Protein AF-A0A3G3C7F4-F1 (afdb_monomer_lite)

Sequence (553 aa):
MAPTRDELLCTALDFVAQFAKLDPESVLSFLSPSCTLRSFPSSLGKPTLQTKEESKADFQGLKDFFHNFQLRVKDDAEPVVDEPARKVVLHIEGKGDSLVGRFETEYVYILQMNEEGTMASAFRIAAPDGVNIVLAPSYAHEIGEHPDLNPGPIAGDEFNCHIDGFEVFAQLGTSDVISESVRTRLTRQLTKLTPLLTSETALLLQSQWKDAPNWVEVSPHETAMFILSRLSSLVFVGDDLGRNPDWVHILTSYNNEAFAAAEELNLWPQILRPLVAHLKPSCRQLRRYIRDARALLVPVIEQRHHAQSQGDRREYNDAIEWLNETSHSLGQSYDPLLSQMLLAIGSFHTSSDLLGQVLLDLCMRQDWEVLVGELRKEIISSLQGVGWDKISLNNLKLMDSVLKESQRLKPASTVTMGRYASREIILSDGTRIPKGSTVFIANVAMRDPNIYPDPDVFIPDRFTTRREKGDSSAYLVSASPEHIGFGLGRHACPGRFFAANEVKIVLSHMLLKYDIKLFDNGAAVAPSTSGIFLETNPNARICVRRRKEEILI

pLDDT: mean 84.96, std 12.05, range [42.34, 98.62]

Organism: Penicillium brasilianum (NCBI:txid104259)

Structure (mmCIF, N/CA/C/O backbone):
data_AF-A0A3G3C7F4-F1
#
_entry.id   AF-A0A3G3C7F4-F1
#
loop_
_atom_site.group_PDB
_atom_site.id
_atom_site.type_symbol
_atom_site.label_atom_id
_atom_site.label_alt_id
_atom_site.label_comp_id
_atom_site.label_asym_id
_atom_site.label_entity_id
_atom_site.label_seq_id
_atom_site.pdbx_PDB_ins_code
_atom_site.Cartn_x
_atom_site.Cartn_y
_atom_site.Cartn_z
_atom_site.occupancy
_atom_site.B_iso_or_equiv
_atom_site.auth_seq_id
_atom_site.auth_comp_id
_atom_site.auth_asym_id
_atom_site.auth_atom_id
_atom_site.pdbx_PDB_model_num
ATOM 1 N N . MET A 1 1 ? -38.106 20.259 -1.454 1.00 53.44 1 MET A N 1
ATOM 2 C CA . MET A 1 1 ? -38.349 21.038 -2.693 1.00 53.44 1 MET A CA 1
ATOM 3 C C . MET A 1 1 ? -38.861 20.027 -3.711 1.00 53.44 1 MET A C 1
ATOM 5 O O . MET A 1 1 ? -38.397 18.901 -3.629 1.00 53.44 1 MET A O 1
ATOM 9 N N . ALA A 1 2 ? -39.858 20.335 -4.549 1.00 54.81 2 ALA A N 1
ATOM 10 C CA . ALA A 1 2 ? -40.374 19.324 -5.484 1.00 54.81 2 ALA A CA 1
ATOM 11 C C . ALA A 1 2 ? -39.267 18.918 -6.484 1.00 54.81 2 ALA A C 1
ATOM 13 O O . ALA A 1 2 ? -38.535 19.812 -6.915 1.00 54.81 2 ALA A O 1
ATOM 14 N N . PRO A 1 3 ? -39.116 17.619 -6.807 1.00 66.25 3 PRO A N 1
ATOM 15 C CA . PRO A 1 3 ? -38.026 17.124 -7.642 1.00 66.25 3 PRO A CA 1
ATOM 16 C C . PRO A 1 3 ? -38.124 17.689 -9.059 1.00 66.25 3 PRO A C 1
ATOM 18 O O . PRO A 1 3 ? -39.216 17.830 -9.618 1.00 66.25 3 PRO A O 1
ATOM 21 N N . THR A 1 4 ? -36.969 18.015 -9.621 1.00 74.75 4 THR A N 1
ATOM 22 C CA . THR A 1 4 ? -36.832 18.575 -10.965 1.00 74.75 4 THR A CA 1
ATOM 23 C C . THR A 1 4 ? -37.116 17.521 -12.035 1.00 74.75 4 THR A C 1
ATOM 25 O O . THR A 1 4 ? -37.056 16.312 -11.788 1.00 74.75 4 THR A O 1
ATOM 28 N N . ARG A 1 5 ? -37.405 17.972 -13.261 1.00 79.38 5 ARG A N 1
ATOM 29 C CA . ARG A 1 5 ? -37.624 17.085 -14.413 1.00 79.38 5 ARG A CA 1
ATOM 30 C C . ARG A 1 5 ? -36.516 16.056 -14.600 1.00 79.38 5 ARG A C 1
ATOM 32 O O . ARG A 1 5 ? -36.825 14.898 -14.865 1.00 79.38 5 ARG A O 1
ATOM 39 N N . ASP A 1 6 ? -35.262 16.459 -14.440 1.00 76.19 6 ASP A N 1
ATOM 40 C CA . ASP A 1 6 ? -34.117 15.588 -14.705 1.00 76.19 6 ASP A CA 1
ATOM 41 C C . ASP A 1 6 ? -33.899 14.563 -13.581 1.00 76.19 6 ASP A C 1
ATOM 43 O O . ASP A 1 6 ? -33.551 13.419 -13.861 1.00 76.19 6 ASP A O 1
ATOM 47 N N . GLU A 1 7 ? -34.208 14.910 -12.327 1.00 72.56 7 GLU A N 1
ATOM 48 C CA . GLU A 1 7 ? -34.183 13.971 -11.189 1.00 72.56 7 GLU A CA 1
ATOM 49 C C . GLU A 1 7 ? -35.277 12.902 -11.317 1.00 72.56 7 GLU A C 1
ATOM 51 O O . GLU A 1 7 ? -35.038 11.704 -11.118 1.00 72.56 7 GLU A O 1
ATOM 56 N N . LEU A 1 8 ? -36.480 13.327 -11.717 1.00 69.50 8 LEU A N 1
ATOM 57 C CA . LEU A 1 8 ? -37.588 12.426 -12.020 1.00 69.50 8 LEU A CA 1
ATOM 58 C C . LEU A 1 8 ? -37.236 11.503 -13.193 1.00 69.50 8 LEU A C 1
ATOM 60 O O . LEU A 1 8 ? -37.495 10.299 -13.131 1.00 69.50 8 LEU A O 1
ATOM 64 N N . LEU A 1 9 ? -36.629 12.056 -14.245 1.00 76.62 9 LEU A N 1
ATOM 65 C CA . LEU A 1 9 ? -36.274 11.318 -15.450 1.00 76.62 9 LEU A CA 1
ATOM 66 C C . LEU A 1 9 ? -35.126 10.329 -15.208 1.00 76.62 9 LEU A C 1
ATOM 68 O O . LEU A 1 9 ? -35.210 9.196 -15.670 1.00 76.62 9 LEU A O 1
ATOM 72 N N . CYS A 1 10 ? -34.111 10.698 -14.429 1.00 79.50 10 CYS A N 1
ATOM 73 C CA . CYS A 1 10 ? -33.011 9.803 -14.063 1.00 79.50 10 CYS A CA 1
ATOM 74 C C . CYS A 1 10 ? -33.526 8.585 -13.282 1.00 79.50 10 CYS A C 1
ATOM 76 O O . CYS A 1 10 ? -33.305 7.440 -13.675 1.00 79.50 10 CYS A O 1
ATOM 78 N N . THR A 1 11 ? -34.354 8.829 -12.263 1.00 78.25 11 THR A N 1
ATOM 79 C CA . THR A 1 11 ? -34.966 7.755 -11.465 1.00 78.25 11 THR A CA 1
ATOM 80 C C . THR A 1 11 ? -35.851 6.839 -12.325 1.00 78.25 11 THR A C 1
ATOM 82 O O . THR A 1 11 ? -35.895 5.622 -12.136 1.00 78.25 11 THR A O 1
ATOM 85 N N . ALA A 1 12 ? -36.558 7.414 -13.302 1.00 76.38 12 ALA A N 1
ATOM 86 C CA . ALA A 1 12 ? -37.401 6.677 -14.235 1.00 76.38 12 ALA A CA 1
ATOM 87 C C . ALA A 1 12 ? -36.586 5.780 -15.185 1.00 76.38 12 ALA A C 1
ATOM 89 O O . ALA A 1 12 ? -36.988 4.647 -15.456 1.00 76.38 12 ALA A O 1
ATOM 90 N N . LEU A 1 13 ? -35.434 6.259 -15.659 1.00 81.00 13 LEU A N 1
ATOM 91 C CA . LEU A 1 13 ? -34.525 5.502 -16.521 1.00 81.00 13 LEU A CA 1
ATOM 92 C C . LEU A 1 13 ? -33.825 4.369 -15.761 1.00 81.00 13 LEU A C 1
ATOM 94 O O . LEU A 1 13 ? -33.727 3.256 -16.284 1.00 81.00 13 LEU A O 1
ATOM 98 N N . ASP A 1 14 ? -33.446 4.600 -14.505 1.00 78.31 14 ASP A N 1
ATOM 99 C CA . ASP A 1 14 ? -32.879 3.563 -13.639 1.00 78.31 14 ASP A CA 1
ATOM 100 C C . ASP A 1 14 ? -33.885 2.447 -13.347 1.00 78.31 14 ASP A C 1
ATOM 102 O O . ASP A 1 14 ? -33.534 1.264 -13.391 1.00 78.31 14 ASP A O 1
ATOM 106 N N . PHE A 1 15 ? -35.158 2.795 -13.135 1.00 78.56 15 PHE A N 1
ATOM 107 C CA . PHE A 1 15 ? -36.219 1.802 -12.988 1.00 78.56 15 PHE A CA 1
ATOM 108 C C . PHE A 1 15 ? -36.360 0.926 -14.242 1.00 78.56 15 PHE A C 1
ATOM 110 O O . PHE A 1 15 ? -36.440 -0.300 -14.131 1.00 78.56 15 PHE A O 1
ATOM 117 N N . VAL A 1 16 ? -36.348 1.525 -15.438 1.00 77.31 16 VAL A N 1
ATOM 118 C CA . VAL A 1 16 ? -36.421 0.776 -16.707 1.00 77.31 16 VAL A CA 1
ATOM 119 C C . VAL A 1 16 ? -35.211 -0.140 -16.873 1.00 77.31 16 VAL A C 1
ATOM 121 O O . VAL A 1 16 ? -35.378 -1.294 -17.271 1.00 77.31 16 VAL A O 1
ATOM 124 N N . ALA A 1 17 ? -34.015 0.316 -16.498 1.00 78.50 17 ALA A N 1
ATOM 125 C CA . ALA A 1 17 ? -32.812 -0.506 -16.560 1.00 78.50 17 ALA A CA 1
ATOM 126 C C . ALA A 1 17 ? -32.876 -1.710 -15.607 1.00 78.50 17 ALA A C 1
ATOM 128 O O . ALA A 1 17 ? -32.453 -2.807 -15.976 1.00 78.50 17 ALA A O 1
ATOM 129 N N . GLN A 1 18 ? -33.431 -1.550 -14.401 1.00 78.31 18 GLN A N 1
ATOM 130 C CA . GLN A 1 18 ? -33.620 -2.696 -13.506 1.00 78.31 18 GLN A CA 1
ATOM 131 C C . GLN A 1 18 ? -34.727 -3.633 -13.995 1.00 78.31 18 GLN A C 1
ATOM 133 O O . GLN A 1 18 ? -34.569 -4.851 -13.917 1.00 78.31 18 GLN A O 1
ATOM 138 N N . PHE A 1 19 ? -35.813 -3.098 -14.560 1.00 73.44 19 PHE A N 1
ATOM 139 C CA . PHE A 1 19 ? -36.886 -3.907 -15.145 1.00 73.44 19 PHE A CA 1
ATOM 140 C C . PHE A 1 19 ? -36.386 -4.745 -16.325 1.00 73.44 19 PHE A C 1
ATOM 142 O O . PHE A 1 19 ? -36.752 -5.913 -16.448 1.00 73.44 19 PHE A O 1
ATOM 149 N N . ALA A 1 20 ? -35.484 -4.198 -17.143 1.00 74.50 20 ALA A N 1
ATOM 150 C CA . ALA A 1 20 ? -34.852 -4.913 -18.250 1.00 74.50 20 ALA A CA 1
ATOM 151 C C . ALA A 1 20 ? -34.047 -6.146 -17.800 1.00 74.50 20 ALA A C 1
ATOM 153 O O . ALA A 1 20 ? -33.862 -7.072 -18.583 1.00 74.50 20 ALA A O 1
ATOM 154 N N . LYS A 1 21 ? -33.603 -6.199 -16.537 1.00 77.44 21 LYS A N 1
ATOM 155 C CA . LYS A 1 21 ? -32.905 -7.371 -15.983 1.00 77.44 21 LYS A CA 1
ATOM 156 C C . LYS A 1 21 ? -33.851 -8.489 -15.549 1.00 77.44 21 LYS A C 1
ATOM 158 O O . LYS A 1 21 ? -33.374 -9.585 -15.262 1.00 77.44 21 LYS A O 1
ATOM 163 N N . LEU A 1 22 ? -35.159 -8.216 -15.464 1.00 68.81 22 LEU A N 1
ATOM 164 C CA . LEU A 1 22 ? -36.180 -9.137 -14.950 1.00 68.81 22 LEU A CA 1
ATOM 165 C C . LEU A 1 22 ? -35.766 -9.792 -13.617 1.00 68.81 22 LEU A C 1
ATOM 167 O O . LEU A 1 22 ? -36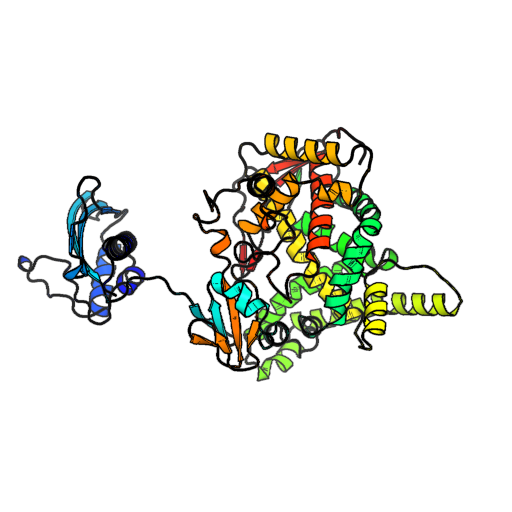.050 -10.964 -13.369 1.00 68.81 22 LEU A O 1
ATOM 171 N N . ASP A 1 23 ? -35.064 -9.039 -12.764 1.00 76.94 23 ASP A N 1
ATOM 172 C CA . ASP A 1 23 ? -34.711 -9.464 -11.414 1.00 76.94 23 ASP A CA 1
ATOM 173 C C . ASP A 1 23 ? -35.752 -8.925 -10.422 1.00 76.94 23 ASP A C 1
ATOM 175 O O . ASP A 1 23 ? -35.795 -7.711 -10.191 1.00 76.94 23 ASP A O 1
ATOM 179 N N . PRO A 1 24 ? -36.603 -9.789 -9.833 1.00 70.56 24 PRO A N 1
ATOM 180 C CA . PRO A 1 24 ? -37.708 -9.329 -9.006 1.00 70.56 24 PRO A CA 1
ATOM 181 C C . PRO A 1 24 ? -37.247 -8.484 -7.818 1.00 70.56 24 PRO A C 1
ATOM 183 O O . PRO A 1 24 ? -37.894 -7.498 -7.496 1.00 70.56 24 PRO A O 1
ATOM 186 N N . GLU A 1 25 ? -36.129 -8.810 -7.168 1.00 73.88 25 GLU A N 1
ATOM 187 C CA . GLU A 1 25 ? -35.696 -8.064 -5.977 1.00 73.88 25 GLU A CA 1
ATOM 188 C C . GLU A 1 25 ? -35.165 -6.675 -6.328 1.00 73.88 25 GLU A C 1
ATOM 190 O O . GLU A 1 25 ? -35.531 -5.693 -5.675 1.00 73.88 25 GLU A O 1
ATOM 195 N N . SER A 1 26 ? -34.406 -6.570 -7.419 1.00 70.81 26 SER A N 1
ATOM 196 C CA . SER A 1 26 ? -33.929 -5.290 -7.938 1.00 70.81 26 SER A CA 1
ATOM 197 C C . SER A 1 26 ? -35.088 -4.405 -8.396 1.00 70.81 26 SER A C 1
ATOM 199 O O . SER A 1 26 ? -35.133 -3.239 -8.022 1.00 70.81 26 SER A O 1
ATOM 201 N N . VAL A 1 27 ? -36.084 -4.936 -9.109 1.00 70.19 27 VAL A N 1
ATOM 202 C CA . VAL A 1 27 ? -37.257 -4.147 -9.539 1.00 70.19 27 VAL A CA 1
ATOM 203 C C . VAL A 1 27 ? -38.115 -3.717 -8.346 1.00 70.19 27 VAL A C 1
ATOM 205 O O . VAL A 1 27 ? -38.536 -2.563 -8.258 1.00 70.19 27 VAL A O 1
ATOM 208 N N . LEU A 1 28 ? -38.341 -4.613 -7.381 1.00 72.38 28 LEU A N 1
ATOM 209 C CA . LEU A 1 28 ? -39.154 -4.324 -6.197 1.00 72.38 28 LEU A CA 1
ATOM 210 C C . LEU A 1 28 ? -38.470 -3.369 -5.209 1.00 72.38 28 LEU A C 1
ATOM 212 O O . LEU A 1 28 ? -39.165 -2.766 -4.383 1.00 72.38 28 LEU A O 1
ATOM 216 N N . SER A 1 29 ? -37.144 -3.208 -5.276 1.00 72.62 29 SER A N 1
ATOM 217 C CA . SER A 1 29 ? -36.406 -2.241 -4.450 1.00 72.62 29 SER A CA 1
ATOM 218 C C . SER A 1 29 ? -36.758 -0.784 -4.782 1.00 72.62 29 SER A C 1
ATOM 220 O O . SER A 1 29 ? -36.764 0.057 -3.886 1.00 72.62 29 SER A O 1
ATOM 222 N N . PHE A 1 30 ? -37.170 -0.511 -6.025 1.00 70.06 30 PHE A N 1
ATOM 223 C CA . PHE A 1 30 ? -37.626 0.809 -6.477 1.00 70.06 30 PHE A CA 1
ATOM 224 C C . PHE A 1 30 ? -39.098 1.086 -6.136 1.00 70.06 30 PHE A C 1
ATOM 226 O O . PHE A 1 30 ? -39.542 2.233 -6.184 1.00 70.06 30 PHE A O 1
ATOM 233 N N . LEU A 1 31 ? -39.879 0.058 -5.786 1.00 69.69 31 LEU A N 1
ATOM 234 C CA . LEU A 1 31 ? -41.293 0.223 -5.449 1.00 69.69 31 LEU A CA 1
ATOM 235 C C . LEU A 1 31 ? -41.456 0.590 -3.971 1.00 69.69 31 LEU A C 1
ATOM 237 O O . LEU A 1 31 ? -40.831 -0.006 -3.094 1.00 69.69 31 LEU A O 1
ATOM 241 N N . SER A 1 32 ? -42.346 1.528 -3.648 1.00 67.69 32 SER A N 1
ATOM 242 C CA . SER A 1 32 ? -42.736 1.758 -2.253 1.00 67.69 32 SER A CA 1
ATOM 243 C C . SER A 1 32 ? -43.607 0.599 -1.726 1.00 67.69 32 SER A C 1
ATOM 245 O O . SER A 1 32 ? -44.218 -0.122 -2.518 1.00 67.69 32 SER A O 1
ATOM 247 N N . PRO A 1 33 ? -43.715 0.391 -0.399 1.00 64.31 33 PRO A N 1
ATOM 248 C CA . PRO A 1 33 ? -44.569 -0.659 0.174 1.00 64.31 33 PRO A CA 1
ATOM 249 C C . PRO A 1 33 ? -46.067 -0.538 -0.164 1.00 64.31 33 PRO A C 1
ATOM 251 O O . PRO A 1 33 ? -46.790 -1.519 -0.050 1.00 64.31 33 PRO A O 1
ATOM 254 N N . SER A 1 34 ? -46.532 0.647 -0.573 1.00 59.16 34 SER A N 1
ATOM 255 C CA . SER A 1 34 ? -47.917 0.932 -0.980 1.00 59.16 34 SER A CA 1
ATOM 256 C C . SER A 1 34 ? -48.096 1.045 -2.502 1.00 59.16 34 SER A C 1
ATOM 258 O O . SER A 1 34 ? -49.160 1.450 -2.978 1.00 59.16 34 SER A O 1
ATOM 260 N N . CYS A 1 35 ? -47.053 0.736 -3.276 1.00 63.53 35 CYS A N 1
ATOM 261 C CA . CYS A 1 35 ? -47.068 0.841 -4.728 1.00 63.53 35 CYS A CA 1
ATOM 262 C C . CYS A 1 35 ? -47.988 -0.224 -5.342 1.00 63.53 35 CYS A C 1
ATOM 264 O O . CYS A 1 35 ? -47.888 -1.404 -5.020 1.00 63.53 35 CYS A O 1
ATOM 266 N N . THR A 1 36 ? -48.885 0.195 -6.235 1.00 62.34 36 THR A N 1
ATOM 267 C CA . THR A 1 36 ? -49.814 -0.696 -6.943 1.00 62.34 36 THR A CA 1
ATOM 268 C C . THR A 1 36 ? -49.323 -0.917 -8.369 1.00 62.34 36 THR A C 1
ATOM 270 O O . THR A 1 36 ? -49.172 0.052 -9.116 1.00 62.34 36 THR A O 1
ATOM 273 N N . LEU A 1 37 ? -49.119 -2.173 -8.771 1.00 65.44 37 LEU A N 1
ATOM 274 C CA . LEU A 1 37 ? -48.606 -2.520 -10.097 1.00 65.44 37 LEU A CA 1
ATOM 275 C C . LEU A 1 37 ? -49.720 -3.065 -11.002 1.00 65.44 37 LEU A C 1
ATOM 277 O O . LEU A 1 37 ? -50.508 -3.932 -10.616 1.00 65.44 37 LEU A O 1
ATOM 281 N N . ARG A 1 38 ? -49.786 -2.554 -12.236 1.00 62.22 38 ARG A N 1
ATOM 282 C CA . ARG A 1 38 ? -50.735 -2.999 -13.268 1.00 62.22 38 ARG A CA 1
ATOM 283 C C . ARG A 1 38 ? -49.996 -3.368 -14.548 1.00 62.22 38 ARG A C 1
ATOM 285 O O . ARG A 1 38 ? -49.802 -2.526 -15.415 1.00 62.22 38 ARG A O 1
ATOM 292 N N . SER A 1 39 ? -49.626 -4.639 -14.656 1.00 57.12 39 SER A N 1
ATOM 293 C CA . SER A 1 39 ? -48.852 -5.172 -15.785 1.00 57.12 39 SER A CA 1
ATOM 294 C C . SER A 1 39 ? -49.699 -5.496 -17.027 1.00 57.12 39 SER A C 1
ATOM 296 O O . SER A 1 39 ? -49.148 -5.673 -18.108 1.00 57.12 39 SER A O 1
ATOM 298 N N . PHE A 1 40 ? -51.036 -5.563 -16.901 1.00 54.94 40 PHE A N 1
ATOM 299 C CA . PHE A 1 40 ? -51.944 -5.968 -17.985 1.00 54.94 40 PHE A CA 1
ATOM 300 C C . PHE A 1 40 ? -53.196 -5.075 -18.099 1.00 54.94 40 PHE A C 1
ATOM 302 O O . PHE A 1 40 ? -53.666 -4.543 -17.087 1.00 54.94 40 PHE A O 1
ATOM 309 N N . PRO A 1 41 ? -53.791 -4.940 -19.304 1.00 43.25 41 PRO A N 1
ATOM 310 C CA . PRO A 1 41 ? -55.052 -4.225 -19.500 1.00 43.25 41 PRO A CA 1
ATOM 311 C C . PRO A 1 41 ? -56.214 -4.832 -18.701 1.00 43.25 41 PRO A C 1
ATOM 313 O O . PRO A 1 41 ? -56.374 -6.053 -18.635 1.00 43.25 41 PRO A O 1
ATOM 316 N N . SER A 1 42 ? -57.090 -3.979 -18.161 1.00 50.66 42 SER A N 1
ATOM 317 C CA . SER A 1 42 ? -58.259 -4.391 -17.363 1.00 50.66 42 SER A CA 1
ATOM 318 C C . SER A 1 42 ? -59.254 -5.276 -18.127 1.00 50.66 42 SER A C 1
ATOM 320 O O . SER A 1 42 ? -59.978 -6.060 -17.516 1.00 50.66 42 SER A O 1
ATOM 322 N N . SER A 1 43 ? -59.255 -5.210 -19.460 1.00 42.34 43 SER A N 1
ATOM 323 C CA . SER A 1 43 ? -60.068 -6.048 -20.349 1.00 42.34 43 SER A CA 1
ATOM 324 C C . SER A 1 43 ? -59.698 -7.536 -20.321 1.00 42.34 43 SER A C 1
ATOM 326 O O . SER A 1 43 ? -60.510 -8.360 -20.731 1.00 42.34 43 SER A O 1
ATOM 328 N N . LEU A 1 44 ? -58.507 -7.897 -19.826 1.00 47.88 44 LEU A N 1
ATOM 329 C CA . LEU A 1 44 ? -58.074 -9.291 -19.664 1.00 47.88 44 LEU A CA 1
ATOM 330 C C . LEU A 1 44 ? -58.551 -9.921 -18.342 1.00 47.88 44 LEU A C 1
ATOM 332 O O . LEU A 1 44 ? -58.209 -11.067 -18.052 1.00 47.88 44 LEU A O 1
ATOM 336 N N . GLY A 1 45 ? -59.321 -9.188 -17.525 1.00 50.84 45 GLY A N 1
ATOM 337 C CA . GLY A 1 45 ? -59.924 -9.697 -16.286 1.00 50.84 45 GLY A CA 1
ATOM 338 C C . GLY A 1 45 ? -58.918 -10.087 -15.197 1.00 50.84 45 GLY A C 1
ATOM 339 O O . GLY A 1 45 ? -59.281 -10.783 -14.250 1.00 50.84 45 GLY A O 1
ATOM 340 N N . LYS A 1 46 ? -57.652 -9.669 -15.327 1.00 61.50 46 LYS A N 1
ATOM 341 C CA . LYS A 1 46 ? -56.588 -9.948 -14.355 1.00 61.50 46 LYS A CA 1
ATOM 342 C C . LYS A 1 46 ? -56.650 -8.963 -13.175 1.00 61.50 46 LYS A C 1
ATOM 344 O O . LYS A 1 46 ? -56.863 -7.769 -13.403 1.00 61.50 46 LYS A O 1
ATOM 349 N N . PRO A 1 47 ? -56.479 -9.433 -11.924 1.00 57.22 47 PRO A N 1
ATOM 350 C CA . PRO A 1 47 ? -56.507 -8.567 -10.750 1.00 57.22 47 PRO A CA 1
ATOM 351 C C . PRO A 1 47 ? -55.299 -7.620 -10.730 1.00 57.22 47 PRO A C 1
ATOM 353 O O . PRO A 1 47 ? -54.218 -7.950 -11.205 1.00 57.22 47 PRO A O 1
ATOM 356 N N . THR A 1 48 ? -55.501 -6.421 -10.184 1.00 61.41 48 THR A N 1
ATOM 357 C CA . THR A 1 48 ? -54.419 -5.461 -9.923 1.00 61.41 48 THR A CA 1
ATOM 358 C C . THR A 1 48 ? -53.581 -5.952 -8.743 1.00 61.41 48 THR A C 1
ATOM 360 O O . THR A 1 48 ? -54.166 -6.269 -7.710 1.00 61.41 48 THR A O 1
ATOM 363 N N . LEU A 1 49 ? -52.253 -5.984 -8.884 1.00 64.94 49 LEU A N 1
ATOM 364 C CA . LEU A 1 49 ? -51.337 -6.465 -7.845 1.00 64.94 49 LEU A CA 1
ATOM 365 C C . LEU A 1 49 ? -51.122 -5.359 -6.806 1.00 64.94 49 LEU A C 1
ATOM 367 O O . LEU A 1 49 ? -50.772 -4.228 -7.165 1.00 64.94 49 LEU A O 1
ATOM 371 N N . GLN A 1 50 ? -51.388 -5.663 -5.534 1.00 57.50 50 GLN A N 1
ATOM 372 C CA . GLN A 1 50 ? -51.456 -4.658 -4.462 1.00 57.50 50 GLN A CA 1
ATOM 373 C C . GLN A 1 50 ? -50.295 -4.744 -3.469 1.00 57.50 50 GLN A C 1
ATOM 375 O O . GLN A 1 50 ? -50.082 -3.793 -2.719 1.00 57.50 50 GLN A O 1
ATOM 380 N N . THR A 1 51 ? -49.536 -5.844 -3.462 1.00 63.41 51 THR A N 1
ATOM 381 C CA . THR A 1 51 ? -48.400 -6.048 -2.547 1.00 63.41 51 THR A CA 1
ATOM 382 C C . THR A 1 51 ? -47.105 -6.390 -3.293 1.00 63.41 51 THR A C 1
ATOM 384 O O . THR A 1 51 ? -47.117 -6.843 -4.447 1.00 63.41 51 THR A O 1
ATOM 387 N N . LYS A 1 52 ? -45.952 -6.167 -2.641 1.00 68.25 52 LYS A N 1
ATOM 388 C CA . LYS A 1 52 ? -44.637 -6.523 -3.206 1.00 68.25 52 LYS A CA 1
ATOM 389 C C . LYS A 1 52 ? -44.501 -8.033 -3.385 1.00 68.25 52 LYS A C 1
ATOM 391 O O . LYS A 1 52 ? -43.884 -8.475 -4.351 1.00 68.25 52 LYS A O 1
ATOM 396 N N . GLU A 1 53 ? -45.105 -8.814 -2.499 1.00 69.31 53 GLU A N 1
ATOM 397 C CA . GLU A 1 53 ? -45.110 -10.274 -2.541 1.00 69.31 53 GLU A CA 1
ATOM 398 C C . GLU A 1 53 ? -45.913 -10.807 -3.736 1.00 69.31 53 GLU A C 1
ATOM 400 O O . GLU A 1 53 ? -45.430 -11.685 -4.451 1.00 69.31 53 GLU A O 1
ATOM 405 N N . GLU A 1 54 ? -47.091 -10.235 -4.010 1.00 69.12 54 GLU A N 1
ATOM 406 C CA . GLU A 1 54 ? -47.887 -10.560 -5.204 1.00 69.12 54 GLU A CA 1
ATOM 407 C C . GLU A 1 54 ? -47.146 -10.192 -6.496 1.00 69.12 54 GLU A C 1
ATOM 409 O O . GLU A 1 54 ? -47.158 -10.948 -7.466 1.00 69.12 54 GLU A O 1
ATOM 414 N N . SER A 1 55 ? -46.441 -9.058 -6.483 1.00 69.88 55 SER A N 1
ATOM 415 C CA . SER A 1 55 ? -45.641 -8.592 -7.618 1.00 69.88 55 SER A CA 1
ATOM 416 C C . SER A 1 55 ? -44.418 -9.484 -7.865 1.00 69.88 55 SER A C 1
ATOM 418 O O . SER A 1 55 ? -44.103 -9.787 -9.014 1.00 69.88 55 SER A O 1
ATOM 420 N N . LYS A 1 56 ? -43.755 -9.975 -6.807 1.00 74.88 56 LYS A N 1
ATOM 421 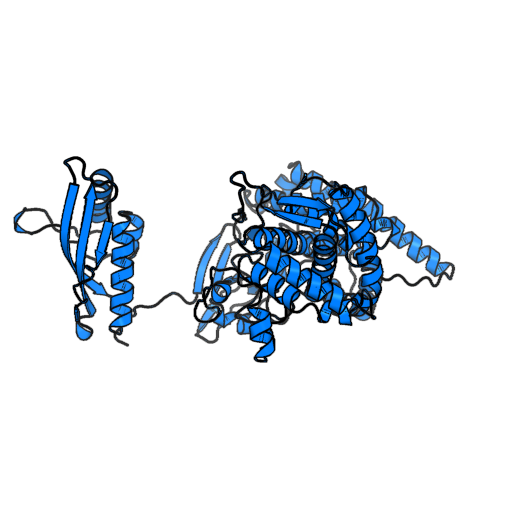C CA . LYS A 1 56 ? -42.586 -10.869 -6.905 1.00 74.88 56 LYS A CA 1
ATOM 422 C C . LYS A 1 56 ? -42.899 -12.153 -7.676 1.00 74.88 56 LYS A C 1
ATOM 424 O O . LYS A 1 56 ? -42.104 -12.556 -8.523 1.00 74.88 56 LYS A O 1
ATOM 429 N N . ALA A 1 57 ? -44.050 -12.772 -7.406 1.00 72.44 57 ALA A N 1
ATOM 430 C CA . ALA A 1 57 ? -44.461 -14.012 -8.064 1.00 72.44 57 ALA A CA 1
ATOM 431 C C . ALA A 1 57 ? -44.746 -13.820 -9.566 1.00 72.44 57 ALA A C 1
ATOM 433 O O . ALA A 1 57 ? -44.340 -14.651 -10.377 1.00 72.44 57 ALA A O 1
ATOM 434 N N . ASP A 1 58 ? -45.388 -12.709 -9.943 1.00 70.06 58 ASP A N 1
ATOM 435 C CA . ASP A 1 58 ? -45.696 -12.382 -11.344 1.00 70.06 58 ASP A CA 1
ATOM 436 C C . ASP A 1 58 ? -44.413 -12.081 -12.146 1.00 70.06 58 ASP A C 1
ATOM 438 O O . ASP A 1 58 ? -44.220 -12.592 -13.251 1.00 70.06 58 ASP A O 1
ATOM 442 N N . PHE A 1 59 ? -43.465 -11.348 -11.546 1.00 71.50 59 PHE A N 1
ATOM 443 C CA . PHE A 1 59 ? -42.157 -11.076 -12.155 1.00 71.50 59 PHE A CA 1
ATOM 444 C C . PHE A 1 59 ? -41.295 -12.321 -12.341 1.00 71.50 59 PHE A C 1
ATOM 446 O O . PHE A 1 59 ? -40.578 -12.432 -13.337 1.00 71.50 59 PHE A O 1
ATOM 453 N N . GLN A 1 60 ? -41.368 -13.271 -11.412 1.00 75.50 60 GLN A N 1
ATOM 454 C CA . GLN A 1 60 ? -40.626 -14.519 -11.535 1.00 75.50 60 GLN A CA 1
ATOM 455 C C . GLN A 1 60 ? -41.129 -15.360 -12.720 1.00 75.50 60 GLN A C 1
ATOM 457 O O . GLN A 1 60 ? -40.317 -15.898 -13.468 1.00 75.50 60 GLN A O 1
ATOM 462 N N . GLY A 1 61 ? -42.442 -15.363 -12.979 1.00 71.56 61 GLY A N 1
ATOM 463 C CA . GLY A 1 61 ? -43.014 -16.000 -14.169 1.00 71.56 61 GLY A CA 1
ATOM 464 C C . GLY A 1 61 ? -42.572 -15.361 -15.495 1.00 71.56 61 GLY A C 1
ATOM 465 O O . GLY A 1 61 ? -42.414 -16.066 -16.489 1.00 71.56 61 GLY A O 1
ATOM 466 N N . LEU A 1 62 ? -42.322 -14.046 -15.520 1.00 69.25 62 LEU A N 1
ATOM 467 C CA . LEU A 1 62 ? -41.807 -13.345 -16.706 1.00 69.25 62 LEU A CA 1
ATOM 468 C C . LEU A 1 62 ? -40.352 -13.716 -17.022 1.00 69.25 62 LEU A C 1
ATOM 470 O O . LEU A 1 62 ? -40.012 -13.880 -18.195 1.00 69.25 62 LEU A O 1
ATOM 474 N N . LYS A 1 63 ? -39.510 -13.890 -15.994 1.00 73.81 63 LYS A N 1
ATOM 475 C CA . LYS A 1 63 ? -38.117 -14.340 -16.149 1.00 73.81 63 LYS A CA 1
ATOM 476 C C . LYS A 1 63 ? -38.024 -15.746 -16.749 1.00 73.81 63 LYS A C 1
ATOM 478 O O . LYS A 1 63 ? -37.130 -16.005 -17.547 1.00 73.81 63 LYS A O 1
ATOM 483 N N . ASP A 1 64 ? -38.954 -16.627 -16.394 1.00 76.69 64 ASP A N 1
ATOM 484 C CA . ASP A 1 64 ? -38.987 -17.997 -16.918 1.00 76.69 64 ASP A CA 1
ATOM 485 C C . ASP A 1 64 ? -39.554 -18.070 -18.351 1.00 76.69 64 ASP A C 1
ATOM 487 O O . ASP A 1 64 ? -39.283 -19.024 -19.081 1.00 76.69 64 ASP A O 1
ATOM 491 N N . PHE A 1 65 ? -40.341 -17.071 -18.769 1.00 75.81 65 PHE A N 1
ATOM 492 C CA . PHE A 1 65 ? -41.011 -17.038 -20.073 1.00 75.81 65 PHE A CA 1
ATOM 493 C C . PHE A 1 65 ? -40.172 -16.397 -21.192 1.00 75.81 65 PHE A C 1
ATOM 495 O O . PHE A 1 65 ? -40.315 -16.779 -22.360 1.00 75.81 65 PHE A O 1
ATOM 502 N N . PHE A 1 66 ? -39.319 -15.422 -20.855 1.00 73.56 66 PHE A N 1
ATOM 503 C CA . PHE A 1 66 ? -38.495 -14.689 -21.816 1.00 73.56 66 PHE A CA 1
ATOM 504 C C . PHE A 1 66 ? -36.996 -14.990 -21.678 1.00 73.56 66 PHE A C 1
ATOM 506 O O . PHE A 1 66 ? -36.420 -14.983 -20.594 1.00 73.56 66 PHE A O 1
ATOM 513 N N . HIS A 1 67 ? -36.339 -15.153 -22.820 1.00 73.88 67 HIS A N 1
ATOM 514 C CA . HIS A 1 67 ? -34.898 -15.265 -22.992 1.00 73.88 67 HIS A CA 1
ATOM 515 C C . HIS A 1 67 ? -34.406 -14.070 -23.812 1.00 73.88 67 HIS A C 1
ATOM 517 O O . HIS A 1 67 ? -35.077 -13.627 -24.740 1.00 73.88 67 HIS A O 1
ATOM 523 N N . ASN A 1 68 ? -33.246 -13.508 -23.467 1.00 76.00 68 ASN A N 1
ATOM 524 C CA . ASN A 1 68 ? -32.702 -12.318 -24.141 1.00 76.00 68 ASN A CA 1
ATOM 525 C C . ASN A 1 68 ? -33.682 -11.128 -24.186 1.00 76.00 68 ASN A C 1
ATOM 527 O O . ASN A 1 68 ? -33.682 -10.359 -25.146 1.00 76.00 68 ASN A O 1
ATOM 531 N N . PHE A 1 69 ? -34.533 -10.989 -23.165 1.00 77.94 69 PHE A N 1
ATOM 532 C CA . PHE A 1 69 ? -35.441 -9.855 -23.052 1.00 77.94 69 PHE A CA 1
ATOM 533 C C . PHE A 1 69 ? -34.644 -8.562 -22.885 1.00 77.94 69 PHE A C 1
ATOM 535 O O . PHE A 1 69 ? -33.789 -8.441 -22.012 1.00 77.94 69 PHE A O 1
ATOM 542 N N . GLN A 1 70 ? -34.937 -7.598 -23.736 1.00 78.81 70 GLN A N 1
ATOM 543 C CA . GLN A 1 70 ? -34.424 -6.247 -23.726 1.00 78.81 70 GLN A CA 1
ATOM 544 C C . GLN A 1 70 ? -35.610 -5.310 -23.614 1.00 78.81 70 GLN A C 1
ATOM 546 O O . GLN A 1 70 ? -36.627 -5.488 -24.281 1.00 78.81 70 GLN A O 1
ATOM 551 N N . LEU A 1 71 ? -35.455 -4.292 -22.785 1.00 77.75 71 LEU A N 1
ATOM 552 C CA . LEU A 1 71 ? -36.453 -3.267 -22.577 1.00 77.75 71 LEU A CA 1
ATOM 553 C C . LEU A 1 71 ? -35.723 -1.930 -22.509 1.00 77.75 71 LEU A C 1
ATOM 555 O O . LEU A 1 71 ? -34.818 -1.771 -21.690 1.00 77.75 71 LEU A O 1
ATOM 559 N N . ARG A 1 72 ? -36.069 -0.987 -23.381 1.00 81.88 72 ARG A N 1
ATOM 560 C CA . ARG A 1 72 ? -35.400 0.319 -23.451 1.00 81.88 72 ARG A CA 1
ATOM 561 C C . ARG A 1 72 ? -36.368 1.419 -23.841 1.00 81.88 72 ARG A C 1
ATOM 563 O O . ARG A 1 72 ? -37.376 1.152 -24.486 1.00 81.88 72 ARG A O 1
ATOM 570 N N . VAL A 1 73 ? -36.054 2.656 -23.462 1.00 80.94 73 VAL A N 1
ATOM 571 C CA . VAL A 1 73 ? -36.786 3.821 -23.974 1.00 80.94 73 VAL A CA 1
ATOM 572 C C . VAL A 1 73 ? -36.565 3.901 -25.479 1.00 80.94 73 VAL A C 1
ATOM 574 O O . VAL A 1 73 ? -35.442 3.737 -25.947 1.00 80.94 73 VAL A O 1
ATOM 577 N N . LYS A 1 74 ? -37.648 4.082 -26.228 1.00 78.56 74 LYS A N 1
ATOM 578 C CA . LYS A 1 74 ? -37.634 4.107 -27.683 1.00 78.56 74 LYS A CA 1
ATOM 579 C C . LYS A 1 74 ? -36.897 5.357 -28.165 1.00 78.56 74 LYS A C 1
ATOM 581 O O . LYS A 1 74 ? -37.223 6.468 -27.754 1.00 78.56 74 LYS A O 1
ATOM 586 N N . ASP A 1 75 ? -35.918 5.154 -29.043 1.00 73.06 75 ASP A N 1
ATOM 587 C CA . ASP A 1 75 ? -34.934 6.170 -29.436 1.00 73.06 75 ASP A CA 1
ATOM 588 C C . ASP A 1 75 ? -35.553 7.425 -30.106 1.00 73.06 75 ASP A C 1
ATOM 590 O O . ASP A 1 75 ? -34.944 8.493 -30.091 1.00 73.06 75 ASP A O 1
ATOM 594 N N . ASP A 1 76 ? -36.758 7.326 -30.685 1.00 75.88 76 ASP A N 1
ATOM 595 C CA . ASP A 1 76 ? -37.465 8.410 -31.391 1.00 75.88 76 ASP A CA 1
ATOM 596 C C . ASP A 1 76 ? -38.594 9.073 -30.578 1.00 75.88 76 ASP A C 1
ATOM 598 O O . ASP A 1 76 ? -39.291 9.954 -31.091 1.00 75.88 76 ASP A O 1
ATOM 602 N N . ALA A 1 77 ? -38.789 8.674 -29.319 1.00 64.62 77 ALA A N 1
ATOM 603 C CA . ALA A 1 77 ? -39.892 9.137 -28.488 1.00 64.62 77 ALA A CA 1
ATOM 604 C C . ALA A 1 77 ? -39.385 9.838 -27.222 1.00 64.62 77 ALA A C 1
ATOM 606 O O . ALA A 1 77 ? -38.815 9.220 -26.324 1.00 64.62 77 ALA A O 1
ATOM 607 N N . GLU A 1 78 ? -39.629 11.146 -27.132 1.00 74.38 78 GLU A N 1
ATOM 608 C CA . GLU A 1 78 ? -39.168 11.937 -25.995 1.00 74.38 78 GLU A CA 1
ATOM 609 C C . GLU A 1 78 ? -39.996 11.649 -24.723 1.00 74.38 78 GLU A C 1
ATOM 611 O O . GLU A 1 78 ? -41.232 11.672 -24.772 1.00 74.38 78 GLU A O 1
ATOM 616 N N . PRO A 1 79 ? -39.344 11.409 -23.568 1.00 75.06 79 PRO A N 1
ATOM 617 C CA . PRO A 1 79 ? -40.005 11.301 -22.272 1.00 75.06 79 PRO A CA 1
ATOM 618 C C . PRO A 1 79 ? -40.876 12.515 -21.930 1.00 75.06 79 PRO A C 1
ATOM 620 O O . PRO A 1 79 ? -40.401 13.654 -21.884 1.00 75.06 79 PRO A O 1
ATOM 623 N N . VAL A 1 80 ? -42.146 12.274 -21.601 1.00 67.06 80 VAL A N 1
ATOM 624 C CA . VAL A 1 80 ? -43.049 13.328 -21.117 1.00 67.06 80 VAL A CA 1
ATOM 625 C C . VAL A 1 80 ? -42.966 13.374 -19.598 1.00 67.06 80 VAL A C 1
ATOM 627 O O . VAL A 1 80 ? -43.310 12.407 -18.925 1.00 67.06 80 VAL A O 1
ATOM 630 N N . VAL A 1 81 ? -42.518 14.499 -19.043 1.00 70.06 81 VAL A N 1
ATOM 631 C CA . VAL A 1 81 ? -42.356 14.678 -17.594 1.00 70.06 81 VAL A CA 1
ATOM 632 C C . VAL A 1 81 ? -43.341 15.730 -17.095 1.00 70.06 81 VAL A C 1
ATOM 634 O O . VAL A 1 81 ? -43.303 16.876 -17.531 1.00 70.06 81 VAL A O 1
ATOM 637 N N . ASP A 1 82 ? -44.229 15.325 -16.192 1.00 59.19 82 ASP A N 1
ATOM 638 C CA . ASP A 1 82 ? -45.170 16.183 -15.473 1.00 59.19 82 ASP A CA 1
ATOM 639 C C . ASP A 1 82 ? -44.607 16.420 -14.064 1.00 59.19 82 ASP A C 1
ATOM 641 O O . ASP A 1 82 ? -44.815 15.618 -13.149 1.00 59.19 82 ASP A O 1
ATOM 645 N N . GLU A 1 83 ? -43.816 17.488 -13.919 1.00 69.19 83 GLU A N 1
ATOM 646 C CA . GLU A 1 83 ? -43.112 17.840 -12.676 1.00 69.19 83 GLU A CA 1
ATOM 647 C C . GLU A 1 83 ? -44.073 18.094 -11.494 1.00 69.19 83 GLU A C 1
ATOM 649 O O . GLU A 1 83 ? -43.845 17.511 -10.429 1.00 69.19 83 GLU A O 1
ATOM 654 N N . PRO A 1 84 ? -45.185 18.861 -11.632 1.00 66.25 84 PRO A N 1
ATOM 655 C CA . PRO A 1 84 ? -46.142 19.051 -10.537 1.00 66.25 84 PRO A CA 1
ATOM 656 C C . PRO A 1 84 ? -46.803 17.749 -10.089 1.00 66.25 84 PRO A C 1
ATOM 658 O O . PRO A 1 84 ? -46.995 17.526 -8.890 1.00 66.25 84 PRO A O 1
ATOM 661 N N . ALA A 1 85 ? -47.144 16.875 -11.040 1.00 53.72 85 ALA A N 1
ATOM 662 C CA . ALA A 1 85 ? -47.685 15.566 -10.719 1.00 53.72 85 ALA A CA 1
ATOM 663 C C . ALA A 1 85 ? -46.598 14.551 -10.345 1.00 53.72 85 ALA A C 1
ATOM 665 O O . ALA A 1 85 ? -46.978 13.466 -9.930 1.00 53.72 85 ALA A O 1
ATOM 666 N N . ARG A 1 86 ? -45.294 14.865 -10.454 1.00 73.50 86 ARG A N 1
ATOM 667 C CA . ARG A 1 86 ? -44.127 13.970 -10.268 1.00 73.50 86 ARG A CA 1
ATOM 668 C C . ARG A 1 86 ? -44.210 12.676 -11.076 1.00 73.50 86 ARG A C 1
ATOM 670 O O . ARG A 1 86 ? -43.882 11.595 -10.574 1.00 73.50 86 ARG A O 1
ATOM 677 N N . LYS A 1 87 ? -44.696 12.793 -12.313 1.00 64.62 87 LYS A N 1
ATOM 678 C CA . LYS A 1 87 ? -44.879 11.672 -13.237 1.00 64.62 87 LYS A CA 1
ATOM 679 C C . LYS A 1 87 ? -43.919 11.762 -14.408 1.00 64.62 87 LYS A C 1
ATOM 681 O O . LYS A 1 87 ? -43.755 12.822 -14.998 1.00 64.62 87 LYS A O 1
ATOM 686 N N . VAL A 1 88 ? -43.355 10.626 -14.791 1.00 70.81 88 VAL A N 1
ATOM 687 C CA . VAL A 1 88 ? -42.552 10.463 -16.001 1.00 70.81 88 VAL A CA 1
ATOM 688 C C . VAL A 1 88 ? -43.208 9.411 -16.872 1.00 70.81 88 VAL A C 1
ATOM 690 O O . VAL A 1 88 ? -43.435 8.285 -16.435 1.00 70.81 88 VAL A O 1
ATOM 693 N N . VAL A 1 89 ? -43.524 9.786 -18.103 1.00 61.16 89 VAL A N 1
ATOM 694 C CA . VAL A 1 89 ? -44.068 8.902 -19.125 1.00 61.16 89 VAL A CA 1
ATOM 695 C C . VAL A 1 89 ? -42.964 8.587 -20.121 1.00 61.16 89 VAL A C 1
ATOM 697 O O . VAL A 1 89 ? -42.446 9.481 -20.787 1.00 61.16 89 VAL A O 1
ATOM 700 N N . LEU A 1 90 ? -42.611 7.313 -20.226 1.00 70.56 90 LEU A N 1
ATOM 701 C CA . LEU A 1 90 ? -41.607 6.799 -21.144 1.00 70.56 90 LEU A CA 1
ATOM 702 C C . LEU A 1 90 ? -42.287 5.925 -22.189 1.00 70.56 90 LEU A C 1
ATOM 704 O O . LEU A 1 90 ? -43.066 5.035 -21.850 1.00 70.56 90 LEU A O 1
ATOM 708 N N . HIS A 1 91 ? -41.968 6.149 -23.457 1.00 68.75 91 HIS A N 1
ATOM 709 C CA . HIS A 1 91 ? -42.301 5.199 -24.507 1.00 68.75 91 HIS A CA 1
ATOM 710 C C . HIS A 1 91 ? -41.175 4.172 -24.574 1.00 68.75 91 HIS A C 1
ATOM 712 O O . HIS A 1 91 ? -40.024 4.520 -24.816 1.00 68.75 91 HIS A O 1
ATOM 718 N N . ILE A 1 92 ? -41.495 2.922 -24.285 1.00 78.44 92 ILE A N 1
ATOM 719 C CA . ILE A 1 92 ? -40.548 1.830 -24.117 1.00 78.44 92 ILE A CA 1
ATOM 720 C C . ILE A 1 92 ? -40.762 0.821 -25.236 1.00 78.44 92 ILE A C 1
ATOM 722 O O . ILE A 1 92 ? -41.895 0.444 -25.512 1.00 78.44 92 ILE A O 1
ATOM 726 N N . GLU A 1 93 ? -39.694 0.320 -25.836 1.00 77.00 93 GLU A N 1
ATOM 727 C CA . GLU A 1 93 ? -39.752 -0.871 -26.675 1.00 77.00 93 GLU A CA 1
ATOM 728 C C . GLU A 1 93 ? -39.159 -2.074 -25.937 1.00 77.00 93 GLU A C 1
ATOM 730 O O . GLU A 1 93 ? -38.106 -1.993 -25.298 1.00 77.00 93 GLU A O 1
ATOM 735 N N . GLY A 1 94 ? -39.878 -3.190 -26.003 1.00 79.94 94 GLY A N 1
ATOM 736 C CA . GLY A 1 94 ? -39.486 -4.473 -25.447 1.00 79.94 94 GLY A CA 1
ATOM 737 C C . GLY A 1 94 ? -39.284 -5.484 -26.562 1.00 79.94 94 GLY A C 1
ATOM 738 O O . GLY A 1 94 ? -40.180 -5.685 -27.381 1.00 79.94 94 GLY A O 1
ATOM 739 N N . LYS A 1 95 ? -38.120 -6.126 -26.605 1.00 81.56 95 LYS A N 1
ATOM 740 C CA . LYS A 1 95 ? -37.790 -7.166 -27.585 1.00 81.56 95 LYS A CA 1
ATOM 741 C C . LYS A 1 95 ? -37.140 -8.339 -26.881 1.00 81.56 95 LYS A C 1
ATOM 743 O O . LYS A 1 95 ? -36.363 -8.139 -25.964 1.00 81.56 95 LYS A O 1
ATOM 748 N N . GLY A 1 96 ? -37.423 -9.559 -27.290 1.00 79.06 96 GLY A N 1
ATOM 749 C CA . GLY A 1 96 ? -36.799 -10.737 -26.705 1.00 79.06 96 GLY A CA 1
ATOM 750 C C . GLY A 1 96 ? -37.252 -12.007 -27.389 1.00 79.06 96 GLY A C 1
ATOM 751 O O . GLY A 1 96 ? -38.150 -11.995 -28.225 1.00 79.06 96 GLY A O 1
ATOM 752 N N . ASP A 1 97 ? -36.651 -13.121 -27.020 1.00 79.62 97 ASP A N 1
ATOM 753 C CA . ASP A 1 97 ? -37.054 -14.433 -27.495 1.00 79.62 97 ASP A CA 1
ATOM 754 C C . ASP A 1 97 ? -37.949 -15.067 -26.431 1.00 79.62 97 ASP A C 1
ATOM 756 O O . ASP A 1 97 ? -37.556 -15.220 -25.280 1.00 79.62 97 ASP A O 1
ATOM 760 N N . SER A 1 98 ? -39.183 -15.416 -26.775 1.00 77.69 98 SER A N 1
ATOM 761 C CA . SER A 1 98 ? -40.076 -16.135 -25.861 1.00 77.69 98 SER A CA 1
ATOM 762 C C . SER A 1 98 ? -40.118 -17.618 -26.207 1.00 77.69 98 SER A C 1
ATOM 764 O O . SER A 1 98 ? -39.753 -18.024 -27.314 1.00 77.69 98 SER A O 1
ATOM 766 N N . LEU A 1 99 ? -40.657 -18.433 -25.300 1.00 74.44 99 LEU A N 1
ATOM 767 C CA . LEU A 1 99 ? -40.884 -19.866 -25.534 1.00 74.44 99 LEU A CA 1
ATOM 768 C C . LEU A 1 99 ? -41.738 -20.178 -26.784 1.00 74.44 99 LEU A C 1
ATOM 770 O O . LEU A 1 99 ? -41.751 -21.317 -27.246 1.00 74.44 99 LEU A O 1
ATOM 774 N N . VAL A 1 100 ? -42.448 -19.188 -27.338 1.00 78.00 100 VAL A N 1
ATOM 775 C CA . VAL A 1 100 ? -43.316 -19.325 -28.522 1.00 78.00 100 VAL A CA 1
ATOM 776 C C . VAL A 1 100 ? -42.824 -18.536 -29.743 1.00 78.00 100 VAL A C 1
ATOM 778 O O . VAL A 1 100 ? -43.529 -18.458 -30.748 1.00 78.00 100 VAL A O 1
ATOM 781 N N . GLY A 1 101 ? -41.609 -17.981 -29.686 1.00 77.81 101 GLY A N 1
ATOM 782 C CA . GLY A 1 101 ? -40.977 -17.248 -30.784 1.00 77.81 101 GLY A CA 1
ATOM 783 C C . GLY A 1 101 ? -40.561 -15.826 -30.412 1.00 77.81 101 GLY A C 1
ATOM 784 O O . GLY A 1 101 ? -40.646 -15.410 -29.254 1.00 77.81 101 GLY A O 1
ATOM 785 N N . ARG A 1 102 ? -40.085 -15.076 -31.409 1.00 76.69 102 ARG A N 1
ATOM 786 C CA . ARG A 1 102 ? -39.570 -13.715 -31.221 1.00 76.69 102 ARG A CA 1
ATOM 787 C C . ARG A 1 102 ? -40.690 -12.767 -30.793 1.00 76.69 102 ARG A C 1
ATOM 789 O O . ARG A 1 102 ? -41.732 -12.684 -31.439 1.00 76.69 102 ARG A O 1
ATOM 796 N N . PHE A 1 103 ? -40.450 -12.065 -29.700 1.00 74.00 103 PHE A N 1
ATOM 797 C CA . PHE A 1 103 ? -41.337 -11.103 -29.077 1.00 74.00 103 PHE A CA 1
ATOM 798 C C . PHE A 1 103 ? -40.802 -9.696 -29.323 1.00 74.00 103 PHE A C 1
ATOM 800 O O . PHE A 1 103 ? -39.665 -9.400 -28.974 1.00 74.00 103 PHE A O 1
ATOM 807 N N . GLU A 1 104 ? -41.616 -8.827 -29.913 1.00 74.19 104 GLU A N 1
ATOM 808 C CA . GLU A 1 104 ? -41.330 -7.398 -30.037 1.00 74.19 104 GLU A CA 1
ATOM 809 C C . GLU A 1 104 ? -42.627 -6.632 -29.782 1.00 74.19 104 GLU A C 1
ATOM 811 O O . GLU A 1 104 ? -43.667 -6.956 -30.355 1.00 74.19 104 GLU A O 1
ATOM 816 N N . THR A 1 105 ? -42.590 -5.642 -28.900 1.00 73.75 105 THR A N 1
ATOM 817 C CA . THR A 1 105 ? -43.752 -4.816 -28.569 1.00 73.75 105 THR A CA 1
ATOM 818 C C . THR A 1 105 ? -43.309 -3.450 -28.069 1.00 73.75 105 THR A C 1
ATOM 820 O O . THR A 1 105 ? -42.175 -3.265 -27.632 1.00 73.75 105 THR A O 1
ATOM 823 N N . GLU A 1 106 ? -44.233 -2.499 -28.075 1.00 72.06 106 GLU A N 1
ATOM 824 C CA . GLU A 1 106 ? -44.037 -1.179 -27.487 1.00 72.06 106 GLU A CA 1
ATOM 825 C C . GLU A 1 106 ? -44.994 -0.992 -26.305 1.00 72.06 106 GLU A C 1
ATOM 827 O O . GLU A 1 106 ? -46.118 -1.501 -26.299 1.00 72.06 106 GLU A O 1
ATOM 832 N N . TYR A 1 107 ? -44.526 -0.289 -25.283 1.00 67.81 107 TYR A N 1
ATOM 833 C CA . TYR A 1 107 ? -45.223 -0.007 -24.038 1.00 67.81 107 TYR A CA 1
ATOM 834 C C . TYR A 1 107 ? -45.124 1.475 -23.714 1.00 67.81 107 TYR A C 1
ATOM 836 O O . TYR A 1 107 ? -44.137 2.127 -24.028 1.00 67.81 107 TYR A O 1
ATOM 844 N N . VAL A 1 108 ? -46.095 1.999 -22.976 1.00 59.50 108 VAL A N 1
ATOM 845 C CA . VAL A 1 108 ? -45.980 3.328 -22.372 1.00 59.50 108 VAL A CA 1
ATOM 846 C C . VAL A 1 108 ? -45.890 3.152 -20.861 1.00 59.50 108 VAL A C 1
ATOM 848 O O . VAL A 1 108 ? -46.860 2.752 -20.219 1.00 59.50 108 VAL A O 1
ATOM 851 N N . TYR A 1 109 ? -44.707 3.399 -20.302 1.00 66.62 109 TYR A N 1
ATOM 852 C CA . TYR A 1 109 ? -44.446 3.334 -18.865 1.00 66.62 109 TYR A CA 1
ATOM 853 C C . TYR A 1 109 ? -44.784 4.683 -18.248 1.00 66.62 109 TYR A C 1
ATOM 855 O O . TYR A 1 109 ? -44.300 5.705 -18.712 1.00 66.62 109 TYR A O 1
ATOM 863 N N . ILE A 1 110 ? -45.603 4.695 -17.199 1.00 63.88 110 ILE A N 1
ATOM 864 C CA . ILE A 1 110 ? -45.971 5.910 -16.464 1.00 63.88 110 ILE A CA 1
ATOM 865 C C . ILE A 1 110 ? -45.508 5.722 -15.017 1.00 63.88 110 ILE A C 1
ATOM 867 O O . ILE A 1 110 ? -46.108 4.946 -14.275 1.00 63.88 110 ILE A O 1
ATOM 871 N N . LEU A 1 111 ? -44.429 6.401 -14.631 1.00 65.31 111 LEU A N 1
ATOM 872 C CA . LEU A 1 111 ? -43.744 6.263 -13.342 1.00 65.31 111 LEU A CA 1
ATOM 873 C C . LEU A 1 111 ? -44.001 7.487 -12.461 1.00 65.31 111 LEU A C 1
ATOM 875 O O . LEU A 1 111 ? -43.958 8.610 -12.945 1.00 65.31 111 LEU A O 1
ATOM 879 N N . GLN A 1 112 ? -44.273 7.276 -11.173 1.00 69.50 112 GLN A N 1
ATOM 880 C CA . GLN A 1 112 ? -44.670 8.305 -10.205 1.00 69.50 112 GLN A CA 1
ATOM 881 C C . GLN A 1 112 ? -43.712 8.276 -9.001 1.00 69.50 112 GLN A C 1
ATOM 883 O O . GLN A 1 112 ? -43.662 7.262 -8.306 1.00 69.50 112 GLN A O 1
ATOM 888 N N . MET A 1 113 ? -42.988 9.370 -8.732 1.00 69.19 113 MET A N 1
ATOM 889 C CA . MET A 1 113 ? -41.894 9.403 -7.737 1.00 69.19 113 MET A CA 1
ATOM 890 C C . MET A 1 113 ? -42.293 10.007 -6.374 1.00 69.19 113 MET A C 1
ATOM 892 O O . MET A 1 113 ? -43.314 10.698 -6.265 1.00 69.19 113 MET A O 1
ATOM 896 N N . ASN A 1 114 ? -41.482 9.746 -5.331 1.00 61.53 114 ASN A N 1
ATOM 897 C CA . ASN A 1 114 ? -41.638 10.305 -3.975 1.00 61.53 114 ASN A CA 1
ATOM 898 C C . ASN A 1 114 ? -41.181 11.785 -3.897 1.00 61.53 114 ASN A C 1
ATOM 900 O O . ASN A 1 114 ? -41.108 12.464 -4.917 1.00 61.53 114 ASN A O 1
ATOM 904 N N . GLU A 1 115 ? -41.029 12.364 -2.703 1.00 57.84 115 GLU A N 1
ATOM 905 C CA . GLU A 1 115 ? -40.841 13.820 -2.545 1.00 57.84 115 GLU A CA 1
ATOM 906 C C . GLU A 1 115 ? -39.414 14.347 -2.832 1.00 57.84 115 GLU A C 1
ATOM 908 O O . GLU A 1 115 ? -39.294 15.558 -2.997 1.00 57.84 115 GLU A O 1
ATOM 913 N N . GLU A 1 116 ? -38.363 13.506 -2.932 1.00 55.88 116 GLU A N 1
ATOM 914 C CA . GLU A 1 116 ? -36.954 13.970 -2.793 1.00 55.88 116 GLU A CA 1
ATOM 915 C C . GLU A 1 116 ? -35.916 13.540 -3.858 1.00 55.88 116 GLU A C 1
ATOM 917 O O . GLU A 1 116 ? -34.949 14.264 -4.048 1.00 55.88 116 GLU A O 1
ATOM 922 N N . GLY A 1 117 ? -36.037 12.401 -4.546 1.00 54.81 117 GLY A N 1
ATOM 923 C CA . GLY A 1 117 ? -35.235 12.104 -5.756 1.00 54.81 117 GLY A CA 1
ATOM 924 C C . GLY A 1 117 ? -33.676 12.064 -5.719 1.00 54.81 117 GLY A C 1
ATOM 925 O O . GLY A 1 117 ? -33.102 12.311 -6.775 1.00 54.81 117 GLY A O 1
ATOM 926 N N . THR A 1 118 ? -32.956 11.751 -4.614 1.00 51.97 118 THR A N 1
ATOM 927 C CA . THR A 1 118 ? -31.449 11.764 -4.555 1.00 51.97 118 THR A CA 1
ATOM 928 C C . THR A 1 118 ? -30.734 10.501 -3.982 1.00 51.97 118 THR A C 1
ATOM 930 O O . THR A 1 118 ? -31.373 9.645 -3.370 1.00 51.97 118 THR A O 1
ATOM 933 N N . MET A 1 119 ? -29.392 10.391 -4.191 1.00 49.97 119 MET A N 1
ATOM 934 C CA . MET A 1 119 ? -28.438 9.349 -3.699 1.00 49.97 119 MET A CA 1
ATOM 935 C C . MET A 1 119 ? -27.983 9.563 -2.232 1.00 49.97 119 MET A C 1
ATOM 937 O O . MET A 1 119 ? -27.807 10.696 -1.793 1.00 49.97 119 MET A O 1
ATOM 941 N N . ALA A 1 120 ? -27.706 8.487 -1.480 1.00 52.22 120 ALA A N 1
ATOM 942 C CA . ALA A 1 120 ? -27.380 8.545 -0.043 1.00 52.22 120 ALA A CA 1
ATOM 943 C C . ALA A 1 120 ? -25.960 9.085 0.284 1.00 52.22 120 ALA A C 1
ATOM 945 O O . ALA A 1 120 ? -24.968 8.593 -0.250 1.00 52.22 120 ALA A O 1
ATOM 946 N N . SER A 1 121 ? -25.847 10.041 1.223 1.00 62.59 121 SER A N 1
ATOM 947 C CA . SER A 1 121 ? -24.584 10.667 1.690 1.00 62.59 121 SER A CA 1
ATOM 948 C C . SER A 1 121 ? -23.818 9.863 2.752 1.00 62.59 121 SER A C 1
ATOM 950 O O . SER A 1 121 ? -22.613 10.048 2.950 1.00 62.59 121 SER A O 1
ATOM 952 N N . ALA A 1 122 ? -24.520 8.963 3.433 1.00 70.44 122 ALA A N 1
ATOM 953 C CA . ALA A 1 122 ? -23.984 8.034 4.409 1.00 70.44 122 ALA A CA 1
ATOM 954 C C . ALA A 1 122 ? -24.868 6.787 4.450 1.00 70.44 122 ALA A C 1
ATOM 956 O O . ALA A 1 122 ? -26.089 6.871 4.296 1.00 70.44 122 ALA A O 1
ATOM 957 N N . PHE A 1 123 ? -24.273 5.630 4.713 1.00 67.50 123 PHE A N 1
ATOM 958 C CA . PHE A 1 123 ? -25.028 4.407 4.962 1.00 67.50 123 PHE A CA 1
ATOM 959 C C . PHE A 1 123 ? -24.377 3.563 6.054 1.00 67.50 123 PHE A C 1
ATOM 961 O O . PHE A 1 123 ? -23.213 3.749 6.414 1.00 67.50 123 PHE A O 1
ATOM 968 N N . ARG A 1 124 ? -25.168 2.653 6.625 1.00 65.81 124 ARG A N 1
ATOM 969 C CA . ARG A 1 124 ? -24.744 1.739 7.687 1.00 65.81 124 ARG A CA 1
ATOM 970 C C . ARG A 1 124 ? -24.693 0.322 7.149 1.00 65.81 124 ARG A C 1
ATOM 972 O O . ARG A 1 124 ? -25.632 -0.117 6.491 1.00 65.81 124 ARG A O 1
ATOM 979 N N . ILE A 1 125 ? -23.632 -0.389 7.491 1.00 62.44 125 ILE A N 1
ATOM 980 C CA . ILE A 1 125 ? -23.455 -1.809 7.222 1.00 62.44 125 ILE A CA 1
ATOM 981 C C . ILE A 1 125 ? -23.349 -2.508 8.573 1.00 62.44 125 ILE A C 1
ATOM 983 O O . ILE A 1 125 ? -22.531 -2.129 9.409 1.00 62.44 125 ILE A O 1
ATOM 987 N N . ALA A 1 126 ? -24.184 -3.518 8.800 1.00 56.88 126 ALA A N 1
ATOM 988 C CA . ALA A 1 126 ? -23.998 -4.426 9.922 1.00 56.88 126 ALA A CA 1
ATOM 989 C C . ALA A 1 126 ? -22.973 -5.496 9.524 1.00 56.88 126 ALA A C 1
ATOM 991 O O . ALA A 1 126 ? -23.157 -6.178 8.516 1.00 56.88 126 ALA A O 1
ATOM 992 N N . ALA A 1 127 ? -21.912 -5.630 10.309 1.00 56.22 127 ALA A N 1
ATOM 993 C CA . ALA A 1 127 ? -20.822 -6.574 10.107 1.00 56.22 127 ALA A CA 1
ATOM 994 C C . ALA A 1 127 ? -20.518 -7.328 11.423 1.00 56.22 127 ALA A C 1
ATOM 996 O O . ALA A 1 127 ? -21.017 -6.935 12.483 1.00 56.22 127 ALA A O 1
ATOM 997 N N . PRO A 1 128 ? -19.765 -8.447 11.393 1.00 51.59 128 PRO A N 1
ATOM 998 C CA . PRO A 1 128 ? -19.487 -9.253 12.591 1.00 51.59 128 PRO A CA 1
ATOM 999 C C . PRO A 1 128 ? -18.768 -8.499 13.723 1.00 51.59 128 PRO A C 1
ATOM 1001 O O . PRO A 1 128 ? -18.862 -8.899 14.883 1.00 51.59 128 PRO A O 1
ATOM 1004 N N . ASP A 1 129 ? -18.059 -7.425 13.386 1.00 57.44 129 ASP A N 1
ATOM 1005 C CA . ASP A 1 129 ? -17.327 -6.515 14.271 1.00 57.44 129 ASP A CA 1
ATOM 1006 C C . ASP A 1 129 ? -18.175 -5.332 14.781 1.00 57.44 129 ASP A C 1
ATOM 1008 O O . ASP A 1 129 ? -17.765 -4.644 15.714 1.00 57.44 129 ASP A O 1
ATOM 1012 N N . GLY A 1 130 ? -19.378 -5.110 14.236 1.00 61.91 130 GLY A N 1
ATOM 1013 C CA . GLY A 1 130 ? -20.295 -4.065 14.691 1.00 61.91 130 GLY A CA 1
ATOM 1014 C C . GLY A 1 130 ? -21.057 -3.367 13.566 1.00 61.91 130 GLY A C 1
ATOM 1015 O O . GLY A 1 130 ? -21.309 -3.921 12.499 1.00 61.91 130 GLY A O 1
ATOM 1016 N N . VAL A 1 131 ? -21.488 -2.131 13.827 1.00 64.56 131 VAL A N 1
ATOM 1017 C CA . VAL A 1 131 ? -22.112 -1.277 12.807 1.00 64.56 131 VAL A CA 1
ATOM 1018 C C . VAL A 1 131 ? -21.049 -0.353 12.231 1.00 64.56 131 VAL A C 1
ATOM 1020 O O . VAL A 1 131 ? -20.581 0.568 12.904 1.00 64.56 131 VAL A O 1
ATOM 1023 N N . ASN A 1 132 ? -20.722 -0.584 10.965 1.00 75.38 132 ASN A N 1
ATOM 1024 C CA . ASN A 1 132 ? -19.799 0.220 10.182 1.00 75.38 132 ASN A CA 1
ATOM 1025 C C . ASN A 1 132 ? -20.582 1.304 9.431 1.00 75.38 132 ASN A C 1
ATOM 1027 O O . ASN A 1 132 ? -21.605 1.031 8.802 1.00 75.38 132 ASN A O 1
ATOM 1031 N N . ILE A 1 133 ? -20.128 2.550 9.511 1.00 81.69 133 ILE A N 1
ATOM 1032 C CA . ILE A 1 133 ? -20.711 3.694 8.804 1.00 81.69 133 ILE A CA 1
ATOM 1033 C C . ILE A 1 133 ? -19.786 4.047 7.646 1.00 81.69 133 ILE A C 1
ATOM 1035 O O . ILE A 1 133 ? -18.603 4.315 7.845 1.00 81.69 133 ILE A O 1
ATOM 1039 N N . VAL A 1 134 ? -20.326 4.089 6.436 1.00 82.88 134 VAL A N 1
ATOM 1040 C CA . VAL A 1 134 ? -19.589 4.529 5.251 1.00 82.88 134 VAL A CA 1
ATOM 1041 C C . VAL A 1 134 ? -20.107 5.902 4.850 1.00 82.88 134 VAL A C 1
ATOM 1043 O O . VAL A 1 134 ? -21.309 6.081 4.644 1.00 82.88 134 VAL A O 1
ATOM 1046 N N . LEU A 1 135 ? -19.197 6.869 4.776 1.00 86.06 135 LEU A N 1
ATOM 1047 C CA . LEU A 1 135 ? -19.471 8.263 4.441 1.00 86.06 135 LEU A CA 1
ATOM 1048 C C . LEU A 1 135 ? -18.970 8.589 3.030 1.00 86.06 135 LEU A C 1
ATOM 1050 O O . LEU A 1 135 ? -18.008 7.993 2.531 1.00 86.06 135 LEU A O 1
ATOM 1054 N N . ALA A 1 136 ? -19.602 9.580 2.406 1.00 82.56 136 ALA A N 1
ATOM 1055 C CA . ALA A 1 136 ? -19.154 10.131 1.134 1.00 82.56 136 ALA A CA 1
ATOM 1056 C C . ALA A 1 136 ? -17.764 10.814 1.236 1.00 82.56 136 ALA A C 1
ATOM 1058 O O . ALA A 1 136 ? -17.373 11.280 2.311 1.00 82.56 136 ALA A O 1
ATOM 1059 N N . PRO A 1 137 ? -17.030 10.952 0.113 1.00 85.12 137 PRO A N 1
ATOM 1060 C CA . PRO A 1 137 ? -15.727 11.629 0.060 1.00 85.12 137 PRO A CA 1
ATOM 1061 C C . PRO A 1 137 ? -15.702 13.049 0.646 1.00 85.12 137 PRO A C 1
ATOM 1063 O O . PRO A 1 137 ? -14.679 13.478 1.177 1.00 85.12 137 PRO A O 1
ATOM 1066 N N . SER A 1 138 ? -16.829 13.767 0.615 1.00 85.94 138 SER A N 1
ATOM 1067 C CA . SER A 1 138 ? -16.962 15.125 1.160 1.00 85.94 138 SER A CA 1
ATOM 1068 C C . SER A 1 138 ? -16.643 15.229 2.656 1.00 85.94 138 SER A C 1
ATOM 1070 O O . SER A 1 138 ? -16.198 16.282 3.107 1.00 85.94 138 SER A O 1
ATOM 1072 N N . TYR A 1 139 ? -16.803 14.145 3.423 1.00 89.81 139 TYR A N 1
ATOM 1073 C CA . TYR A 1 139 ? -16.508 14.125 4.861 1.00 89.81 139 TYR A CA 1
ATOM 1074 C C . TYR A 1 139 ? -15.035 13.819 5.177 1.00 89.81 139 TYR A C 1
ATOM 1076 O O . TYR A 1 139 ? -14.651 13.846 6.345 1.00 89.81 139 TYR A O 1
ATOM 1084 N N . ALA A 1 140 ? -14.185 13.541 4.177 1.00 91.38 140 ALA A N 1
ATOM 1085 C CA . ALA A 1 140 ? -12.802 13.104 4.395 1.00 91.38 140 ALA A CA 1
ATOM 1086 C C . ALA A 1 140 ? -11.981 14.098 5.236 1.00 91.38 140 ALA A C 1
ATOM 1088 O O . ALA A 1 140 ? -11.250 13.689 6.138 1.00 91.38 140 ALA A O 1
ATOM 1089 N N . HIS A 1 141 ? -12.121 15.403 4.982 1.00 91.50 141 HIS A N 1
ATOM 1090 C CA . HIS A 1 141 ? -11.456 16.431 5.789 1.00 91.50 141 HIS A CA 1
ATOM 1091 C C . HIS A 1 141 ? -11.988 16.477 7.219 1.00 91.50 141 HIS A C 1
ATOM 1093 O O . HIS A 1 141 ? -11.203 16.533 8.164 1.00 91.50 141 HIS A O 1
ATOM 1099 N N . GLU A 1 142 ? -13.310 16.426 7.369 1.00 91.06 142 GLU A N 1
ATOM 1100 C CA . GLU A 1 142 ? -13.972 16.506 8.665 1.00 91.06 142 GLU A CA 1
ATOM 1101 C C . GLU A 1 142 ? -13.546 15.351 9.575 1.00 91.06 142 GLU A C 1
ATOM 1103 O O . GLU A 1 142 ? -13.102 15.583 10.697 1.00 91.06 142 GLU A O 1
ATOM 1108 N N . ILE A 1 143 ? -13.576 14.112 9.077 1.00 90.38 143 ILE A N 1
ATOM 1109 C CA . ILE A 1 143 ? -13.177 12.953 9.882 1.00 90.38 143 ILE A CA 1
ATOM 1110 C C . ILE A 1 143 ? -11.657 12.829 10.055 1.00 90.38 143 ILE A C 1
ATOM 1112 O O . ILE A 1 143 ? -11.192 12.200 11.006 1.00 90.38 143 ILE A O 1
ATOM 1116 N N . GLY A 1 144 ? -10.872 13.378 9.123 1.00 87.38 144 GLY A N 1
ATOM 1117 C CA . GLY A 1 144 ? -9.414 13.252 9.107 1.00 87.38 144 GLY A CA 1
ATOM 1118 C C . GLY A 1 144 ? -8.735 14.025 10.235 1.00 87.38 144 GLY A C 1
ATOM 1119 O O . GLY A 1 144 ? -7.689 13.593 10.720 1.00 87.38 144 GLY A O 1
ATOM 1120 N N . GLU A 1 145 ? -9.355 15.126 10.662 1.00 86.44 145 GLU A N 1
ATOM 1121 C CA . GLU A 1 145 ? -8.847 16.040 11.692 1.00 86.44 145 GLU A CA 1
ATOM 1122 C C . GLU A 1 145 ? -9.615 15.941 13.024 1.00 86.44 145 GLU A C 1
ATOM 1124 O O . GLU A 1 145 ? -9.236 16.578 14.008 1.00 86.44 145 GLU A O 1
ATOM 1129 N N . HIS A 1 146 ? -10.690 15.147 13.088 1.00 88.94 146 HIS A N 1
ATOM 1130 C CA . HIS A 1 146 ? -11.542 15.090 14.272 1.00 88.94 146 HIS A CA 1
ATOM 1131 C C . HIS A 1 146 ? -10.837 14.378 15.451 1.00 88.94 146 HIS A C 1
ATOM 1133 O O . HIS A 1 146 ? -10.498 13.199 15.340 1.00 88.94 146 HIS A O 1
ATOM 1139 N N . PRO A 1 147 ? -10.667 15.027 16.621 1.00 85.69 147 PRO A N 1
ATOM 1140 C CA . PRO A 1 147 ? -9.840 14.504 17.719 1.00 85.69 147 PRO A CA 1
ATOM 1141 C C . PRO A 1 147 ? -10.387 13.223 18.369 1.00 85.69 147 PRO A C 1
ATOM 1143 O O . PRO A 1 147 ? -9.637 12.442 18.950 1.00 85.69 147 PRO A O 1
ATOM 1146 N N . ASP A 1 148 ? -11.693 12.988 18.269 1.00 87.94 148 ASP A N 1
ATOM 1147 C CA . ASP A 1 148 ? -12.351 11.804 18.841 1.00 87.94 148 ASP A CA 1
ATOM 1148 C C . ASP A 1 148 ? -12.544 10.653 17.853 1.00 87.94 148 ASP A C 1
ATOM 1150 O O . ASP A 1 148 ? -13.128 9.627 18.208 1.00 87.94 148 ASP A O 1
ATOM 1154 N N . LEU A 1 149 ? -12.050 10.818 16.626 1.00 87.38 149 LEU A N 1
ATOM 1155 C CA . LEU A 1 149 ? -12.018 9.778 15.609 1.00 87.38 149 LEU A CA 1
ATOM 1156 C C . LEU A 1 149 ? -10.609 9.206 15.542 1.00 87.38 149 LEU A C 1
ATOM 1158 O O . LEU A 1 149 ? -9.701 9.811 14.981 1.00 87.38 149 LEU A O 1
ATOM 1162 N N . ASN A 1 150 ? -10.432 8.024 16.128 1.00 80.94 150 ASN A N 1
ATOM 1163 C CA . ASN A 1 150 ? -9.113 7.432 16.342 1.00 80.94 150 ASN A CA 1
ATOM 1164 C C . ASN A 1 150 ? -8.964 6.116 15.567 1.00 80.94 150 ASN A C 1
ATOM 1166 O O . ASN A 1 150 ? -9.883 5.303 15.594 1.00 80.94 150 ASN A O 1
ATOM 1170 N N . PRO A 1 151 ? -7.830 5.849 14.900 1.00 72.56 151 PRO A N 1
ATOM 1171 C CA . PRO A 1 151 ? -7.645 4.602 14.153 1.00 72.56 151 PRO A CA 1
ATOM 1172 C C . PRO A 1 151 ? -7.375 3.374 15.046 1.00 72.56 151 PRO A C 1
ATOM 1174 O O . PRO A 1 151 ? -7.675 2.257 14.640 1.00 72.56 151 PRO A O 1
ATOM 1177 N N . GLY A 1 152 ? -6.818 3.563 16.251 1.00 65.50 152 GLY A N 1
ATOM 1178 C CA . GLY A 1 152 ? -6.279 2.472 17.080 1.00 65.50 152 GLY A CA 1
ATOM 1179 C C . GLY A 1 152 ? -7.286 1.422 17.579 1.00 65.50 152 GLY A C 1
ATOM 1180 O O . GLY A 1 152 ? -7.026 0.232 17.409 1.00 65.50 152 GLY A O 1
ATOM 1181 N N . PRO A 1 153 ? -8.438 1.808 18.166 1.00 59.31 153 PRO A N 1
ATOM 1182 C CA . PRO A 1 153 ? -9.373 0.832 18.736 1.00 59.31 153 PRO A CA 1
ATOM 1183 C C . PRO A 1 153 ? -9.975 -0.152 17.720 1.00 59.31 153 PRO A C 1
ATOM 1185 O O . PRO A 1 153 ? -10.182 -1.308 18.067 1.00 59.31 153 PRO A O 1
ATOM 1188 N N . ILE A 1 154 ? -10.198 0.269 16.467 1.00 58.84 154 ILE A N 1
ATOM 1189 C CA . ILE A 1 154 ? -10.706 -0.619 15.401 1.00 58.84 154 ILE A CA 1
ATOM 1190 C C . ILE A 1 154 ? -9.725 -1.743 15.130 1.00 58.84 154 ILE A C 1
ATOM 1192 O O . ILE A 1 154 ? -10.072 -2.913 15.223 1.00 58.84 154 ILE A O 1
ATOM 1196 N N . ALA A 1 155 ? -8.478 -1.376 14.850 1.00 58.19 155 ALA A N 1
ATOM 1197 C CA . ALA A 1 155 ? -7.471 -2.347 14.475 1.00 58.19 155 ALA A CA 1
ATOM 1198 C C . ALA A 1 155 ? -7.115 -3.300 15.619 1.00 58.19 155 ALA A C 1
ATOM 1200 O O . ALA A 1 155 ? -6.817 -4.467 15.383 1.00 58.19 155 ALA A O 1
ATOM 1201 N N . GLY A 1 156 ? -7.161 -2.827 16.865 1.00 59.88 156 GLY A N 1
ATOM 1202 C CA . GLY A 1 156 ? -6.929 -3.686 18.019 1.00 59.88 156 GLY A CA 1
ATOM 1203 C C . GLY A 1 156 ? -7.972 -4.803 18.137 1.00 59.88 156 GLY A C 1
ATOM 1204 O O . GLY A 1 156 ? -7.617 -5.982 18.208 1.00 59.88 156 GLY A O 1
ATOM 1205 N N . ASP A 1 157 ? -9.255 -4.448 18.138 1.00 67.50 157 ASP A N 1
ATOM 1206 C CA . ASP A 1 157 ? -10.328 -5.416 18.387 1.00 67.50 157 ASP A CA 1
ATOM 1207 C C . ASP A 1 157 ? -10.642 -6.292 17.163 1.00 67.50 157 ASP A C 1
ATOM 1209 O O . ASP A 1 157 ? -10.873 -7.494 17.327 1.00 67.50 157 ASP A O 1
ATOM 1213 N N . GLU A 1 158 ? -10.580 -5.740 15.945 1.00 67.94 158 GLU A N 1
ATOM 1214 C CA . GLU A 1 158 ? -10.814 -6.471 14.687 1.00 67.94 158 GLU A CA 1
ATOM 1215 C C . GLU A 1 158 ? -9.819 -7.628 14.502 1.00 67.94 158 GLU A C 1
ATOM 1217 O O . GLU A 1 158 ? -10.200 -8.739 14.115 1.00 67.94 158 GLU A O 1
ATOM 1222 N N . PHE A 1 159 ? -8.554 -7.395 14.867 1.00 77.06 159 PHE A N 1
ATOM 1223 C CA . PHE A 1 159 ? -7.476 -8.376 14.748 1.00 77.06 159 PHE A CA 1
ATOM 1224 C C . PHE A 1 159 ? -7.191 -9.145 16.039 1.00 77.06 159 PHE A C 1
ATOM 1226 O O . PHE A 1 159 ? -6.181 -9.838 16.126 1.00 77.06 159 PHE A O 1
ATOM 1233 N N . ASN A 1 160 ? -8.084 -9.082 17.033 1.00 85.31 160 ASN A N 1
ATOM 1234 C CA . ASN A 1 160 ? -7.958 -9.826 18.287 1.00 85.31 160 ASN A CA 1
ATOM 1235 C C . ASN A 1 160 ? -6.630 -9.561 19.026 1.00 85.31 160 ASN A C 1
ATOM 1237 O O . ASN A 1 160 ? -6.034 -10.478 19.588 1.00 85.31 160 ASN A O 1
ATOM 1241 N N . CYS A 1 161 ? -6.162 -8.309 19.058 1.00 85.94 161 CYS A N 1
ATOM 1242 C CA . CYS A 1 161 ? -4.820 -7.944 19.530 1.00 85.94 161 CYS A CA 1
ATOM 1243 C C . CYS A 1 161 ? -4.517 -8.294 21.000 1.00 85.94 161 CYS A C 1
ATOM 1245 O O . CYS A 1 161 ? -3.361 -8.305 21.416 1.00 85.94 161 CYS A O 1
ATOM 1247 N N . HIS A 1 162 ? -5.558 -8.581 21.783 1.00 86.12 162 HIS A N 1
ATOM 1248 C CA . HIS A 1 162 ? -5.488 -9.037 23.169 1.00 86.12 162 HIS A CA 1
ATOM 1249 C C . HIS A 1 162 ? -5.169 -10.539 23.302 1.00 86.12 162 HIS A C 1
ATOM 1251 O O . HIS A 1 162 ? -5.070 -11.043 24.420 1.00 86.12 162 HIS A O 1
ATOM 1257 N N . ILE A 1 163 ? -5.057 -11.265 22.188 1.00 91.12 163 ILE A N 1
ATOM 1258 C CA . ILE A 1 163 ? -4.762 -12.697 22.138 1.00 91.12 163 ILE A CA 1
ATOM 1259 C C . ILE A 1 163 ? -3.303 -12.913 21.730 1.00 91.12 163 ILE A C 1
ATOM 1261 O O . ILE A 1 163 ? -2.849 -12.385 20.717 1.00 91.12 163 ILE A O 1
ATOM 1265 N N . ASP A 1 164 ? -2.602 -13.775 22.469 1.00 91.44 164 ASP A N 1
ATOM 1266 C CA . ASP A 1 164 ? -1.223 -14.156 22.164 1.00 91.44 164 ASP A CA 1
ATOM 1267 C C . ASP A 1 164 ? -1.068 -14.680 20.722 1.00 91.44 164 ASP A C 1
ATOM 1269 O O . ASP A 1 164 ? -1.692 -15.681 20.328 1.00 91.44 164 ASP A O 1
ATOM 1273 N N . GLY A 1 165 ? -0.168 -14.063 19.962 1.00 92.19 165 GLY A N 1
ATOM 1274 C CA . GLY A 1 165 ? 0.009 -14.247 18.523 1.00 92.19 165 GLY A CA 1
ATOM 1275 C C . GLY A 1 165 ? -0.488 -13.069 17.678 1.00 92.19 165 GLY A C 1
ATOM 1276 O O . GLY A 1 165 ? -0.123 -13.007 16.510 1.00 92.19 165 GLY A O 1
ATOM 1277 N N . PHE A 1 166 ? -1.292 -12.157 18.235 1.00 92.69 166 PHE A N 1
ATOM 1278 C CA . PHE A 1 166 ? -1.874 -10.998 17.541 1.00 92.69 166 PHE A CA 1
ATOM 1279 C C . PHE A 1 166 ? -1.418 -9.648 18.122 1.00 92.69 166 PHE A C 1
ATOM 1281 O O . PHE A 1 166 ? -1.889 -8.588 17.706 1.00 92.69 166 PHE A O 1
ATOM 1288 N N . GLU A 1 167 ? -0.471 -9.648 19.059 1.00 90.75 167 GLU A N 1
ATOM 1289 C CA . GLU A 1 167 ? -0.032 -8.468 19.814 1.00 90.75 167 GLU A CA 1
ATOM 1290 C C . GLU A 1 167 ? 0.583 -7.384 18.916 1.00 90.75 167 GLU A C 1
ATOM 1292 O O . GLU A 1 167 ? 0.602 -6.208 19.280 1.00 90.75 167 GLU A O 1
ATOM 1297 N N . VAL A 1 168 ? 1.057 -7.751 17.719 1.00 90.12 168 VAL A N 1
ATOM 1298 C CA . VAL A 1 168 ? 1.551 -6.798 16.712 1.00 90.12 168 VAL A CA 1
ATOM 1299 C C . VAL A 1 168 ? 0.462 -5.781 16.348 1.00 90.12 168 VAL A C 1
ATOM 1301 O O . VAL A 1 168 ? 0.747 -4.589 16.252 1.00 90.12 168 VAL A O 1
ATOM 1304 N N . PHE A 1 169 ? -0.799 -6.210 16.226 1.00 87.62 169 PHE A N 1
ATOM 1305 C CA . PHE A 1 169 ? -1.909 -5.324 15.861 1.00 87.62 169 PHE A CA 1
ATOM 1306 C C . PHE A 1 169 ? -2.282 -4.338 16.970 1.00 87.62 169 PHE A C 1
ATOM 1308 O O . PHE A 1 169 ? -2.836 -3.281 16.677 1.00 87.62 169 PHE A O 1
ATOM 1315 N N . ALA A 1 170 ? -1.907 -4.610 18.226 1.00 83.06 170 ALA A N 1
ATOM 1316 C CA . ALA A 1 170 ? -2.123 -3.672 19.329 1.00 83.06 170 ALA A CA 1
ATOM 1317 C C . ALA A 1 170 ? -1.337 -2.366 19.141 1.00 83.06 170 ALA A C 1
ATOM 1319 O O . ALA A 1 170 ? -1.690 -1.353 19.740 1.00 83.06 170 ALA A O 1
ATOM 1320 N N . GLN A 1 171 ? -0.281 -2.388 18.318 1.00 79.50 171 GLN A N 1
ATOM 1321 C CA . GLN A 1 171 ? 0.542 -1.224 17.988 1.00 79.50 171 GLN A CA 1
ATOM 1322 C C . GLN A 1 171 ? -0.068 -0.356 16.870 1.00 79.50 171 GLN A C 1
ATOM 1324 O O . GLN A 1 171 ? 0.349 0.795 16.688 1.00 79.50 171 GLN A O 1
ATOM 1329 N N . LEU A 1 172 ? -1.039 -0.876 16.102 1.00 74.50 172 LEU A N 1
ATOM 1330 C CA . LEU A 1 172 ? -1.628 -0.152 14.975 1.00 74.50 172 LEU A CA 1
ATOM 1331 C C . LEU A 1 172 ? -2.460 1.028 15.494 1.00 74.50 172 LEU A C 1
ATOM 1333 O O . LEU A 1 172 ? -3.420 0.857 16.236 1.00 74.50 172 LEU A O 1
ATOM 1337 N N . GLY A 1 173 ? -2.087 2.249 15.110 1.00 65.56 173 GLY A N 1
ATOM 1338 C CA . GLY A 1 173 ? -2.821 3.462 15.485 1.00 65.56 173 GLY A CA 1
ATOM 1339 C C . GLY A 1 173 ? -2.705 3.881 16.958 1.00 65.56 173 GLY A C 1
ATOM 1340 O O . GLY A 1 173 ? -3.373 4.838 17.344 1.00 65.56 173 GLY A O 1
ATOM 1341 N N . THR A 1 174 ? -1.875 3.204 17.759 1.00 69.00 174 THR A N 1
ATOM 1342 C CA . THR A 1 174 ? -1.643 3.497 19.189 1.00 69.00 174 THR A CA 1
ATOM 1343 C C . THR A 1 174 ? -0.200 3.914 19.492 1.00 69.00 174 THR A C 1
ATOM 1345 O O . THR A 1 174 ? 0.039 4.594 20.487 1.00 69.00 174 THR A O 1
ATOM 1348 N N . SER A 1 175 ? 0.766 3.541 18.642 1.00 78.12 175 SER A N 1
ATOM 1349 C CA . SER A 1 175 ? 2.184 3.852 18.850 1.00 78.12 175 SER A CA 1
ATOM 1350 C C . SER A 1 175 ? 2.600 5.167 18.182 1.00 78.12 175 SER A C 1
ATOM 1352 O O . SER A 1 175 ? 2.852 5.233 16.969 1.00 78.12 175 SER A O 1
ATOM 1354 N N . ASP A 1 176 ? 2.725 6.217 18.996 1.00 83.69 176 ASP A N 1
ATOM 1355 C CA . ASP A 1 176 ? 3.289 7.505 18.576 1.00 83.69 176 ASP A CA 1
ATOM 1356 C C . ASP A 1 176 ? 4.764 7.362 18.171 1.00 83.69 176 ASP A C 1
ATOM 1358 O O . ASP A 1 176 ? 5.194 7.975 17.195 1.00 83.69 176 ASP A O 1
ATOM 1362 N N . VAL A 1 177 ? 5.527 6.494 18.852 1.00 90.12 177 VAL A N 1
ATOM 1363 C CA . VAL A 1 177 ? 6.945 6.231 18.548 1.00 90.12 177 VAL A CA 1
ATOM 1364 C C . VAL A 1 177 ? 7.124 5.746 17.109 1.00 90.12 177 VAL A C 1
ATOM 1366 O O . VAL A 1 177 ? 7.971 6.275 16.388 1.00 90.12 177 VAL A O 1
ATOM 1369 N N . ILE A 1 178 ? 6.324 4.771 16.663 1.00 89.75 178 ILE A N 1
ATOM 1370 C CA . ILE A 1 178 ? 6.427 4.237 15.296 1.00 89.75 178 ILE A CA 1
ATOM 1371 C C . ILE A 1 178 ? 6.018 5.306 14.282 1.00 89.75 178 ILE A C 1
ATOM 1373 O O . ILE A 1 178 ? 6.770 5.602 13.351 1.00 89.75 178 ILE A O 1
ATOM 1377 N N . SER A 1 179 ? 4.848 5.918 14.478 1.00 87.38 179 SER A N 1
ATOM 1378 C CA . SER A 1 179 ? 4.301 6.908 13.543 1.00 87.38 179 SER A CA 1
ATOM 1379 C C . SER A 1 179 ? 5.231 8.115 13.384 1.00 87.38 179 SER A C 1
ATOM 1381 O O . SER A 1 179 ? 5.493 8.559 12.261 1.00 87.38 179 SER A O 1
ATOM 1383 N N . GLU A 1 180 ? 5.784 8.618 14.489 1.00 89.38 180 GLU A N 1
ATOM 1384 C CA . GLU A 1 180 ? 6.697 9.760 14.489 1.00 89.38 180 GLU A CA 1
ATOM 1385 C C . GLU A 1 180 ? 8.070 9.406 13.915 1.00 89.38 180 GLU A C 1
ATOM 1387 O O . GLU A 1 180 ? 8.637 10.205 13.160 1.00 89.38 180 GLU A O 1
ATOM 1392 N N . SER A 1 181 ? 8.585 8.206 14.200 1.00 92.19 181 SER A N 1
ATOM 1393 C CA . SER A 1 181 ? 9.856 7.727 13.647 1.00 92.19 181 SER A CA 1
ATOM 1394 C C . SER A 1 181 ? 9.789 7.621 12.121 1.00 92.19 181 SER A C 1
ATOM 1396 O O . SER A 1 181 ? 10.633 8.178 11.414 1.00 92.19 181 SER A O 1
ATOM 1398 N N . VAL A 1 182 ? 8.722 7.027 11.576 1.00 90.19 182 VAL A N 1
ATOM 1399 C CA . VAL A 1 182 ? 8.506 6.952 10.120 1.00 90.19 182 VAL A CA 1
ATOM 1400 C C . VAL A 1 182 ? 8.358 8.357 9.517 1.00 90.19 182 VAL A C 1
ATOM 1402 O O . VAL A 1 182 ? 8.997 8.691 8.512 1.00 90.19 182 VAL A O 1
ATOM 1405 N N . ARG A 1 183 ? 7.563 9.229 10.147 1.00 86.81 183 ARG A N 1
ATOM 1406 C CA . ARG A 1 183 ? 7.308 10.587 9.645 1.00 86.81 183 ARG A CA 1
ATOM 1407 C C . ARG A 1 183 ? 8.568 11.453 9.622 1.00 86.81 183 ARG A C 1
ATOM 1409 O O . ARG A 1 183 ? 8.787 12.187 8.658 1.00 86.81 183 ARG A O 1
ATOM 1416 N N . THR A 1 184 ? 9.393 11.390 10.665 1.00 87.44 184 THR A N 1
ATOM 1417 C CA . THR A 1 184 ? 10.513 12.326 10.850 1.00 87.44 184 THR A CA 1
ATOM 1418 C C . THR A 1 184 ? 11.874 11.759 10.484 1.00 87.44 184 THR A C 1
ATOM 1420 O O . THR A 1 184 ? 12.690 12.504 9.941 1.00 87.44 184 THR A O 1
ATOM 1423 N N . ARG A 1 185 ? 12.144 10.479 10.755 1.00 89.44 185 ARG A N 1
ATOM 1424 C CA . ARG A 1 185 ? 13.465 9.866 10.562 1.00 89.44 185 ARG A CA 1
ATOM 1425 C C . ARG A 1 185 ? 13.572 9.210 9.195 1.00 89.44 185 ARG A C 1
ATOM 1427 O O . ARG A 1 185 ? 14.404 9.652 8.402 1.00 89.44 185 ARG A O 1
ATOM 1434 N N . LEU A 1 186 ? 12.682 8.266 8.870 1.00 87.25 186 LEU A N 1
ATOM 1435 C CA . LEU A 1 186 ? 12.721 7.540 7.590 1.00 87.25 186 LEU A CA 1
ATOM 1436 C C . LEU A 1 186 ? 12.736 8.512 6.401 1.00 87.25 186 LEU A C 1
ATOM 1438 O O . LEU A 1 186 ? 13.623 8.438 5.553 1.00 87.25 186 LEU A O 1
ATOM 1442 N N . THR A 1 187 ? 11.836 9.502 6.396 1.00 80.69 187 THR A N 1
ATOM 1443 C CA . THR A 1 187 ? 11.750 10.512 5.324 1.00 80.69 187 THR A CA 1
ATOM 1444 C C . THR A 1 187 ? 13.046 11.322 5.144 1.00 80.69 187 THR A C 1
ATOM 1446 O O . THR A 1 187 ? 13.402 11.679 4.019 1.00 80.69 187 THR A O 1
ATOM 1449 N N . ARG A 1 188 ? 13.784 11.611 6.227 1.00 84.19 188 ARG A N 1
ATOM 1450 C CA . ARG A 1 188 ? 15.056 12.359 6.166 1.00 84.19 188 ARG A CA 1
ATOM 1451 C C . ARG A 1 188 ? 16.213 11.505 5.657 1.00 84.19 188 ARG A C 1
ATOM 1453 O O . ARG A 1 188 ? 17.127 12.048 5.042 1.00 84.19 188 ARG A O 1
ATOM 1460 N N . GLN A 1 189 ? 16.167 10.197 5.899 1.00 86.81 189 GLN A N 1
ATOM 1461 C CA . GLN A 1 189 ? 17.245 9.274 5.547 1.00 86.81 189 GLN A CA 1
ATOM 1462 C C . GLN A 1 189 ? 17.078 8.631 4.166 1.00 86.81 189 GLN A C 1
ATOM 1464 O O . GLN A 1 189 ? 18.010 7.973 3.710 1.00 86.81 189 GLN A O 1
ATOM 1469 N N . LEU A 1 190 ? 15.962 8.869 3.460 1.00 83.75 190 LEU A N 1
ATOM 1470 C CA . LEU A 1 190 ? 15.700 8.298 2.128 1.00 83.75 190 LEU A CA 1
ATOM 1471 C C . LEU A 1 190 ? 16.882 8.455 1.164 1.00 83.75 190 LEU A C 1
ATOM 1473 O O . LEU A 1 190 ? 17.266 7.486 0.523 1.00 83.75 190 LEU A O 1
ATOM 1477 N N . THR A 1 191 ? 17.516 9.633 1.116 1.00 84.50 191 THR A N 1
ATOM 1478 C CA . THR A 1 191 ? 18.678 9.874 0.242 1.00 84.50 191 THR A CA 1
ATOM 1479 C C . THR A 1 191 ? 19.858 8.950 0.559 1.00 84.50 191 THR A C 1
ATOM 1481 O O . THR A 1 191 ? 20.557 8.524 -0.353 1.00 84.50 191 THR A O 1
ATOM 1484 N N . LYS A 1 192 ? 20.088 8.625 1.839 1.00 88.19 192 LYS A N 1
ATOM 1485 C CA . LYS A 1 192 ? 21.164 7.711 2.252 1.00 88.19 192 LYS A CA 1
ATOM 1486 C C . LYS A 1 192 ? 20.820 6.244 1.981 1.00 88.19 192 LYS A C 1
ATOM 1488 O O . LYS A 1 192 ? 21.728 5.438 1.828 1.00 88.19 192 LYS A O 1
ATOM 1493 N N . LEU A 1 193 ? 19.531 5.904 1.925 1.00 89.69 193 LEU A N 1
ATOM 1494 C CA . LEU A 1 193 ? 19.053 4.547 1.643 1.00 89.69 193 LEU A CA 1
ATOM 1495 C C . LEU A 1 193 ? 19.040 4.234 0.143 1.00 89.69 193 LEU A C 1
ATOM 1497 O O . LEU A 1 193 ? 19.208 3.078 -0.229 1.00 89.69 193 LEU A O 1
ATOM 1501 N N . THR A 1 194 ? 18.877 5.239 -0.725 1.00 91.06 194 THR A N 1
ATOM 1502 C CA . THR A 1 194 ? 18.767 5.042 -2.180 1.00 91.06 194 THR A CA 1
ATOM 1503 C C . THR A 1 194 ? 19.882 4.168 -2.781 1.00 91.06 194 THR A C 1
ATOM 1505 O O . THR A 1 194 ? 19.539 3.248 -3.528 1.00 91.06 194 THR A O 1
ATOM 1508 N N . PRO A 1 195 ? 21.184 4.358 -2.466 1.00 90.25 195 PRO A N 1
ATOM 1509 C CA . PRO A 1 195 ? 22.241 3.507 -3.020 1.00 90.25 195 PRO A CA 1
ATOM 1510 C C . PRO A 1 195 ? 22.126 2.038 -2.596 1.00 90.25 195 PRO A C 1
ATOM 1512 O O . PRO A 1 195 ? 22.337 1.151 -3.420 1.00 90.25 195 PRO A O 1
ATOM 1515 N N . LEU A 1 196 ? 21.757 1.785 -1.333 1.00 90.75 196 LEU A N 1
ATOM 1516 C CA . LEU A 1 196 ? 21.528 0.437 -0.801 1.00 90.75 196 LEU A CA 1
ATOM 1517 C C . LEU A 1 196 ? 20.338 -0.231 -1.501 1.00 90.75 196 LEU A C 1
ATOM 1519 O O . LEU A 1 196 ? 20.444 -1.365 -1.953 1.00 90.75 196 LEU A O 1
ATOM 1523 N N . LEU A 1 197 ? 19.222 0.489 -1.637 1.00 93.88 197 LEU A N 1
ATOM 1524 C CA . LEU A 1 197 ? 18.022 -0.031 -2.294 1.00 93.88 197 LEU A CA 1
ATOM 1525 C C . LEU A 1 197 ? 18.276 -0.353 -3.769 1.00 93.88 197 LEU A C 1
ATOM 1527 O O . LEU A 1 197 ? 17.836 -1.387 -4.257 1.00 93.88 197 LEU A O 1
ATOM 1531 N N . THR A 1 198 ? 19.012 0.508 -4.468 1.00 94.31 198 THR A N 1
ATOM 1532 C CA . THR A 1 198 ? 19.356 0.343 -5.889 1.00 94.31 198 THR A CA 1
ATOM 1533 C C . THR A 1 198 ? 20.228 -0.895 -6.115 1.00 94.31 198 THR A C 1
ATOM 1535 O O . THR A 1 198 ? 19.909 -1.740 -6.956 1.00 94.31 198 THR A O 1
ATOM 1538 N N . SER A 1 199 ? 21.322 -1.031 -5.355 1.00 92.88 199 SER A N 1
ATOM 1539 C CA . SER A 1 199 ? 22.254 -2.153 -5.514 1.00 92.88 199 SER A CA 1
ATOM 1540 C C . SER A 1 199 ? 21.597 -3.487 -5.163 1.00 92.88 199 SER A C 1
ATOM 1542 O O . SER A 1 199 ? 21.728 -4.454 -5.917 1.00 92.88 199 SER A O 1
ATOM 1544 N N . GLU A 1 200 ? 20.817 -3.525 -4.082 1.00 95.25 200 GLU A N 1
ATOM 1545 C CA . GLU A 1 200 ? 20.087 -4.724 -3.685 1.00 95.25 200 GLU A CA 1
ATOM 1546 C C . GLU A 1 200 ? 18.989 -5.075 -4.703 1.00 95.25 200 GLU A C 1
ATOM 1548 O O . GLU A 1 200 ? 18.854 -6.237 -5.085 1.00 95.25 200 GLU A O 1
ATOM 1553 N N . THR A 1 201 ? 18.254 -4.085 -5.225 1.00 96.31 201 THR A N 1
ATOM 1554 C CA . THR A 1 201 ? 17.229 -4.302 -6.264 1.00 96.31 201 THR A CA 1
ATOM 1555 C C . THR A 1 201 ? 17.814 -5.014 -7.479 1.00 96.31 201 THR A C 1
ATOM 1557 O O . THR A 1 201 ? 17.214 -5.968 -7.974 1.00 96.31 201 THR A O 1
ATOM 1560 N N . ALA A 1 202 ? 18.986 -4.587 -7.960 1.00 93.12 202 ALA A N 1
ATOM 1561 C CA . ALA A 1 202 ? 19.629 -5.213 -9.112 1.00 93.12 202 ALA A CA 1
ATOM 1562 C C . ALA A 1 202 ? 19.925 -6.706 -8.874 1.00 93.12 202 ALA A C 1
ATOM 1564 O O . ALA A 1 202 ? 19.647 -7.529 -9.748 1.00 93.12 202 ALA A O 1
ATOM 1565 N N . LEU A 1 203 ? 20.434 -7.054 -7.688 1.00 93.81 203 LEU A N 1
ATOM 1566 C CA . LEU A 1 203 ? 20.759 -8.432 -7.306 1.00 93.81 203 LEU A CA 1
ATOM 1567 C C . LEU A 1 203 ? 19.501 -9.295 -7.141 1.00 93.81 203 LEU A C 1
ATOM 1569 O O . LEU A 1 203 ? 19.425 -10.411 -7.664 1.00 93.81 203 LEU A O 1
ATOM 1573 N N . LEU A 1 204 ? 18.491 -8.775 -6.440 1.00 95.44 204 LEU A N 1
ATOM 1574 C CA . LEU A 1 204 ? 17.237 -9.488 -6.198 1.00 95.44 204 LEU A CA 1
ATOM 1575 C C . LEU A 1 204 ? 16.480 -9.739 -7.499 1.00 95.44 204 LEU A C 1
ATOM 1577 O O . LEU A 1 204 ? 16.010 -10.856 -7.727 1.00 95.44 204 LEU A O 1
ATOM 1581 N N . LEU A 1 205 ? 16.417 -8.740 -8.376 1.00 94.75 205 LEU A N 1
ATOM 1582 C CA . LEU A 1 205 ? 15.751 -8.859 -9.665 1.00 94.75 205 LEU A CA 1
ATOM 1583 C C . LEU A 1 205 ? 16.445 -9.887 -10.567 1.00 94.75 205 LEU A C 1
ATOM 1585 O O . LEU A 1 205 ? 15.773 -10.745 -11.139 1.00 94.75 205 LEU A O 1
ATOM 1589 N N . GLN A 1 206 ? 17.781 -9.874 -10.618 1.00 92.00 206 GLN A N 1
ATOM 1590 C CA . GLN A 1 206 ? 18.552 -10.887 -11.341 1.00 92.00 206 GLN A CA 1
ATOM 1591 C C . GLN A 1 206 ? 18.258 -12.301 -10.818 1.00 92.00 206 GLN A C 1
ATOM 1593 O O . GLN A 1 206 ? 18.099 -13.232 -11.609 1.00 92.00 206 GLN A O 1
ATOM 1598 N N . SER A 1 207 ? 18.135 -12.471 -9.497 1.00 92.19 207 SER A N 1
ATOM 1599 C CA . SER A 1 207 ? 17.816 -13.774 -8.901 1.00 92.19 207 SER A CA 1
ATOM 1600 C C . SER A 1 207 ? 16.424 -14.292 -9.293 1.00 92.19 207 SER A C 1
ATOM 1602 O O . SER A 1 207 ? 16.259 -15.495 -9.506 1.00 92.19 207 SER A O 1
ATOM 1604 N N . GLN A 1 208 ? 15.443 -13.393 -9.437 1.00 92.69 208 GLN A N 1
ATOM 1605 C CA . GLN A 1 208 ? 14.065 -13.742 -9.792 1.00 92.69 208 GLN A CA 1
ATOM 1606 C C . GLN A 1 208 ? 13.896 -13.993 -11.293 1.00 92.69 208 GLN A C 1
ATOM 1608 O O . GLN A 1 208 ? 13.298 -14.992 -11.688 1.00 92.69 208 GLN A O 1
ATOM 1613 N N . TRP A 1 209 ? 14.429 -13.111 -12.143 1.00 93.88 209 TRP A N 1
ATOM 1614 C CA . TRP A 1 209 ? 14.172 -13.132 -13.592 1.00 93.88 209 TRP A CA 1
ATOM 1615 C C . TRP A 1 209 ? 15.300 -13.765 -14.424 1.00 93.88 209 TRP A C 1
ATOM 1617 O O . TRP A 1 209 ? 15.144 -13.962 -15.630 1.00 93.88 209 TRP A O 1
ATOM 1627 N N . LYS A 1 210 ? 16.417 -14.149 -13.787 1.00 86.75 210 LYS A N 1
ATOM 1628 C CA . LYS A 1 210 ? 17.502 -14.998 -14.330 1.00 86.75 210 LYS A CA 1
ATOM 1629 C C . LYS A 1 210 ? 18.177 -14.495 -15.616 1.00 86.75 210 LYS A C 1
ATOM 1631 O O . LYS A 1 210 ? 18.837 -15.279 -16.293 1.00 86.75 210 LYS A O 1
ATOM 1636 N N . ASP A 1 211 ? 18.012 -13.220 -15.967 1.00 90.12 211 ASP A N 1
ATOM 1637 C CA . ASP A 1 211 ? 18.595 -12.580 -17.159 1.00 90.12 211 ASP A CA 1
ATOM 1638 C C . ASP A 1 211 ? 18.411 -13.364 -18.471 1.00 90.12 211 ASP A C 1
ATOM 1640 O O . ASP A 1 211 ? 19.255 -13.323 -19.370 1.00 90.12 211 ASP A O 1
ATOM 1644 N N . ALA A 1 212 ? 17.287 -14.071 -18.609 1.00 88.19 212 ALA A N 1
ATOM 1645 C CA . ALA A 1 212 ? 17.044 -14.899 -19.780 1.00 88.19 212 ALA A CA 1
ATOM 1646 C C . ALA A 1 212 ? 16.882 -14.039 -21.055 1.00 88.19 212 ALA A C 1
ATOM 1648 O O . ALA A 1 212 ? 16.082 -13.099 -21.065 1.00 88.19 212 ALA A O 1
ATOM 1649 N N . PRO A 1 213 ? 17.575 -14.374 -22.164 1.00 89.94 213 PRO A N 1
ATOM 1650 C CA . PRO A 1 213 ? 17.406 -13.680 -23.443 1.00 89.94 213 PRO A CA 1
ATOM 1651 C C . PRO A 1 213 ? 16.102 -14.067 -24.156 1.00 89.94 213 PRO A C 1
ATOM 1653 O O . PRO A 1 213 ? 15.722 -13.425 -25.129 1.00 89.94 213 PRO A O 1
ATOM 1656 N N . ASN A 1 214 ? 15.416 -15.111 -23.687 1.00 93.31 214 ASN A N 1
ATOM 1657 C CA . ASN A 1 214 ? 14.101 -15.526 -24.166 1.00 93.31 214 ASN A CA 1
ATOM 1658 C C . ASN A 1 214 ? 13.011 -15.017 -23.218 1.00 93.31 214 ASN A C 1
ATOM 1660 O O . ASN A 1 214 ? 13.289 -14.708 -22.063 1.00 93.31 214 ASN A O 1
ATOM 1664 N N . TRP A 1 215 ? 11.770 -14.951 -23.704 1.00 94.06 215 TRP A N 1
ATOM 1665 C CA . TRP A 1 215 ? 10.622 -14.626 -22.860 1.00 94.06 215 TRP A CA 1
ATOM 1666 C C . TRP A 1 215 ? 10.407 -15.708 -21.800 1.00 94.06 215 TRP A C 1
ATOM 1668 O O . TRP A 1 215 ? 10.309 -16.889 -22.134 1.00 94.06 215 TRP A O 1
ATOM 1678 N N . VAL A 1 216 ? 10.322 -15.291 -20.540 1.00 93.81 216 VAL A N 1
ATOM 1679 C CA . VAL A 1 216 ? 10.055 -16.146 -19.381 1.00 93.81 216 VAL A CA 1
ATOM 1680 C C . VAL A 1 216 ? 8.793 -15.653 -18.691 1.00 93.81 216 VAL A C 1
ATOM 1682 O O . VAL A 1 216 ? 8.620 -14.454 -18.493 1.00 93.81 216 VAL A O 1
ATOM 1685 N N . GLU A 1 217 ? 7.907 -16.581 -18.347 1.00 93.62 217 GLU A N 1
ATOM 1686 C CA . GLU A 1 217 ? 6.708 -16.301 -17.561 1.00 93.62 217 GLU A CA 1
ATOM 1687 C C . GLU A 1 217 ? 7.071 -16.076 -16.090 1.00 93.62 217 GLU A C 1
ATOM 1689 O O . GLU A 1 217 ? 7.822 -16.859 -15.502 1.00 93.62 217 GLU A O 1
ATOM 1694 N N . VAL A 1 218 ? 6.530 -15.013 -15.496 1.00 94.25 218 VAL A N 1
ATOM 1695 C CA . VAL A 1 218 ? 6.710 -14.681 -14.079 1.00 94.25 218 VAL A CA 1
ATOM 1696 C C . VAL A 1 218 ? 5.404 -14.169 -13.469 1.00 94.25 218 VAL A C 1
ATOM 1698 O O . VAL A 1 218 ? 4.545 -13.612 -14.159 1.00 94.25 218 VAL A O 1
ATOM 1701 N N . SER A 1 219 ? 5.267 -14.331 -12.152 1.00 94.06 219 SER A N 1
ATOM 1702 C CA . SER A 1 219 ? 4.200 -13.702 -11.371 1.00 94.06 219 SER A CA 1
ATOM 1703 C C . SER A 1 219 ? 4.635 -12.292 -10.940 1.00 94.06 219 SER A C 1
ATOM 1705 O O . SER A 1 219 ? 5.635 -12.166 -10.219 1.00 94.06 219 SER A O 1
ATOM 1707 N N . PRO A 1 220 ? 3.926 -11.221 -11.354 1.00 93.88 220 PRO A N 1
ATOM 1708 C CA . PRO A 1 220 ? 4.240 -9.863 -10.916 1.00 93.88 220 PRO A CA 1
ATOM 1709 C C . PRO A 1 220 ? 4.011 -9.693 -9.409 1.00 93.88 220 PRO A C 1
ATOM 1711 O O . PRO A 1 220 ? 4.825 -9.053 -8.752 1.00 93.88 220 PRO A O 1
ATOM 1714 N N . HIS A 1 221 ? 2.973 -10.328 -8.852 1.00 91.88 221 HIS A N 1
ATOM 1715 C CA . HIS A 1 221 ? 2.685 -10.310 -7.416 1.00 91.88 221 HIS A CA 1
ATOM 1716 C C . HIS A 1 221 ? 3.815 -10.958 -6.599 1.00 91.88 221 HIS A C 1
ATOM 1718 O O . HIS A 1 221 ? 4.357 -10.334 -5.688 1.00 91.88 221 HIS A O 1
ATOM 1724 N N . GLU A 1 222 ? 4.228 -12.183 -6.948 1.00 93.44 222 GLU A N 1
ATOM 1725 C CA . GLU A 1 222 ? 5.296 -12.888 -6.218 1.00 93.44 222 GLU A CA 1
ATOM 1726 C C . GLU A 1 222 ? 6.645 -12.176 -6.359 1.00 93.44 222 GLU A C 1
ATOM 1728 O O . GLU A 1 222 ? 7.374 -12.040 -5.376 1.00 93.44 222 GLU A O 1
ATOM 1733 N N . THR A 1 223 ? 6.957 -11.672 -7.560 1.00 95.50 223 THR A N 1
ATOM 1734 C CA . THR A 1 223 ? 8.187 -10.903 -7.801 1.00 95.50 223 THR A CA 1
ATOM 1735 C C . THR A 1 223 ? 8.208 -9.638 -6.941 1.00 95.50 223 THR A C 1
ATOM 1737 O O . THR A 1 223 ? 9.214 -9.361 -6.285 1.00 95.50 223 THR A O 1
ATOM 1740 N N . ALA A 1 224 ? 7.111 -8.872 -6.933 1.00 96.25 224 ALA A N 1
ATOM 1741 C CA . ALA A 1 224 ? 7.010 -7.636 -6.166 1.00 96.25 224 ALA A CA 1
ATOM 1742 C C . ALA A 1 224 ? 7.147 -7.904 -4.662 1.00 96.25 224 ALA A C 1
ATOM 1744 O O . ALA A 1 224 ? 8.008 -7.295 -4.025 1.00 96.25 224 ALA A O 1
ATOM 1745 N N . MET A 1 225 ? 6.396 -8.880 -4.133 1.00 94.69 225 MET A N 1
ATOM 1746 C CA . MET A 1 225 ? 6.470 -9.292 -2.726 1.00 94.69 225 MET A CA 1
ATOM 1747 C C . MET A 1 225 ? 7.885 -9.716 -2.332 1.00 94.69 225 MET A C 1
ATOM 1749 O O . MET A 1 225 ? 8.391 -9.267 -1.307 1.00 94.69 225 MET A O 1
ATOM 1753 N N . PHE A 1 226 ? 8.553 -10.530 -3.153 1.00 95.25 226 PHE A N 1
ATOM 1754 C CA . PHE A 1 226 ? 9.908 -11.011 -2.878 1.00 95.25 226 PHE A CA 1
ATOM 1755 C C . PHE A 1 226 ? 10.945 -9.884 -2.809 1.00 95.25 226 PHE A C 1
ATOM 1757 O O . PHE A 1 226 ? 11.822 -9.899 -1.941 1.00 95.25 226 PHE A O 1
ATOM 1764 N N . ILE A 1 227 ? 10.888 -8.933 -3.745 1.00 96.44 227 ILE A N 1
ATOM 1765 C CA . ILE A 1 227 ? 11.859 -7.836 -3.805 1.00 96.44 227 ILE A CA 1
ATOM 1766 C C . ILE A 1 227 ? 11.590 -6.855 -2.663 1.00 96.44 227 ILE A C 1
ATOM 1768 O O . ILE A 1 227 ? 12.491 -6.568 -1.875 1.00 96.44 227 ILE A O 1
ATOM 1772 N N . LEU A 1 228 ? 10.354 -6.373 -2.536 1.00 96.00 228 LEU A N 1
ATOM 1773 C CA . LEU A 1 228 ? 10.017 -5.300 -1.602 1.00 96.00 228 LEU A CA 1
ATOM 1774 C C . LEU A 1 228 ? 10.083 -5.749 -0.142 1.00 96.00 228 LEU A C 1
ATOM 1776 O O . LEU A 1 228 ? 10.558 -4.983 0.692 1.00 96.00 228 LEU A O 1
ATOM 1780 N N . SER A 1 229 ? 9.730 -6.999 0.184 1.00 95.50 229 SER A N 1
ATOM 1781 C CA . SER A 1 229 ? 9.882 -7.492 1.561 1.00 95.50 229 SER A CA 1
ATOM 1782 C C . SER A 1 229 ? 11.343 -7.480 2.020 1.00 95.50 229 SER A C 1
ATOM 1784 O O . SER A 1 229 ? 11.635 -7.174 3.175 1.00 95.50 229 SER A O 1
ATOM 1786 N N . ARG A 1 230 ? 12.285 -7.780 1.117 1.00 95.44 230 ARG A N 1
ATOM 1787 C CA . ARG A 1 230 ? 13.727 -7.773 1.409 1.00 95.44 230 ARG A CA 1
ATOM 1788 C C . ARG A 1 230 ? 14.281 -6.359 1.501 1.00 95.44 230 ARG A C 1
ATOM 1790 O O . ARG A 1 230 ? 15.004 -6.061 2.448 1.00 95.44 230 ARG A O 1
ATOM 1797 N N . LEU A 1 231 ? 13.910 -5.487 0.566 1.00 95.81 231 LEU A N 1
ATOM 1798 C CA . LEU A 1 231 ? 14.313 -4.079 0.585 1.00 95.81 231 LEU A CA 1
ATOM 1799 C C . LEU A 1 231 ? 13.827 -3.369 1.851 1.00 95.81 231 LEU A C 1
ATOM 1801 O O . LEU A 1 231 ? 14.628 -2.768 2.569 1.00 95.81 231 LEU A O 1
ATOM 1805 N N . SER A 1 232 ? 12.542 -3.508 2.176 1.00 95.25 232 SER A N 1
ATOM 1806 C CA . SER A 1 232 ? 11.974 -2.986 3.416 1.00 95.25 232 SER A CA 1
ATOM 1807 C C . SER A 1 232 ? 12.661 -3.593 4.645 1.00 95.25 232 SER A C 1
ATOM 1809 O O . SER A 1 232 ? 13.025 -2.861 5.563 1.00 95.25 232 SER A O 1
ATOM 1811 N N . SER A 1 233 ? 12.937 -4.904 4.660 1.00 95.62 233 SER A N 1
ATOM 1812 C CA . SER A 1 233 ? 13.644 -5.531 5.785 1.00 95.62 233 SER A CA 1
ATOM 1813 C C . SER A 1 233 ? 15.054 -4.966 5.998 1.00 95.62 233 SER A C 1
ATOM 1815 O O . SER A 1 233 ? 15.448 -4.765 7.146 1.00 95.62 233 SER A O 1
ATOM 1817 N N . LEU A 1 234 ? 15.809 -4.671 4.936 1.00 95.00 234 LEU A N 1
ATOM 1818 C CA . LEU A 1 234 ? 17.122 -4.017 5.051 1.00 95.00 234 LEU A CA 1
ATOM 1819 C C . LEU A 1 234 ? 17.018 -2.632 5.687 1.00 95.00 234 LEU A C 1
ATOM 1821 O O . LEU A 1 234 ? 17.831 -2.271 6.533 1.00 95.00 234 LEU A O 1
ATOM 1825 N N . VAL A 1 235 ? 15.996 -1.866 5.310 1.00 95.19 235 VAL A N 1
ATOM 1826 C CA . VAL A 1 235 ? 15.739 -0.538 5.880 1.00 95.19 235 VAL A CA 1
ATOM 1827 C C . VAL A 1 235 ? 15.345 -0.629 7.354 1.00 95.19 235 VAL A C 1
ATOM 1829 O O . VAL A 1 235 ? 15.662 0.262 8.143 1.00 95.19 235 VAL A O 1
ATOM 1832 N N . PHE A 1 236 ? 14.652 -1.693 7.749 1.00 94.75 236 PHE A N 1
ATOM 1833 C CA . PHE A 1 236 ? 14.098 -1.798 9.092 1.00 94.75 236 PHE A CA 1
ATOM 1834 C C . PHE A 1 236 ? 15.087 -2.331 10.132 1.00 94.75 236 PHE A C 1
ATOM 1836 O O . PHE A 1 236 ? 15.164 -1.771 11.229 1.00 94.75 236 PHE A O 1
ATOM 1843 N N . VAL A 1 237 ? 15.870 -3.357 9.785 1.00 95.06 237 VAL A N 1
ATOM 1844 C CA . VAL A 1 237 ? 16.792 -4.033 10.721 1.00 95.06 237 VAL A CA 1
ATOM 1845 C C . VAL A 1 237 ? 18.266 -3.999 10.299 1.00 95.06 237 VAL A C 1
ATOM 1847 O O . VAL A 1 237 ? 19.116 -4.570 10.987 1.00 95.06 237 VAL A O 1
ATOM 1850 N N . GLY A 1 238 ? 18.588 -3.322 9.197 1.00 92.62 238 GLY A N 1
ATOM 1851 C CA . GLY A 1 238 ? 19.946 -3.230 8.668 1.00 92.62 238 GLY A CA 1
ATOM 1852 C C . GLY A 1 238 ? 20.398 -4.486 7.918 1.00 92.62 238 GLY A C 1
ATOM 1853 O O . GLY A 1 238 ? 19.646 -5.442 7.723 1.00 92.62 238 GLY A O 1
ATOM 1854 N N . ASP A 1 239 ? 21.661 -4.476 7.492 1.00 88.44 239 ASP A N 1
ATOM 1855 C CA . ASP A 1 239 ? 22.233 -5.480 6.590 1.00 88.44 239 ASP A CA 1
ATOM 1856 C C . ASP A 1 239 ? 22.308 -6.895 7.189 1.00 88.44 239 ASP A C 1
ATOM 1858 O O . ASP A 1 239 ? 22.003 -7.866 6.493 1.00 88.44 239 ASP A O 1
ATOM 1862 N N . ASP A 1 240 ? 22.694 -7.010 8.463 1.00 85.69 240 ASP A N 1
ATOM 1863 C CA . ASP A 1 240 ? 22.984 -8.296 9.113 1.00 85.69 240 ASP A CA 1
ATOM 1864 C C . ASP A 1 240 ? 21.737 -9.182 9.216 1.00 85.69 240 ASP A C 1
ATOM 1866 O O . ASP A 1 240 ? 21.742 -10.346 8.809 1.00 85.69 240 ASP A O 1
ATOM 1870 N N . LEU A 1 241 ? 20.646 -8.621 9.745 1.00 94.44 241 LEU A N 1
ATOM 1871 C CA . LEU A 1 241 ? 19.390 -9.344 9.920 1.00 94.44 241 LEU A CA 1
ATOM 1872 C C . LEU A 1 241 ? 18.484 -9.221 8.692 1.00 94.44 241 LEU A C 1
ATOM 1874 O O . LEU A 1 241 ? 17.756 -10.158 8.376 1.00 94.44 241 LEU A O 1
ATOM 1878 N N . GLY A 1 242 ? 18.553 -8.110 7.955 1.00 92.50 242 GLY A N 1
ATOM 1879 C CA . GLY A 1 242 ? 17.691 -7.868 6.799 1.00 92.50 242 GLY A CA 1
ATOM 1880 C C . GLY A 1 242 ? 17.950 -8.812 5.625 1.00 92.50 242 GLY A C 1
ATOM 1881 O O . GLY A 1 242 ? 17.024 -9.095 4.867 1.00 92.50 242 GLY A O 1
ATOM 1882 N N . ARG A 1 243 ? 19.170 -9.358 5.500 1.00 92.94 243 ARG A N 1
ATOM 1883 C CA . ARG A 1 243 ? 19.497 -10.417 4.522 1.00 92.94 243 ARG A CA 1
ATOM 1884 C C . ARG A 1 243 ? 19.280 -11.834 5.046 1.00 92.94 243 ARG A C 1
ATOM 1886 O O . ARG A 1 243 ? 19.443 -12.786 4.281 1.00 92.94 243 ARG A O 1
ATOM 1893 N N . ASN A 1 244 ? 18.931 -12.004 6.321 1.00 95.19 244 ASN A N 1
ATOM 1894 C CA . ASN A 1 244 ? 18.702 -13.326 6.883 1.00 95.19 244 ASN A CA 1
ATOM 1895 C C . ASN A 1 244 ? 17.413 -13.927 6.275 1.00 95.19 244 ASN A C 1
ATOM 1897 O O . ASN A 1 244 ? 16.332 -13.355 6.446 1.00 95.19 244 ASN A O 1
ATOM 1901 N N . PRO A 1 245 ? 17.497 -15.071 5.566 1.00 93.12 245 PRO A N 1
ATOM 1902 C CA . PRO A 1 245 ? 16.340 -15.655 4.897 1.00 93.12 245 PRO A CA 1
ATOM 1903 C C . PRO A 1 245 ? 15.253 -16.097 5.881 1.00 93.12 245 PRO A C 1
ATOM 1905 O O . PRO A 1 245 ? 14.075 -15.967 5.555 1.00 93.12 245 PRO A O 1
ATOM 1908 N N . ASP A 1 246 ? 15.624 -16.548 7.083 1.00 96.38 246 ASP A N 1
ATOM 1909 C CA . ASP A 1 246 ? 14.671 -16.971 8.110 1.00 96.38 246 ASP A CA 1
ATOM 1910 C C . ASP A 1 246 ? 13.893 -15.769 8.649 1.00 96.38 246 ASP A C 1
ATOM 1912 O O . ASP A 1 246 ? 12.677 -15.841 8.800 1.00 96.38 246 ASP A O 1
ATOM 1916 N N . TRP A 1 247 ? 14.564 -14.633 8.864 1.00 96.50 247 TRP A N 1
ATOM 1917 C CA . TRP A 1 247 ? 13.916 -13.396 9.307 1.00 96.50 247 TRP A CA 1
ATOM 1918 C C . TRP A 1 247 ? 12.861 -12.915 8.306 1.00 96.50 247 TRP A C 1
ATOM 1920 O O . TRP A 1 247 ? 11.696 -12.728 8.664 1.00 96.50 247 TRP A O 1
ATOM 1930 N N . VAL A 1 248 ? 13.243 -12.772 7.033 1.00 94.50 248 VAL A N 1
ATOM 1931 C CA . VAL A 1 248 ? 12.321 -12.319 5.979 1.00 94.50 248 VAL A CA 1
ATOM 1932 C C . VAL A 1 248 ? 11.184 -13.323 5.784 1.00 94.50 248 VAL A C 1
ATOM 1934 O O . VAL A 1 248 ? 10.032 -12.921 5.605 1.00 94.50 248 VAL A O 1
ATOM 1937 N N . HIS A 1 249 ? 11.472 -14.626 5.856 1.00 94.94 249 HIS A N 1
ATOM 1938 C CA . HIS A 1 249 ? 10.449 -15.665 5.761 1.00 94.94 249 HIS A CA 1
ATOM 1939 C C . HIS A 1 249 ? 9.454 -15.608 6.926 1.00 94.94 249 HIS A C 1
ATOM 1941 O O . HIS A 1 249 ? 8.250 -15.701 6.693 1.00 94.94 249 HIS A O 1
ATOM 1947 N N . ILE A 1 250 ? 9.921 -15.407 8.162 1.00 96.62 250 ILE A N 1
ATOM 1948 C CA . ILE A 1 250 ? 9.044 -15.270 9.330 1.00 96.62 250 ILE A CA 1
ATOM 1949 C C . ILE A 1 250 ? 8.137 -14.046 9.179 1.00 96.62 250 ILE A C 1
ATOM 1951 O O . ILE A 1 250 ? 6.931 -14.177 9.368 1.00 96.62 250 ILE A O 1
ATOM 1955 N N . LEU A 1 251 ? 8.681 -12.883 8.801 1.00 94.94 251 LEU A N 1
ATOM 1956 C CA . LEU A 1 251 ? 7.881 -11.664 8.634 1.00 94.94 251 LEU A CA 1
ATOM 1957 C C . LEU A 1 251 ? 6.834 -11.804 7.523 1.00 94.94 251 LEU A C 1
ATOM 1959 O O . LEU A 1 251 ? 5.670 -11.474 7.724 1.00 94.94 251 LEU A O 1
ATOM 1963 N N . THR A 1 252 ? 7.231 -12.323 6.360 1.00 92.56 252 THR A N 1
ATOM 1964 C CA . THR A 1 252 ? 6.302 -12.527 5.235 1.00 92.56 252 THR A CA 1
ATOM 1965 C C . THR A 1 252 ? 5.225 -13.565 5.556 1.00 92.56 252 THR A C 1
ATOM 1967 O O . THR A 1 252 ? 4.057 -13.340 5.247 1.00 92.56 252 THR A O 1
ATOM 1970 N N . SER A 1 253 ? 5.582 -14.668 6.220 1.00 94.06 253 SER A N 1
ATOM 1971 C CA . SER A 1 253 ? 4.618 -15.712 6.598 1.00 94.06 253 SER A CA 1
ATOM 1972 C C . SER A 1 253 ? 3.671 -15.239 7.695 1.00 94.06 253 SER A C 1
ATOM 1974 O O . SER A 1 253 ? 2.466 -15.434 7.578 1.00 94.06 253 SER A O 1
ATOM 1976 N N . TYR A 1 254 ? 4.189 -14.554 8.721 1.00 95.19 254 TYR A N 1
ATOM 1977 C CA . TYR A 1 254 ? 3.353 -13.952 9.756 1.00 95.19 254 TYR A CA 1
ATOM 1978 C C . TYR A 1 254 ? 2.359 -12.964 9.146 1.00 95.19 254 TYR A C 1
ATOM 1980 O O . TYR A 1 254 ? 1.175 -13.061 9.446 1.00 95.19 254 TYR A O 1
ATOM 1988 N N . ASN A 1 255 ? 2.808 -12.061 8.265 1.00 88.81 255 ASN A N 1
ATOM 1989 C CA . ASN A 1 255 ? 1.913 -11.096 7.633 1.00 88.81 255 ASN A CA 1
ATOM 1990 C C . ASN A 1 255 ? 0.775 -11.786 6.869 1.00 88.81 255 ASN A C 1
ATOM 1992 O O . ASN A 1 255 ? -0.370 -11.395 7.044 1.00 88.81 255 ASN A O 1
ATOM 1996 N N . ASN A 1 256 ? 1.064 -12.827 6.081 1.00 87.00 256 ASN A N 1
ATOM 1997 C CA . ASN A 1 256 ? 0.039 -13.570 5.339 1.00 87.00 256 ASN A CA 1
ATOM 1998 C C . ASN A 1 256 ? -0.932 -14.321 6.266 1.00 87.00 256 ASN A C 1
ATOM 2000 O O . ASN A 1 256 ? -2.146 -14.294 6.070 1.00 87.00 256 ASN A O 1
ATOM 2004 N N . GLU A 1 257 ? -0.405 -15.026 7.269 1.00 91.94 257 GLU A N 1
ATOM 2005 C CA . GLU A 1 257 ? -1.199 -15.928 8.108 1.00 91.94 257 GLU A CA 1
ATOM 2006 C C . GLU A 1 257 ? -1.974 -15.199 9.210 1.00 91.94 257 GLU A C 1
ATOM 2008 O O . GLU A 1 257 ? -3.010 -15.695 9.657 1.00 91.94 257 GLU A O 1
ATOM 2013 N N . ALA A 1 258 ? -1.510 -14.027 9.651 1.00 91.19 258 ALA A N 1
ATOM 2014 C CA . ALA A 1 258 ? -2.134 -13.287 10.741 1.00 91.19 258 ALA A CA 1
ATOM 2015 C C . ALA A 1 258 ? -3.551 -12.807 10.390 1.00 91.19 258 ALA A C 1
ATOM 2017 O O . ALA A 1 258 ? -4.457 -12.957 11.211 1.00 91.19 258 ALA A O 1
ATOM 2018 N N . PHE A 1 259 ? -3.770 -12.307 9.168 1.00 85.50 259 PHE A N 1
ATOM 2019 C CA . PHE A 1 259 ? -5.104 -11.903 8.705 1.00 85.50 259 PHE A CA 1
ATOM 2020 C C . PHE A 1 259 ? -6.057 -13.101 8.625 1.00 85.50 259 PHE A C 1
ATOM 2022 O O . PHE A 1 259 ? -7.137 -13.070 9.212 1.00 85.50 259 PHE A O 1
ATOM 2029 N N . ALA A 1 260 ? -5.622 -14.201 8.003 1.00 86.88 260 ALA A N 1
ATOM 2030 C CA . ALA A 1 260 ? -6.428 -15.417 7.889 1.00 86.88 260 ALA A CA 1
ATOM 2031 C C . ALA A 1 260 ? -6.782 -16.020 9.263 1.00 86.88 260 ALA A C 1
ATOM 2033 O O . ALA A 1 260 ? -7.905 -16.471 9.492 1.00 86.88 260 ALA A O 1
ATOM 2034 N N . ALA A 1 261 ? -5.841 -16.006 10.213 1.00 91.56 261 ALA A N 1
ATOM 2035 C CA . ALA A 1 261 ? -6.089 -16.475 11.572 1.00 91.56 261 ALA A CA 1
ATOM 2036 C C . ALA A 1 261 ? -7.062 -15.561 12.339 1.00 91.56 261 ALA A C 1
ATOM 2038 O O . ALA A 1 261 ? -7.855 -16.057 13.143 1.00 91.56 261 ALA A O 1
ATOM 2039 N N . ALA A 1 262 ? -7.023 -14.244 12.102 1.00 88.00 262 ALA A N 1
ATOM 2040 C CA . ALA A 1 262 ? -7.977 -13.305 12.689 1.00 88.00 262 ALA A CA 1
ATOM 2041 C C . ALA A 1 262 ? -9.395 -13.556 12.157 1.00 88.00 262 ALA A C 1
ATOM 2043 O O . ALA A 1 262 ? -10.330 -13.671 12.950 1.00 88.00 262 ALA A O 1
ATOM 2044 N N . GLU A 1 263 ? -9.550 -13.734 10.842 1.00 83.56 263 GLU A N 1
ATOM 2045 C CA . GLU A 1 263 ? -10.826 -14.104 10.219 1.00 83.56 263 GLU A CA 1
ATOM 2046 C C . GLU A 1 263 ? -11.366 -15.429 10.776 1.00 83.56 263 GLU A C 1
ATOM 2048 O O . GLU A 1 263 ? -12.537 -15.514 11.152 1.00 83.56 263 GLU A O 1
ATOM 2053 N N . GLU A 1 264 ? -10.507 -16.446 10.922 1.00 88.31 264 GLU A N 1
ATOM 2054 C CA . GLU A 1 264 ? -10.886 -17.738 11.504 1.00 88.31 264 GLU A CA 1
ATOM 2055 C C . GLU A 1 264 ? -11.391 -17.595 12.951 1.00 88.31 264 GLU A C 1
ATOM 2057 O O . GLU A 1 264 ? -12.375 -18.237 13.337 1.00 88.31 264 GLU A O 1
ATOM 2062 N N . LEU A 1 265 ? -10.745 -16.754 13.766 1.00 88.69 265 LEU A N 1
ATOM 2063 C CA . LEU A 1 265 ? -11.182 -16.478 15.138 1.00 88.69 265 LEU A CA 1
ATOM 2064 C C . LEU A 1 265 ? -12.464 -15.650 15.193 1.00 88.69 265 LEU A C 1
ATOM 2066 O O . LEU A 1 265 ? -13.276 -15.858 16.098 1.00 88.69 265 LEU A O 1
ATOM 2070 N N . ASN A 1 266 ? -12.679 -14.752 14.233 1.00 83.81 266 ASN A N 1
ATOM 2071 C CA . ASN A 1 266 ? -13.860 -13.894 14.184 1.00 83.81 266 ASN A CA 1
ATOM 2072 C C . ASN A 1 266 ? -15.161 -14.683 13.948 1.00 83.81 266 ASN A C 1
ATOM 2074 O O . ASN A 1 266 ? -16.229 -14.201 14.325 1.00 83.81 266 ASN A O 1
ATOM 2078 N N . LEU A 1 267 ? -15.073 -15.928 13.462 1.00 85.50 267 LEU A N 1
ATOM 2079 C CA . LEU A 1 267 ? -16.196 -16.877 13.386 1.00 85.50 267 LEU A CA 1
ATOM 2080 C C . LEU A 1 267 ? -16.687 -17.370 14.759 1.00 85.50 267 LEU A C 1
ATOM 2082 O O . LEU A 1 267 ? -17.780 -17.930 14.861 1.00 85.50 267 LEU A O 1
ATOM 2086 N N . TRP A 1 268 ? -15.892 -17.193 15.817 1.00 88.69 268 TRP A N 1
ATOM 2087 C CA . TRP A 1 268 ? -16.239 -17.610 17.173 1.00 88.69 268 TRP A CA 1
ATOM 2088 C C . TRP A 1 268 ? -16.755 -16.429 18.008 1.00 88.69 268 TRP A C 1
ATOM 2090 O O . TRP A 1 268 ? -16.250 -15.307 17.876 1.00 88.69 268 TRP A O 1
ATOM 2100 N N . PRO A 1 269 ? -17.707 -16.666 18.936 1.00 87.06 269 PRO A N 1
ATOM 2101 C CA . PRO A 1 269 ? -18.126 -15.658 19.906 1.00 87.06 269 PRO A CA 1
ATOM 2102 C C . PRO A 1 269 ? -16.926 -15.086 20.669 1.00 87.06 269 PRO A C 1
ATOM 2104 O O . PRO A 1 269 ? -16.068 -15.851 21.112 1.00 87.06 269 PRO A O 1
ATOM 2107 N N . GLN A 1 270 ? -16.893 -13.764 20.878 1.00 84.06 270 GLN A N 1
ATOM 2108 C CA . GLN A 1 270 ? -15.750 -13.036 21.459 1.00 84.06 270 GLN A CA 1
ATOM 2109 C C . GLN A 1 270 ? -15.207 -13.676 22.751 1.00 84.06 270 GLN A C 1
ATOM 2111 O O . GLN A 1 270 ? -14.001 -13.824 22.914 1.00 84.06 270 GLN A O 1
ATOM 2116 N N . ILE A 1 271 ? -16.098 -14.149 23.631 1.00 88.00 271 ILE A N 1
ATOM 2117 C CA . ILE A 1 271 ? -15.751 -14.785 24.916 1.00 88.00 271 ILE A CA 1
ATOM 2118 C C . ILE A 1 271 ? -14.969 -16.100 24.728 1.00 88.00 271 ILE A C 1
ATOM 2120 O O . ILE A 1 271 ? -14.158 -16.468 25.575 1.00 88.00 271 ILE A O 1
ATOM 2124 N N . LEU A 1 272 ? -15.195 -16.820 23.625 1.00 92.00 272 LEU A N 1
ATOM 2125 C CA . LEU A 1 272 ? -14.543 -18.101 23.340 1.00 92.00 272 LEU A CA 1
ATOM 2126 C C . LEU A 1 272 ? -13.226 -17.948 22.573 1.00 92.00 272 LEU A C 1
ATOM 2128 O O . LEU A 1 272 ? -12.428 -18.889 22.567 1.00 92.00 272 LEU A O 1
ATOM 2132 N N . ARG A 1 273 ? -12.968 -16.791 21.949 1.00 91.94 273 ARG A N 1
ATOM 2133 C CA . ARG A 1 273 ? -11.788 -16.584 21.093 1.00 91.94 273 ARG A CA 1
ATOM 2134 C C . ARG A 1 273 ? -10.459 -16.897 21.795 1.00 91.94 273 ARG A C 1
ATOM 2136 O O . ARG A 1 273 ? -9.674 -17.623 21.189 1.00 91.94 273 ARG A O 1
ATOM 2143 N N . PRO A 1 274 ? -10.206 -16.497 23.061 1.00 91.94 274 PRO A N 1
ATOM 2144 C CA . PRO A 1 274 ? -8.951 -16.839 23.741 1.00 91.94 274 PRO A CA 1
ATOM 2145 C C . PRO A 1 274 ? -8.736 -18.352 23.904 1.00 91.94 274 PRO A C 1
ATOM 2147 O O . PRO A 1 274 ? -7.633 -18.860 23.696 1.00 91.94 274 PRO A O 1
ATOM 2150 N N . LEU A 1 275 ? -9.800 -19.101 24.222 1.00 93.88 275 LEU A N 1
ATOM 2151 C CA . LEU A 1 275 ? -9.741 -20.560 24.349 1.00 93.88 275 LEU A CA 1
ATOM 2152 C C . LEU A 1 275 ? -9.469 -21.214 22.988 1.00 93.88 275 LEU A C 1
ATOM 2154 O O . LEU A 1 275 ? -8.609 -22.088 22.866 1.00 93.88 275 LEU A O 1
ATOM 2158 N N . VAL A 1 276 ? -10.188 -20.772 21.956 1.00 93.94 276 VAL A N 1
ATOM 2159 C CA . VAL A 1 276 ? -10.060 -21.294 20.590 1.00 93.94 276 VAL A CA 1
ATOM 2160 C C . VAL A 1 276 ? -8.666 -21.011 20.032 1.00 93.94 276 VAL A C 1
ATOM 2162 O O . VAL A 1 276 ? -8.029 -21.921 19.500 1.00 93.94 276 VAL A O 1
ATOM 2165 N N . ALA A 1 277 ? -8.134 -19.806 20.234 1.00 94.12 277 ALA A N 1
ATOM 2166 C CA . ALA A 1 277 ? -6.789 -19.420 19.809 1.00 94.12 277 ALA A CA 1
ATOM 2167 C C . ALA A 1 277 ? -5.675 -20.255 20.469 1.00 94.12 277 ALA A C 1
ATOM 2169 O O . ALA A 1 277 ? -4.578 -20.416 19.920 1.00 94.12 277 ALA A O 1
ATOM 2170 N N . HIS A 1 278 ? -5.930 -20.835 21.644 1.00 92.62 278 HIS A N 1
ATOM 2171 C CA . HIS A 1 278 ? -4.992 -21.771 22.257 1.00 92.62 278 HIS A CA 1
ATOM 2172 C C . HIS A 1 278 ? -4.980 -23.138 21.550 1.00 92.62 278 HIS A C 1
ATOM 2174 O O . HIS A 1 278 ? -3.947 -23.814 21.501 1.00 92.62 278 HIS A O 1
ATOM 2180 N N . LEU A 1 279 ? -6.111 -23.560 20.982 1.00 93.19 279 LEU A N 1
ATOM 2181 C CA . LEU A 1 279 ? -6.280 -24.861 20.327 1.00 93.19 279 LEU A CA 1
ATOM 2182 C C . LEU A 1 279 ? -5.943 -24.827 18.832 1.00 93.19 279 LEU A C 1
ATOM 2184 O O . LEU A 1 279 ? -5.444 -25.822 18.302 1.00 93.19 279 LEU A O 1
ATOM 2188 N N . LYS A 1 280 ? -6.191 -23.698 18.163 1.00 93.94 280 LYS A N 1
ATOM 2189 C CA . LYS A 1 280 ? -6.035 -23.560 16.714 1.00 93.94 280 LYS A CA 1
ATOM 2190 C C . LYS A 1 280 ? -4.566 -23.598 16.267 1.00 93.94 280 LYS A C 1
ATOM 2192 O O . LYS A 1 280 ? -3.739 -22.876 16.832 1.00 93.94 280 LYS A O 1
ATOM 2197 N N . PRO A 1 281 ? -4.222 -24.417 15.250 1.00 95.69 281 PRO A N 1
ATOM 2198 C CA . PRO A 1 281 ? -2.869 -24.466 14.698 1.00 95.69 281 PRO A CA 1
ATOM 2199 C C . PRO A 1 281 ? -2.383 -23.120 14.152 1.00 95.69 281 PRO A C 1
ATOM 2201 O O . PRO A 1 281 ? -1.247 -22.754 14.430 1.00 95.69 281 PRO A O 1
ATOM 2204 N N . SER A 1 282 ? -3.249 -22.370 13.463 1.00 94.62 282 SER A N 1
ATOM 2205 C CA . SER A 1 282 ? -2.974 -21.033 12.916 1.00 94.62 282 SER A CA 1
ATOM 2206 C C . SER A 1 282 ? -2.467 -20.075 14.002 1.00 94.62 282 SER A C 1
ATOM 2208 O O . SER A 1 282 ? -1.345 -19.582 13.941 1.00 94.62 282 SER A O 1
ATOM 2210 N N . CYS A 1 283 ? -3.213 -19.916 15.095 1.00 95.50 283 CYS A N 1
ATOM 2211 C CA . CYS A 1 283 ? -2.812 -19.054 16.211 1.00 95.50 283 CYS A CA 1
ATOM 2212 C C . CYS A 1 283 ? -1.546 -19.548 16.942 1.00 95.50 283 CYS A C 1
ATOM 2214 O O . CYS A 1 283 ? -0.733 -18.748 17.408 1.00 95.50 283 CYS A O 1
ATOM 2216 N N . ARG A 1 284 ? -1.341 -20.871 17.053 1.00 95.69 284 ARG A N 1
ATOM 2217 C CA . ARG A 1 284 ? -0.087 -21.438 17.596 1.00 95.69 284 ARG A CA 1
ATOM 2218 C C . ARG A 1 284 ? 1.110 -21.095 16.716 1.00 95.69 284 ARG A C 1
ATOM 2220 O O . ARG A 1 284 ? 2.189 -20.828 17.246 1.00 95.69 284 ARG A O 1
ATOM 2227 N N . GLN A 1 285 ? 0.914 -21.113 15.403 1.00 96.75 285 GLN A N 1
ATOM 2228 C CA . GLN A 1 285 ? 1.935 -20.773 14.427 1.00 96.75 285 GLN A CA 1
ATOM 2229 C C . GLN A 1 285 ? 2.303 -19.283 14.509 1.00 96.75 285 GLN A C 1
ATOM 2231 O O . GLN A 1 285 ? 3.491 -18.971 14.556 1.00 96.75 285 GLN A O 1
ATOM 2236 N N . LEU A 1 286 ? 1.334 -18.379 14.697 1.00 96.44 286 LEU A N 1
ATOM 2237 C CA . LEU A 1 286 ? 1.614 -16.953 14.939 1.00 96.44 286 LEU A CA 1
ATOM 2238 C C . LEU A 1 286 ? 2.488 -16.714 16.177 1.00 96.44 286 LEU A C 1
ATOM 2240 O O . LEU A 1 286 ? 3.505 -16.025 16.100 1.00 96.44 286 LEU A O 1
ATOM 2244 N N . ARG A 1 287 ? 2.164 -17.353 17.310 1.00 96.56 287 ARG A N 1
ATOM 2245 C CA . ARG A 1 287 ? 3.003 -17.280 18.524 1.00 96.56 287 ARG A CA 1
ATOM 2246 C C . ARG A 1 287 ? 4.420 -17.787 18.280 1.00 96.56 287 ARG A C 1
ATOM 2248 O O . ARG A 1 287 ? 5.382 -17.251 18.830 1.00 96.56 287 ARG A O 1
ATOM 2255 N N . ARG A 1 288 ? 4.558 -18.831 17.458 1.00 97.25 288 ARG A N 1
ATOM 2256 C CA . ARG A 1 288 ? 5.861 -19.364 17.065 1.00 97.25 288 ARG A CA 1
ATOM 2257 C C . ARG A 1 288 ? 6.639 -18.361 16.217 1.00 97.25 288 ARG A C 1
ATOM 2259 O O . ARG A 1 288 ? 7.806 -18.150 16.520 1.00 97.25 288 ARG A O 1
ATOM 2266 N N . TYR A 1 289 ? 6.011 -17.712 15.238 1.00 97.81 289 TYR A N 1
ATOM 2267 C CA . TYR A 1 289 ? 6.652 -16.654 14.454 1.00 97.81 289 TYR A CA 1
ATOM 2268 C C . TYR A 1 289 ? 7.157 -15.513 15.336 1.00 97.81 289 TYR A C 1
ATOM 2270 O O . TYR A 1 289 ? 8.321 -15.146 15.221 1.00 97.81 289 TYR A O 1
ATOM 2278 N N . ILE A 1 290 ? 6.341 -15.014 16.270 1.00 97.06 290 ILE A N 1
ATOM 2279 C CA . ILE A 1 290 ? 6.762 -13.956 17.204 1.00 97.06 290 ILE A CA 1
ATOM 2280 C C . ILE A 1 290 ? 7.960 -14.417 18.042 1.00 97.06 290 ILE A C 1
ATOM 2282 O O . ILE A 1 290 ? 8.949 -13.696 18.170 1.00 97.06 290 ILE A O 1
ATOM 2286 N N . ARG A 1 291 ? 7.915 -15.629 18.603 1.00 97.62 291 ARG A N 1
ATOM 2287 C CA . ARG A 1 291 ? 9.022 -16.171 19.404 1.00 97.62 291 ARG A CA 1
ATOM 2288 C C . ARG A 1 291 ? 10.305 -16.327 18.583 1.00 97.62 291 ARG A C 1
ATOM 2290 O O . ARG A 1 291 ? 11.372 -15.926 19.045 1.00 97.62 291 ARG A O 1
ATOM 2297 N N . ASP A 1 292 ? 10.201 -16.920 17.400 1.00 98.06 292 ASP A N 1
ATOM 2298 C CA . ASP A 1 292 ? 11.346 -17.234 16.547 1.00 98.06 292 ASP A CA 1
ATOM 2299 C C . ASP A 1 292 ? 11.949 -15.928 15.975 1.00 98.06 292 ASP A C 1
ATOM 2301 O O . ASP A 1 292 ? 13.166 -15.757 15.995 1.00 98.06 292 ASP A O 1
ATOM 2305 N N . ALA A 1 293 ? 11.124 -14.935 15.615 1.00 97.56 293 ALA A N 1
ATOM 2306 C CA . ALA A 1 293 ? 11.585 -13.589 15.262 1.00 97.56 293 ALA A CA 1
ATOM 2307 C C . ALA A 1 293 ? 12.275 -12.888 16.444 1.00 97.56 293 ALA A C 1
ATOM 2309 O O . ALA A 1 293 ? 13.340 -12.291 16.275 1.00 97.56 293 ALA A O 1
ATOM 2310 N N . ARG A 1 294 ? 11.733 -12.999 17.666 1.00 97.56 294 ARG A N 1
ATOM 2311 C CA . ARG A 1 294 ? 12.372 -12.439 18.871 1.00 97.56 294 ARG A CA 1
ATOM 2312 C C . ARG A 1 294 ? 13.775 -13.001 19.076 1.00 97.56 294 ARG A C 1
ATOM 2314 O O . ARG A 1 294 ? 14.690 -12.242 19.383 1.00 97.56 294 ARG A O 1
ATOM 2321 N N . ALA A 1 295 ? 13.938 -14.308 18.880 1.00 97.75 295 ALA A N 1
ATOM 2322 C CA . ALA A 1 295 ? 15.220 -14.990 19.018 1.00 97.75 295 ALA A CA 1
ATOM 2323 C C . ALA A 1 295 ? 16.269 -14.522 17.993 1.00 97.75 295 ALA A C 1
ATOM 2325 O O . ALA A 1 295 ? 17.459 -14.614 18.276 1.00 97.75 295 ALA A O 1
ATOM 2326 N N . LEU A 1 296 ? 15.844 -13.997 16.839 1.00 97.69 296 LEU A N 1
ATOM 2327 C CA . LEU A 1 296 ? 16.741 -13.425 15.831 1.00 97.69 296 LEU A CA 1
ATOM 2328 C C . LEU A 1 296 ? 17.056 -11.943 16.089 1.00 97.69 296 LEU A C 1
ATOM 2330 O O . LEU A 1 296 ? 18.201 -11.527 15.931 1.00 97.69 296 LEU A O 1
ATOM 2334 N N . LEU A 1 297 ? 16.066 -11.146 16.504 1.00 97.06 297 LEU A N 1
ATOM 2335 C CA . LEU A 1 297 ? 16.229 -9.697 16.678 1.00 97.06 297 LEU A CA 1
ATOM 2336 C C . LEU A 1 297 ? 16.967 -9.318 17.967 1.00 97.06 297 LEU A C 1
ATOM 2338 O O . LEU A 1 297 ? 17.812 -8.423 17.953 1.00 97.06 297 LEU A O 1
ATOM 2342 N N . VAL A 1 298 ? 16.644 -9.967 19.090 1.00 95.69 298 VAL A N 1
ATOM 2343 C CA . VAL A 1 298 ? 17.197 -9.597 20.406 1.00 95.69 298 VAL A CA 1
ATOM 2344 C C . VAL A 1 298 ? 18.731 -9.653 20.428 1.00 95.69 298 VAL A C 1
ATOM 2346 O O . VAL A 1 298 ? 19.326 -8.657 20.842 1.00 95.69 298 VAL A O 1
ATOM 2349 N N . PRO A 1 299 ? 19.396 -10.709 19.913 1.00 95.81 299 PRO A N 1
ATOM 2350 C CA . PRO A 1 299 ? 20.857 -10.754 19.878 1.00 95.81 299 PRO A CA 1
ATOM 2351 C C . PRO A 1 299 ? 21.489 -9.599 19.094 1.00 95.81 299 PRO A C 1
ATOM 2353 O O . PRO A 1 299 ? 22.537 -9.096 19.489 1.00 95.81 299 PRO A O 1
ATOM 2356 N N . VAL A 1 300 ? 20.847 -9.138 18.014 1.00 94.94 300 VAL A N 1
ATOM 2357 C CA . VAL A 1 300 ? 21.333 -7.999 17.217 1.00 94.94 300 VAL A CA 1
ATOM 2358 C C . VAL A 1 300 ? 21.310 -6.719 18.051 1.00 94.94 300 VAL A C 1
ATOM 2360 O O . VAL A 1 300 ? 22.291 -5.976 18.073 1.00 94.94 300 VAL A O 1
ATOM 2363 N N . ILE A 1 301 ? 20.221 -6.473 18.781 1.00 93.56 301 ILE A N 1
ATOM 2364 C CA . ILE A 1 301 ? 20.092 -5.299 19.657 1.00 93.56 301 ILE A CA 1
ATOM 2365 C C . ILE A 1 301 ? 21.109 -5.367 20.805 1.00 93.56 301 ILE A C 1
ATOM 2367 O O . ILE A 1 301 ? 21.809 -4.389 21.072 1.00 93.56 301 ILE A O 1
ATOM 2371 N N . GLU A 1 302 ? 21.241 -6.524 21.456 1.00 93.31 302 GLU A N 1
ATOM 2372 C CA . GLU A 1 302 ? 22.207 -6.731 22.542 1.00 93.31 302 GLU A CA 1
ATOM 2373 C C . GLU A 1 302 ? 23.651 -6.532 22.068 1.00 93.31 302 GLU A C 1
ATOM 2375 O O . GLU A 1 302 ? 24.438 -5.864 22.744 1.00 93.31 302 GLU A O 1
ATOM 2380 N N . GLN A 1 303 ? 23.993 -7.037 20.881 1.00 92.19 303 GLN A N 1
ATOM 2381 C CA . GLN A 1 303 ? 25.312 -6.852 20.282 1.00 92.19 303 GLN A CA 1
ATOM 2382 C C . GLN A 1 303 ? 25.602 -5.374 19.992 1.00 92.19 303 GLN A C 1
ATOM 2384 O O . GLN A 1 303 ? 26.715 -4.915 20.266 1.00 92.19 303 GLN A O 1
ATOM 2389 N N . ARG A 1 304 ? 24.620 -4.609 19.492 1.00 92.12 304 ARG A N 1
ATOM 2390 C CA . ARG A 1 304 ? 24.764 -3.159 19.268 1.00 92.12 304 ARG A CA 1
ATOM 2391 C C . ARG A 1 304 ? 25.007 -2.412 20.579 1.00 92.12 304 ARG A C 1
ATOM 2393 O O . ARG A 1 304 ? 25.958 -1.636 20.658 1.00 92.12 304 ARG A O 1
ATOM 2400 N N . HIS A 1 305 ? 24.224 -2.694 21.620 1.00 89.62 305 HIS A N 1
ATOM 2401 C CA . HIS A 1 305 ? 24.412 -2.084 22.942 1.00 89.62 305 HIS A CA 1
ATOM 2402 C C . HIS A 1 305 ? 25.769 -2.443 23.563 1.00 89.62 305 HIS A C 1
ATOM 2404 O O . HIS A 1 305 ? 26.445 -1.591 24.143 1.00 89.62 305 HIS A O 1
ATOM 2410 N N . HIS A 1 306 ? 26.204 -3.697 23.422 1.00 91.62 306 HIS A N 1
ATOM 2411 C CA . HIS A 1 306 ? 27.509 -4.132 23.907 1.00 91.62 306 HIS A CA 1
ATOM 2412 C C . HIS A 1 306 ? 28.657 -3.453 23.143 1.00 91.62 306 HIS A C 1
ATOM 2414 O O . HIS A 1 306 ? 29.606 -2.986 23.766 1.00 91.62 306 HIS A O 1
ATOM 2420 N N . ALA A 1 307 ? 28.569 -3.327 21.817 1.00 89.62 307 ALA A N 1
ATOM 2421 C CA . ALA A 1 307 ? 29.570 -2.609 21.027 1.00 89.62 307 ALA A CA 1
ATOM 2422 C C . ALA A 1 307 ? 29.657 -1.125 21.433 1.00 89.62 307 ALA A C 1
ATOM 2424 O O . ALA A 1 307 ? 30.754 -0.608 21.656 1.00 89.62 307 ALA A O 1
ATOM 2425 N N . GLN A 1 308 ? 28.513 -0.459 21.616 1.00 87.62 308 GLN A N 1
ATOM 2426 C CA . GLN A 1 308 ? 28.455 0.934 22.072 1.00 87.62 308 GLN A CA 1
ATOM 2427 C C . GLN A 1 308 ? 29.075 1.117 23.467 1.00 87.62 308 GLN A C 1
ATOM 2429 O O . GLN A 1 308 ? 29.820 2.074 23.686 1.00 87.62 308 GLN A O 1
ATOM 2434 N N . SER A 1 309 ? 28.842 0.187 24.402 1.00 89.06 309 SER A N 1
ATOM 2435 C CA . SER A 1 309 ? 29.454 0.252 25.741 1.00 89.06 309 SER A CA 1
ATOM 2436 C C . SER A 1 309 ? 30.975 0.043 25.720 1.00 89.06 309 SER A C 1
ATOM 2438 O O . SER A 1 309 ? 31.680 0.573 26.578 1.00 89.06 309 SER A O 1
ATOM 2440 N N . GLN A 1 310 ? 31.495 -0.646 24.699 1.00 91.25 310 GLN A N 1
ATOM 2441 C CA . GLN A 1 310 ? 32.930 -0.783 24.427 1.00 91.25 310 GLN A CA 1
ATOM 2442 C C . GLN A 1 310 ? 33.536 0.404 23.655 1.00 91.25 310 GLN A C 1
ATOM 2444 O O . GLN A 1 310 ? 34.718 0.377 23.310 1.00 91.25 310 GLN A O 1
ATOM 2449 N N . GLY A 1 311 ? 32.761 1.465 23.414 1.00 87.88 311 GLY A N 1
ATOM 2450 C CA . GLY A 1 311 ? 33.223 2.682 22.749 1.00 87.88 311 GLY A CA 1
ATOM 2451 C C . GLY A 1 311 ? 33.126 2.651 21.224 1.00 87.88 311 GLY A C 1
ATOM 2452 O O . GLY A 1 311 ? 33.662 3.555 20.577 1.00 87.88 311 GLY A O 1
ATOM 2453 N N . ASP A 1 312 ? 32.447 1.658 20.642 1.00 87.06 312 ASP A N 1
ATOM 2454 C CA . ASP A 1 312 ? 32.120 1.659 19.217 1.00 87.06 312 ASP A CA 1
ATOM 2455 C C . ASP A 1 312 ? 31.150 2.809 18.901 1.00 87.06 312 ASP A C 1
ATOM 2457 O O . ASP A 1 312 ? 30.121 2.979 19.556 1.00 87.06 312 ASP A O 1
ATOM 2461 N N . ARG A 1 313 ? 31.498 3.613 17.893 1.00 82.81 313 ARG A N 1
ATOM 2462 C CA . ARG A 1 313 ? 30.721 4.776 17.435 1.00 82.81 313 ARG A CA 1
ATOM 2463 C C . ARG A 1 313 ? 30.123 4.568 16.046 1.00 82.81 313 ARG A C 1
ATOM 2465 O O . ARG A 1 313 ? 29.849 5.546 15.354 1.00 82.81 313 ARG A O 1
ATOM 2472 N N . ARG A 1 314 ? 29.967 3.318 15.603 1.00 85.25 314 ARG A N 1
ATOM 2473 C CA . ARG A 1 314 ? 29.250 3.007 14.362 1.00 85.25 314 ARG A CA 1
ATOM 2474 C C . ARG A 1 314 ? 27.844 3.610 14.390 1.00 85.25 314 ARG A C 1
ATOM 2476 O O . ARG A 1 314 ? 27.073 3.360 15.312 1.00 85.25 314 ARG A O 1
ATOM 2483 N N . GLU A 1 315 ? 27.534 4.398 13.364 1.00 84.00 315 GLU A N 1
ATOM 2484 C CA . GLU A 1 315 ? 26.192 4.925 13.128 1.00 84.00 315 GLU A CA 1
ATOM 2485 C C . GLU A 1 315 ? 25.372 3.894 12.349 1.00 84.00 315 GLU A C 1
ATOM 2487 O O . GLU A 1 315 ? 25.798 3.422 11.291 1.00 84.00 315 GLU A O 1
ATOM 2492 N N . TYR A 1 316 ? 24.187 3.566 12.859 1.00 89.62 316 TYR A N 1
ATOM 2493 C CA . TYR A 1 316 ? 23.219 2.718 12.172 1.00 89.62 316 TYR A CA 1
ATOM 2494 C C . TYR A 1 316 ? 22.172 3.596 11.488 1.00 89.62 316 TYR A C 1
ATOM 2496 O O . TYR A 1 316 ? 21.682 4.567 12.063 1.00 89.62 316 TYR A O 1
ATOM 2504 N N . ASN A 1 317 ? 21.830 3.266 10.245 1.00 90.31 317 ASN A N 1
ATOM 2505 C CA . ASN A 1 317 ? 20.815 3.984 9.478 1.00 90.31 317 ASN A CA 1
ATOM 2506 C C . ASN A 1 317 ? 19.645 3.058 9.139 1.00 90.31 317 ASN A C 1
ATOM 2508 O O . ASN A 1 317 ? 19.380 2.787 7.969 1.00 90.31 317 ASN A O 1
ATOM 2512 N N . ASP A 1 318 ? 18.987 2.560 10.182 1.00 94.12 318 ASP A N 1
ATOM 2513 C CA . ASP A 1 318 ? 17.859 1.637 10.102 1.00 94.12 318 ASP A CA 1
ATOM 2514 C C . ASP A 1 318 ? 16.776 1.975 11.137 1.00 94.12 318 ASP A C 1
ATOM 2516 O O . ASP A 1 318 ? 16.967 2.807 12.033 1.00 94.12 318 ASP A O 1
ATOM 2520 N N . ALA A 1 319 ? 15.611 1.336 11.008 1.00 94.38 319 ALA A N 1
ATOM 2521 C CA . ALA A 1 319 ? 14.478 1.618 11.883 1.00 94.38 319 ALA A CA 1
ATOM 2522 C C . ALA A 1 319 ? 14.715 1.224 13.348 1.00 94.38 319 ALA A C 1
ATOM 2524 O O . ALA A 1 319 ? 14.074 1.818 14.212 1.00 94.38 319 ALA A O 1
ATOM 2525 N N . ILE A 1 320 ? 15.625 0.290 13.658 1.00 94.94 320 ILE A N 1
ATOM 2526 C CA . ILE A 1 320 ? 16.000 -0.011 15.053 1.00 94.94 320 ILE A CA 1
ATOM 2527 C C . ILE A 1 320 ? 16.538 1.261 15.716 1.00 94.94 320 ILE A C 1
ATOM 2529 O O . ILE A 1 320 ? 16.028 1.672 16.761 1.00 94.94 320 ILE A O 1
ATOM 2533 N N . GLU A 1 321 ? 17.513 1.918 15.084 1.00 93.38 321 GLU A N 1
ATOM 2534 C CA . GLU A 1 321 ? 18.095 3.149 15.623 1.00 93.38 321 GLU A CA 1
ATOM 2535 C C . GLU A 1 321 ? 17.067 4.286 15.650 1.00 93.38 321 GLU A C 1
ATOM 2537 O O . GLU A 1 321 ? 16.892 4.951 16.669 1.00 93.38 321 GLU A O 1
ATOM 2542 N N . TRP A 1 322 ? 16.303 4.477 14.572 1.00 94.50 322 TRP A N 1
ATOM 2543 C CA . TRP A 1 322 ? 15.329 5.571 14.506 1.00 94.50 322 TRP A CA 1
ATOM 2544 C C . TRP A 1 322 ? 14.211 5.446 15.545 1.00 94.50 322 TRP A C 1
ATOM 2546 O O . TRP A 1 322 ? 13.769 6.453 16.107 1.00 94.50 322 TRP A O 1
ATOM 2556 N N . LEU A 1 323 ? 13.717 4.229 15.794 1.00 94.69 323 LEU A N 1
ATOM 2557 C CA . LEU A 1 323 ? 12.733 3.963 16.846 1.00 94.69 323 LEU A CA 1
ATOM 2558 C C . LEU A 1 323 ? 13.335 4.227 18.225 1.00 94.69 323 LEU A C 1
ATOM 2560 O O . LEU A 1 323 ? 12.680 4.861 19.051 1.00 94.69 323 LEU A O 1
ATOM 2564 N N . ASN A 1 324 ? 14.586 3.821 18.451 1.00 93.44 324 ASN A N 1
ATOM 2565 C CA . ASN A 1 324 ? 15.296 4.091 19.694 1.00 93.44 324 ASN A CA 1
ATOM 2566 C C . ASN A 1 324 ? 15.448 5.600 19.949 1.00 93.44 324 ASN A C 1
ATOM 2568 O O . ASN A 1 324 ? 15.049 6.090 21.005 1.00 93.44 324 ASN A O 1
ATOM 2572 N N . GLU A 1 325 ? 15.939 6.366 18.974 1.00 92.06 325 GLU A N 1
ATOM 2573 C CA . GLU A 1 325 ? 16.065 7.827 19.073 1.00 92.06 325 GLU A CA 1
ATOM 2574 C C . GLU A 1 325 ? 14.715 8.511 19.331 1.00 92.06 325 GLU A C 1
ATOM 2576 O O . GLU A 1 325 ? 14.614 9.444 20.132 1.00 92.06 325 GLU A O 1
ATOM 2581 N N . THR A 1 326 ? 13.664 8.053 18.646 1.00 93.81 326 THR A N 1
ATOM 2582 C CA . THR A 1 326 ? 12.316 8.622 18.772 1.00 93.81 326 THR A CA 1
ATOM 2583 C C . THR A 1 326 ? 11.724 8.316 20.147 1.00 93.81 326 THR A C 1
ATOM 2585 O O . THR A 1 326 ? 11.221 9.225 20.806 1.00 93.81 326 THR A O 1
ATOM 2588 N N . SER A 1 327 ? 11.863 7.077 20.622 1.00 94.25 327 SER A N 1
ATOM 2589 C CA . SER A 1 327 ? 11.475 6.641 21.968 1.00 94.25 327 SER A CA 1
ATOM 2590 C C . SER A 1 327 ? 12.125 7.499 23.057 1.00 94.25 327 SER A C 1
ATOM 2592 O O . SER A 1 327 ? 11.419 8.025 23.919 1.00 94.25 327 SER A O 1
ATOM 2594 N N . HIS A 1 328 ? 13.436 7.745 22.961 1.00 92.50 328 HIS A N 1
ATOM 2595 C CA . HIS A 1 328 ? 14.149 8.638 23.878 1.00 92.50 328 HIS A CA 1
ATOM 2596 C C . HIS A 1 328 ? 13.628 10.079 23.807 1.00 92.50 328 HIS A C 1
ATOM 2598 O O . HIS A 1 328 ? 13.440 10.713 24.843 1.00 92.50 328 HIS A O 1
ATOM 2604 N N . SER A 1 329 ? 13.363 10.597 22.603 1.00 92.94 329 SER A N 1
ATOM 2605 C CA . SER A 1 329 ? 12.869 11.970 22.427 1.00 92.94 329 SER A CA 1
ATOM 2606 C C . SER A 1 329 ? 11.455 12.195 22.975 1.00 92.94 329 SER A C 1
ATOM 2608 O O . SER A 1 329 ? 11.157 13.285 23.458 1.00 92.94 329 SER A O 1
ATOM 2610 N N . LEU A 1 330 ? 10.599 11.169 22.924 1.00 92.69 330 LEU A N 1
ATOM 2611 C CA . LEU A 1 330 ? 9.221 11.216 23.421 1.00 92.69 330 LEU A CA 1
ATOM 2612 C C . LEU A 1 330 ? 9.100 10.782 24.891 1.00 92.69 330 LEU A C 1
ATOM 2614 O O . LEU A 1 330 ? 8.061 11.009 25.505 1.00 92.69 330 LEU A O 1
ATOM 2618 N N . GLY A 1 331 ? 10.131 10.146 25.457 1.00 92.38 331 GLY A N 1
ATOM 2619 C CA . GLY A 1 331 ? 10.082 9.562 26.800 1.00 92.38 331 GLY A CA 1
ATOM 2620 C C . GLY A 1 331 ? 9.109 8.381 26.914 1.00 92.38 331 GLY A C 1
ATOM 2621 O O . GLY A 1 331 ? 8.571 8.133 27.992 1.00 92.38 331 GLY A O 1
ATOM 2622 N N . GLN A 1 332 ? 8.855 7.673 25.810 1.00 92.25 332 GLN A N 1
ATOM 2623 C CA . GLN A 1 332 ? 7.910 6.554 25.728 1.00 92.25 332 GLN A CA 1
ATOM 2624 C C . GLN A 1 332 ? 8.653 5.254 25.424 1.00 92.25 332 GLN A C 1
ATOM 2626 O O . GLN A 1 332 ? 9.508 5.230 24.540 1.00 92.25 332 GLN A O 1
ATOM 2631 N N . SER A 1 333 ? 8.322 4.164 26.117 1.00 91.06 333 SER A N 1
ATOM 2632 C CA . SER A 1 333 ? 8.854 2.834 25.803 1.00 91.06 333 SER A CA 1
ATOM 2633 C C . SER A 1 333 ? 8.166 2.224 24.577 1.00 91.06 333 SER A C 1
ATOM 2635 O O . SER A 1 333 ? 7.040 2.578 24.231 1.00 91.06 333 SER A O 1
ATOM 2637 N N . TYR A 1 334 ? 8.844 1.281 23.924 1.00 93.44 334 TYR A N 1
ATOM 2638 C CA . TYR A 1 334 ? 8.297 0.490 22.821 1.00 93.44 334 TYR A CA 1
ATOM 2639 C C . TYR A 1 334 ? 8.849 -0.940 22.872 1.00 93.44 334 TYR A C 1
ATOM 2641 O O . TYR A 1 334 ? 9.897 -1.172 23.478 1.00 93.44 334 TYR A O 1
ATOM 2649 N N . ASP A 1 335 ? 8.162 -1.895 22.238 1.00 93.19 335 ASP A N 1
ATOM 2650 C CA . ASP A 1 335 ? 8.708 -3.237 21.997 1.00 93.19 335 ASP A CA 1
ATOM 2651 C C . ASP A 1 335 ? 9.394 -3.253 20.618 1.00 93.19 335 ASP A C 1
ATOM 2653 O O . ASP A 1 335 ? 8.712 -3.074 19.603 1.00 93.19 335 ASP A O 1
ATOM 2657 N N . PRO A 1 336 ? 10.722 -3.470 20.544 1.00 93.50 336 PRO A N 1
ATOM 2658 C CA . PRO A 1 336 ? 11.433 -3.459 19.274 1.00 93.50 336 PRO A CA 1
ATOM 2659 C C . PRO A 1 336 ? 10.923 -4.488 18.273 1.00 93.50 336 PRO A C 1
ATOM 2661 O O . PRO A 1 336 ? 10.829 -4.175 17.093 1.00 93.50 336 PRO A O 1
ATOM 2664 N N . LEU A 1 337 ? 10.553 -5.691 18.712 1.00 95.38 337 LEU A N 1
ATOM 2665 C CA . LEU A 1 337 ? 10.062 -6.723 17.807 1.00 95.38 337 LEU A CA 1
ATOM 2666 C C . LEU A 1 337 ? 8.693 -6.357 17.245 1.00 95.38 337 LEU A C 1
ATOM 2668 O O . LEU A 1 337 ? 8.510 -6.398 16.030 1.00 95.38 337 LEU A O 1
ATOM 2672 N N . LEU A 1 338 ? 7.740 -6.001 18.109 1.00 93.50 338 LEU A N 1
ATOM 2673 C CA . LEU A 1 338 ? 6.381 -5.694 17.656 1.00 93.50 338 LEU A CA 1
ATOM 2674 C C . LEU A 1 338 ? 6.379 -4.487 16.714 1.00 93.50 338 LEU A C 1
ATOM 2676 O O . LEU A 1 338 ? 5.671 -4.505 15.710 1.00 93.50 338 LEU A O 1
ATOM 2680 N N . SER A 1 339 ? 7.225 -3.484 16.973 1.00 94.06 339 SER A N 1
ATOM 2681 C CA . SER A 1 339 ? 7.406 -2.352 16.062 1.00 94.06 339 SER A CA 1
ATOM 2682 C C . SER A 1 339 ? 7.946 -2.776 14.696 1.00 94.06 339 SER A C 1
ATOM 2684 O O . SER A 1 339 ? 7.445 -2.315 13.674 1.00 94.06 339 SER A O 1
ATOM 2686 N N . GLN A 1 340 ? 8.940 -3.666 14.656 1.00 94.69 340 GLN A N 1
ATOM 2687 C CA . GLN A 1 340 ? 9.526 -4.165 13.406 1.00 94.69 340 GLN A CA 1
ATOM 2688 C C . GLN A 1 340 ? 8.523 -5.003 12.602 1.00 94.69 340 GLN A C 1
ATOM 2690 O O . GLN A 1 340 ? 8.403 -4.833 11.389 1.00 94.69 340 GLN A O 1
ATOM 2695 N N . MET A 1 341 ? 7.740 -5.848 13.277 1.00 94.12 341 MET A N 1
ATOM 2696 C CA . MET A 1 341 ? 6.666 -6.616 12.643 1.00 94.12 341 MET A CA 1
ATOM 2697 C C . MET A 1 341 ? 5.541 -5.705 12.129 1.00 94.12 341 MET A C 1
ATOM 2699 O O . MET A 1 341 ? 5.051 -5.917 11.024 1.00 94.12 341 MET A O 1
ATOM 2703 N N . LEU A 1 342 ? 5.172 -4.647 12.862 1.00 91.44 342 LEU A N 1
ATOM 2704 C CA . LEU A 1 342 ? 4.169 -3.682 12.399 1.00 91.44 342 LEU A CA 1
ATOM 2705 C C . LEU A 1 342 ? 4.638 -2.916 11.157 1.00 91.44 342 LEU A C 1
ATOM 2707 O O . LEU A 1 342 ? 3.865 -2.728 10.217 1.00 91.44 342 LEU A O 1
ATOM 2711 N N . LEU A 1 343 ? 5.903 -2.480 11.142 1.00 93.06 343 LEU A N 1
ATOM 2712 C CA . LEU A 1 343 ? 6.504 -1.840 9.971 1.00 93.06 343 LEU A CA 1
ATOM 2713 C C . LEU A 1 343 ? 6.457 -2.775 8.755 1.00 93.06 343 LEU A C 1
ATOM 2715 O O . LEU A 1 343 ? 6.093 -2.326 7.670 1.00 93.06 343 LEU A O 1
ATOM 2719 N N . ALA A 1 344 ? 6.738 -4.068 8.948 1.00 93.12 344 ALA A N 1
ATOM 2720 C CA . ALA A 1 344 ? 6.640 -5.078 7.896 1.00 93.12 344 ALA A CA 1
ATOM 2721 C C . ALA A 1 344 ? 5.205 -5.253 7.369 1.00 93.12 344 ALA A C 1
ATOM 2723 O O . ALA A 1 344 ? 5.014 -5.291 6.153 1.00 93.12 344 ALA A O 1
ATOM 2724 N N . ILE A 1 345 ? 4.190 -5.325 8.242 1.00 88.38 345 ILE A N 1
ATOM 2725 C CA . ILE A 1 345 ? 2.769 -5.359 7.830 1.00 88.38 345 ILE A CA 1
ATOM 2726 C C . ILE A 1 345 ? 2.440 -4.139 6.963 1.00 88.38 345 ILE A C 1
ATOM 2728 O O . ILE A 1 345 ? 1.843 -4.272 5.896 1.00 88.38 345 ILE A O 1
ATOM 2732 N N . GLY A 1 346 ? 2.859 -2.953 7.411 1.00 87.81 346 GLY A N 1
ATOM 2733 C CA . GLY A 1 346 ? 2.548 -1.688 6.752 1.00 87.81 346 GLY A CA 1
ATOM 2734 C C . GLY A 1 346 ? 3.320 -1.409 5.461 1.00 87.81 346 GLY A C 1
ATOM 2735 O O . GLY A 1 346 ? 2.918 -0.502 4.733 1.00 87.81 346 GLY A O 1
ATOM 2736 N N . SER A 1 347 ? 4.415 -2.123 5.171 1.00 90.12 347 SER A N 1
ATOM 2737 C CA . SER A 1 347 ? 5.242 -1.855 3.984 1.00 90.12 347 SER A CA 1
ATOM 2738 C C . SER A 1 347 ? 5.253 -2.974 2.946 1.00 90.12 347 SER A C 1
ATOM 2740 O O . SER A 1 347 ? 5.343 -2.674 1.757 1.00 90.12 347 SER A O 1
ATOM 2742 N N . PHE A 1 348 ? 5.136 -4.246 3.344 1.00 90.88 348 PHE A N 1
ATOM 2743 C CA . PHE A 1 348 ? 5.327 -5.357 2.405 1.00 90.88 348 PHE A CA 1
ATOM 2744 C C . PHE A 1 348 ? 4.162 -5.463 1.416 1.00 90.88 348 PHE A C 1
ATOM 2746 O O . PHE A 1 348 ? 4.379 -5.424 0.207 1.00 90.88 348 PHE A O 1
ATOM 2753 N N . HIS A 1 349 ? 2.929 -5.561 1.918 1.00 87.88 349 HIS A N 1
ATOM 2754 C CA . HIS A 1 349 ? 1.757 -5.847 1.086 1.00 87.88 349 HIS A CA 1
ATOM 2755 C C . HIS A 1 349 ? 1.390 -4.693 0.165 1.00 87.88 349 HIS A C 1
ATOM 2757 O O . HIS A 1 349 ? 1.297 -4.871 -1.045 1.00 87.88 349 HIS A O 1
ATOM 2763 N N . THR A 1 350 ? 1.223 -3.491 0.714 1.00 91.62 350 THR A N 1
ATOM 2764 C CA . THR A 1 350 ? 0.686 -2.353 -0.042 1.00 91.62 350 THR A CA 1
ATOM 2765 C C . THR A 1 350 ? 1.619 -1.888 -1.159 1.00 91.62 350 THR A C 1
ATOM 2767 O O . THR A 1 350 ? 1.151 -1.566 -2.249 1.00 91.62 350 THR A O 1
ATOM 2770 N N . SER A 1 351 ? 2.937 -1.858 -0.919 1.00 95.50 351 SER A N 1
ATOM 2771 C CA . SER A 1 351 ? 3.912 -1.476 -1.952 1.00 95.50 351 SER A CA 1
ATOM 2772 C C . SER A 1 351 ? 4.003 -2.537 -3.049 1.00 95.50 351 SER A C 1
ATOM 2774 O O . SER A 1 351 ? 4.086 -2.196 -4.229 1.00 95.50 351 SER A O 1
ATOM 2776 N N . SER A 1 352 ? 3.961 -3.819 -2.671 1.00 95.69 352 SER A N 1
ATOM 2777 C CA . SER A 1 352 ? 4.051 -4.932 -3.622 1.00 95.69 352 SER A CA 1
ATOM 2778 C C . SER A 1 352 ? 2.808 -5.084 -4.468 1.00 95.69 352 SER A C 1
ATOM 2780 O O . SER A 1 352 ? 2.918 -5.315 -5.669 1.00 95.69 352 SER A O 1
ATOM 2782 N N . ASP A 1 353 ? 1.641 -4.882 -3.867 1.00 95.50 353 ASP A N 1
ATOM 2783 C CA . ASP A 1 353 ? 0.374 -4.808 -4.575 1.00 95.50 353 ASP A CA 1
ATOM 2784 C C . ASP A 1 353 ? 0.362 -3.648 -5.583 1.00 95.50 353 ASP A C 1
ATOM 2786 O O . ASP A 1 353 ? -0.003 -3.831 -6.743 1.00 95.50 353 ASP A O 1
ATOM 2790 N N . LEU A 1 354 ? 0.829 -2.455 -5.194 1.00 97.56 354 LEU A N 1
ATOM 2791 C CA . LEU A 1 354 ? 0.929 -1.334 -6.131 1.00 97.56 354 LEU A CA 1
ATOM 2792 C C . LEU A 1 354 ? 1.875 -1.655 -7.295 1.00 97.56 354 LEU A C 1
ATOM 2794 O O . LEU A 1 354 ? 1.508 -1.455 -8.451 1.00 97.56 354 LEU A O 1
ATOM 2798 N N . LEU A 1 355 ? 3.077 -2.162 -7.008 1.00 98.12 355 LEU A N 1
ATOM 2799 C CA . LEU A 1 355 ? 4.055 -2.510 -8.039 1.00 98.12 355 LEU A CA 1
ATOM 2800 C C . LEU A 1 355 ? 3.527 -3.610 -8.974 1.00 98.12 355 LEU A C 1
ATOM 2802 O O . LEU A 1 355 ? 3.657 -3.491 -10.193 1.00 98.12 355 LEU A O 1
ATOM 2806 N N . GLY A 1 356 ? 2.916 -4.656 -8.415 1.00 96.75 356 GLY A N 1
ATOM 2807 C CA . GLY A 1 356 ? 2.311 -5.748 -9.171 1.00 96.75 356 GLY A CA 1
ATOM 2808 C C . GLY A 1 356 ? 1.207 -5.253 -10.102 1.00 96.75 356 GLY A C 1
ATOM 2809 O O . GLY A 1 356 ? 1.232 -5.568 -11.293 1.00 96.75 356 GLY A O 1
ATOM 2810 N N . GLN A 1 357 ? 0.294 -4.422 -9.591 1.00 96.81 357 GLN A N 1
ATOM 2811 C CA . GLN A 1 357 ? -0.773 -3.832 -10.397 1.00 96.81 357 GLN A CA 1
ATOM 2812 C C . GLN A 1 357 ? -0.224 -2.941 -11.511 1.00 96.81 357 GLN A C 1
ATOM 2814 O O . GLN A 1 357 ? -0.671 -3.058 -12.644 1.00 96.81 357 GLN A O 1
ATOM 2819 N N . VAL A 1 358 ? 0.770 -2.095 -11.226 1.00 97.88 358 VAL A N 1
ATOM 2820 C CA . VAL A 1 358 ? 1.364 -1.203 -12.236 1.00 97.88 358 VAL A CA 1
ATOM 2821 C C . VAL A 1 358 ? 1.979 -2.008 -13.380 1.00 97.88 358 VAL A C 1
ATOM 2823 O O . VAL A 1 358 ? 1.819 -1.645 -14.542 1.00 97.88 358 VAL A O 1
ATOM 2826 N N . LEU A 1 359 ? 2.654 -3.123 -13.085 1.00 97.00 359 LEU A N 1
ATOM 2827 C CA . LEU A 1 359 ? 3.182 -4.006 -14.129 1.00 97.00 359 LEU A CA 1
ATOM 2828 C C . LEU A 1 359 ? 2.065 -4.564 -15.020 1.00 97.00 359 LEU A C 1
ATOM 2830 O O . LEU A 1 359 ? 2.243 -4.628 -16.238 1.00 97.00 359 LEU A O 1
ATOM 2834 N N . LEU A 1 360 ? 0.921 -4.938 -14.438 1.00 95.12 360 LEU A N 1
ATOM 2835 C CA . LEU A 1 360 ? -0.247 -5.377 -15.203 1.00 95.12 360 LEU A CA 1
ATOM 2836 C C . LEU A 1 360 ? -0.841 -4.234 -16.026 1.00 95.12 360 LEU A C 1
ATOM 2838 O O . LEU A 1 360 ? -1.047 -4.414 -17.222 1.00 95.12 360 LEU A O 1
ATOM 2842 N N . ASP A 1 361 ? -1.054 -3.063 -15.429 1.00 95.31 361 ASP A N 1
ATOM 2843 C CA . ASP A 1 361 ? -1.633 -1.894 -16.100 1.00 95.31 361 ASP A CA 1
ATOM 2844 C C . ASP A 1 361 ? -0.778 -1.457 -17.295 1.00 95.31 361 ASP A C 1
ATOM 2846 O O . ASP A 1 361 ? -1.315 -1.164 -18.364 1.00 95.31 361 ASP A O 1
ATOM 2850 N N . LEU A 1 362 ? 0.553 -1.505 -17.166 1.00 96.12 362 LEU A N 1
ATOM 2851 C CA . LEU A 1 362 ? 1.473 -1.300 -18.286 1.00 96.12 362 LEU A CA 1
ATOM 2852 C C . LEU A 1 362 ? 1.284 -2.370 -19.368 1.00 96.12 362 LEU A C 1
ATOM 2854 O O . LEU A 1 362 ? 1.134 -2.028 -20.537 1.00 96.12 362 LEU A O 1
ATOM 2858 N N . CYS A 1 363 ? 1.272 -3.652 -18.993 1.00 93.56 363 CYS A N 1
ATOM 2859 C CA . CYS A 1 363 ? 1.201 -4.775 -19.932 1.00 93.56 363 CYS A CA 1
ATOM 2860 C C . CYS A 1 363 ? -0.155 -4.917 -20.644 1.00 93.56 363 CYS A C 1
ATOM 2862 O O . CYS A 1 363 ? -0.200 -5.465 -21.743 1.00 93.56 363 CYS A O 1
ATOM 2864 N N . MET A 1 364 ? -1.250 -4.461 -20.033 1.00 90.69 364 MET A N 1
ATOM 2865 C CA . MET A 1 364 ? -2.606 -4.539 -20.594 1.00 90.69 364 MET A CA 1
ATOM 2866 C C . MET A 1 364 ? -2.875 -3.489 -21.679 1.00 90.69 364 MET A C 1
ATOM 2868 O O . MET A 1 364 ? -3.874 -3.581 -22.395 1.00 90.69 364 MET A O 1
ATOM 2872 N N . ARG A 1 365 ? -2.007 -2.484 -21.824 1.00 91.00 365 ARG A N 1
ATOM 2873 C CA . ARG A 1 365 ? -2.150 -1.464 -22.864 1.00 91.00 365 ARG A CA 1
ATOM 2874 C C . ARG A 1 365 ? -1.797 -2.008 -24.243 1.00 91.00 365 ARG A C 1
ATOM 2876 O O . ARG A 1 365 ? -0.816 -2.721 -24.415 1.00 91.00 365 ARG A O 1
ATOM 2883 N N . GLN A 1 366 ? -2.538 -1.571 -25.259 1.00 89.25 366 GLN A N 1
ATOM 2884 C CA . GLN A 1 366 ? -2.217 -1.892 -26.656 1.00 89.25 366 GLN A CA 1
ATOM 2885 C C . GLN A 1 366 ? -0.903 -1.237 -27.115 1.00 89.25 366 GLN A C 1
ATOM 2887 O O . GLN A 1 366 ? -0.156 -1.822 -27.891 1.00 89.25 366 GLN A O 1
ATOM 2892 N N . ASP A 1 367 ? -0.599 -0.044 -26.604 1.00 92.62 367 ASP A N 1
ATOM 2893 C CA . ASP A 1 367 ? 0.598 0.752 -26.892 1.00 92.62 367 ASP A CA 1
ATOM 2894 C C . ASP A 1 367 ? 1.664 0.639 -25.783 1.00 92.62 367 ASP A C 1
ATOM 2896 O O . ASP A 1 367 ? 2.465 1.558 -25.589 1.00 92.62 367 ASP A O 1
ATOM 2900 N N . TRP A 1 368 ? 1.688 -0.473 -25.037 1.00 93.50 368 TRP A N 1
ATOM 2901 C CA . TRP A 1 368 ? 2.579 -0.653 -23.883 1.00 93.50 368 TRP A CA 1
ATOM 2902 C C . TRP A 1 368 ? 4.058 -0.394 -24.213 1.00 93.50 368 TRP A C 1
ATOM 2904 O O . TRP A 1 368 ? 4.765 0.205 -23.405 1.00 93.50 368 TRP A O 1
ATOM 2914 N N . GLU A 1 369 ? 4.526 -0.783 -25.407 1.00 94.75 369 GLU A N 1
ATOM 2915 C CA . GLU A 1 369 ? 5.914 -0.575 -25.851 1.00 94.75 369 GLU A CA 1
ATOM 2916 C C . GLU A 1 369 ? 6.280 0.910 -25.914 1.00 94.75 369 GLU A C 1
ATOM 2918 O O . GLU A 1 369 ? 7.386 1.296 -25.527 1.00 94.75 369 GLU A O 1
ATOM 2923 N N . VAL A 1 370 ? 5.340 1.746 -26.368 1.00 96.81 370 VAL A N 1
ATOM 2924 C CA . VAL A 1 370 ? 5.522 3.197 -26.469 1.00 96.81 370 VAL A CA 1
ATOM 2925 C C . VAL A 1 370 ? 5.627 3.791 -25.071 1.00 96.81 370 VAL A C 1
ATOM 2927 O O . VAL A 1 370 ? 6.601 4.478 -24.773 1.00 96.81 370 VAL A O 1
ATOM 2930 N N . LEU A 1 371 ? 4.682 3.464 -24.18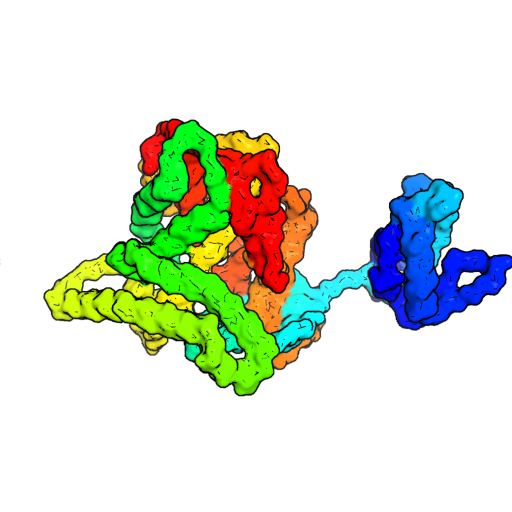5 1.00 97.38 371 LEU A N 1
ATOM 2931 C CA . LEU A 1 371 ? 4.676 3.978 -22.816 1.00 97.38 371 LEU A CA 1
ATOM 2932 C C . LEU A 1 371 ? 5.915 3.539 -22.021 1.00 97.38 371 LEU A C 1
ATOM 2934 O O . LEU A 1 371 ? 6.552 4.363 -21.366 1.00 97.38 371 LEU A O 1
ATOM 2938 N N . VAL A 1 372 ? 6.294 2.261 -22.100 1.00 97.56 372 VAL A N 1
ATOM 2939 C CA . VAL A 1 372 ? 7.520 1.750 -21.468 1.00 97.56 372 VAL A CA 1
ATOM 2940 C C . VAL A 1 372 ? 8.758 2.436 -22.056 1.00 97.56 372 VAL A C 1
ATOM 2942 O O . VAL A 1 372 ? 9.693 2.749 -21.318 1.00 97.56 372 VAL A O 1
ATOM 2945 N N . GLY A 1 373 ? 8.769 2.718 -23.361 1.00 97.44 373 GLY A N 1
ATOM 2946 C CA . GLY A 1 373 ? 9.808 3.511 -24.015 1.00 97.44 373 GLY A CA 1
ATOM 2947 C C . GLY A 1 373 ? 9.934 4.928 -23.446 1.00 97.44 373 GLY A C 1
ATOM 2948 O O . GLY A 1 373 ? 11.046 5.359 -23.139 1.00 97.44 373 GLY A O 1
ATOM 2949 N N . GLU A 1 374 ? 8.820 5.635 -23.252 1.00 98.06 374 GLU A N 1
ATOM 2950 C CA . GLU A 1 374 ? 8.812 6.978 -22.654 1.00 98.06 374 GLU A CA 1
ATOM 2951 C C . GLU A 1 374 ? 9.247 6.963 -21.183 1.00 98.06 374 GLU A C 1
ATOM 2953 O O . GLU A 1 374 ? 10.067 7.788 -20.778 1.00 98.06 374 GLU A O 1
ATOM 2958 N N . LEU A 1 375 ? 8.803 5.974 -20.401 1.00 98.25 375 LEU A N 1
ATOM 2959 C CA . LEU A 1 375 ? 9.270 5.781 -19.024 1.00 98.25 375 LEU A CA 1
ATOM 2960 C C . LEU A 1 375 ? 10.784 5.536 -18.974 1.00 98.25 375 LEU A C 1
ATOM 2962 O O . LEU A 1 375 ? 11.480 6.154 -18.173 1.00 98.25 375 LEU A O 1
ATOM 2966 N N . ARG A 1 376 ? 11.332 4.691 -19.856 1.00 97.62 376 ARG A N 1
ATOM 2967 C CA . ARG A 1 376 ? 12.787 4.463 -19.948 1.00 97.62 376 ARG A CA 1
ATOM 2968 C C . ARG A 1 376 ? 13.540 5.748 -20.279 1.00 97.62 376 ARG A C 1
ATOM 2970 O O . ARG A 1 376 ? 14.552 6.028 -19.638 1.00 97.62 376 ARG A O 1
ATOM 2977 N N . LYS A 1 377 ? 13.056 6.537 -21.245 1.00 97.12 377 LYS A N 1
ATOM 2978 C CA . LYS A 1 377 ? 13.656 7.837 -21.597 1.00 97.12 377 LYS A CA 1
ATOM 2979 C C . LYS A 1 377 ? 13.650 8.793 -20.408 1.00 97.12 377 LYS A C 1
ATOM 2981 O O . LYS A 1 377 ? 14.679 9.413 -20.144 1.00 97.12 377 LYS A O 1
ATOM 2986 N N . GLU A 1 378 ? 12.534 8.882 -19.683 1.00 97.31 378 GLU A N 1
ATOM 2987 C CA . GLU A 1 378 ? 12.429 9.691 -18.466 1.00 97.31 378 GLU A CA 1
ATOM 2988 C C . GLU A 1 378 ? 13.455 9.246 -17.417 1.00 97.31 378 GLU A C 1
ATOM 2990 O O . GLU A 1 378 ? 14.211 10.077 -16.911 1.00 97.31 378 GLU A O 1
ATOM 2995 N N . ILE A 1 379 ? 13.541 7.941 -17.140 1.00 96.81 379 ILE A N 1
ATOM 2996 C CA . ILE A 1 379 ? 14.492 7.402 -16.162 1.00 96.81 379 ILE A CA 1
ATOM 2997 C C . ILE A 1 379 ? 15.932 7.730 -16.573 1.00 96.81 379 ILE A C 1
ATOM 2999 O O . ILE A 1 379 ? 16.688 8.284 -15.777 1.00 96.81 379 ILE A O 1
ATOM 3003 N N . ILE A 1 380 ? 16.319 7.443 -17.820 1.00 95.31 380 ILE A N 1
ATOM 3004 C CA . ILE A 1 380 ? 17.678 7.705 -18.318 1.00 95.31 380 ILE A CA 1
ATOM 3005 C C . ILE A 1 380 ? 18.002 9.196 -18.225 1.00 95.31 380 ILE A C 1
ATOM 3007 O O . ILE A 1 380 ? 19.049 9.559 -17.691 1.00 95.31 380 ILE A O 1
ATOM 3011 N N . SER A 1 381 ? 17.106 10.061 -18.709 1.00 94.31 381 SER A N 1
ATOM 3012 C CA . SER A 1 381 ? 17.297 11.512 -18.657 1.00 94.31 381 SER A CA 1
ATOM 3013 C C . SER A 1 381 ? 17.433 12.011 -17.226 1.00 94.31 381 SER A C 1
ATOM 3015 O O . SER A 1 381 ? 18.193 12.944 -16.980 1.00 94.31 381 SER A O 1
ATOM 3017 N N . SER A 1 382 ? 16.697 11.417 -16.291 1.00 93.44 382 SER A N 1
ATOM 3018 C CA . SER A 1 382 ? 16.746 11.828 -14.899 1.00 93.44 382 SER A CA 1
ATOM 3019 C C . SER A 1 382 ? 18.022 11.379 -14.189 1.00 93.44 382 SER A C 1
ATOM 3021 O O . SER A 1 382 ? 18.461 12.077 -13.282 1.00 93.44 382 SER A O 1
ATOM 3023 N N . LEU A 1 383 ? 18.602 10.237 -14.568 1.00 90.31 383 LEU A N 1
ATOM 3024 C CA . LEU A 1 383 ? 19.825 9.708 -13.954 1.00 90.31 383 LEU A CA 1
ATOM 3025 C C . LEU A 1 383 ? 21.104 10.353 -14.515 1.00 90.31 383 LEU A C 1
ATOM 3027 O O . LEU A 1 383 ? 22.156 10.292 -13.871 1.00 90.31 383 LEU A O 1
ATOM 3031 N N . GLN A 1 384 ? 21.044 10.972 -15.700 1.00 85.50 384 GLN A N 1
ATOM 3032 C CA . GLN A 1 384 ? 22.199 11.612 -16.335 1.00 85.50 384 GLN A CA 1
ATOM 3033 C C . GLN A 1 384 ? 22.807 12.708 -15.441 1.00 85.50 384 GLN A C 1
ATOM 3035 O O . GLN A 1 384 ? 22.197 13.736 -15.165 1.00 85.50 384 GLN A O 1
ATOM 3040 N N . GLY A 1 385 ? 24.051 12.488 -15.004 1.00 70.12 385 GLY A N 1
ATOM 3041 C CA . GLY A 1 385 ? 24.862 13.453 -14.252 1.00 70.12 385 GLY A CA 1
ATOM 3042 C C . GLY A 1 385 ? 24.689 13.430 -12.729 1.00 70.12 385 GLY A C 1
ATOM 3043 O O . GLY A 1 385 ? 25.592 13.891 -12.035 1.00 70.12 385 GLY A O 1
ATOM 3044 N N . VAL A 1 386 ? 23.591 12.871 -12.207 1.00 76.56 386 VAL A N 1
ATOM 3045 C CA . VAL A 1 386 ? 23.280 12.870 -10.761 1.00 76.56 386 VAL A CA 1
ATOM 3046 C C . VAL A 1 386 ? 23.257 11.454 -10.162 1.00 76.56 386 VAL A C 1
ATOM 3048 O O . VAL A 1 386 ? 23.585 11.277 -8.989 1.00 76.56 386 VAL A O 1
ATOM 3051 N N . GLY A 1 387 ? 22.963 10.429 -10.972 1.00 85.56 387 GLY A N 1
ATOM 3052 C CA . GLY A 1 387 ? 22.828 9.048 -10.507 1.00 85.56 387 GLY A CA 1
ATOM 3053 C C . GLY A 1 387 ? 21.572 8.832 -9.657 1.00 85.56 387 GLY A C 1
ATOM 3054 O O . GLY A 1 387 ? 20.612 9.590 -9.731 1.00 85.56 387 GLY A O 1
ATOM 3055 N N . TRP A 1 388 ? 21.555 7.772 -8.853 1.00 87.38 388 TRP A N 1
ATOM 3056 C CA . TRP A 1 388 ? 20.409 7.450 -8.002 1.00 87.38 388 TRP A CA 1
ATOM 3057 C C . TRP A 1 388 ? 20.365 8.329 -6.752 1.00 87.38 388 TRP A C 1
ATOM 3059 O O . TRP A 1 388 ? 20.954 8.003 -5.720 1.00 87.38 388 TRP A O 1
ATOM 3069 N N . ASP A 1 389 ? 19.640 9.440 -6.833 1.00 86.88 389 ASP A N 1
ATOM 3070 C CA . ASP A 1 389 ? 19.469 10.378 -5.727 1.00 86.88 389 ASP A CA 1
ATOM 3071 C C . ASP A 1 389 ? 18.021 10.894 -5.594 1.00 86.88 389 ASP A C 1
ATOM 3073 O O . ASP A 1 389 ? 17.114 10.543 -6.354 1.00 86.88 389 ASP A O 1
ATOM 3077 N N . LYS A 1 390 ? 17.791 11.752 -4.592 1.00 84.44 390 LYS A N 1
ATOM 3078 C CA . LYS A 1 390 ? 16.474 12.354 -4.341 1.00 84.44 390 LYS A CA 1
ATOM 3079 C C . LYS A 1 390 ? 15.998 13.224 -5.510 1.00 84.44 390 LYS A C 1
ATOM 3081 O O . LYS A 1 390 ? 14.798 13.250 -5.779 1.00 84.44 390 LYS A O 1
ATOM 3086 N N . ILE A 1 391 ? 16.894 13.969 -6.160 1.00 88.00 391 ILE A N 1
ATOM 3087 C CA . ILE A 1 391 ? 16.525 14.858 -7.270 1.00 88.00 391 ILE A CA 1
ATOM 3088 C C . ILE A 1 391 ? 16.034 14.021 -8.448 1.00 88.00 391 ILE A C 1
ATOM 3090 O O . ILE A 1 391 ? 14.976 14.312 -9.004 1.00 88.00 391 ILE A O 1
ATOM 3094 N N . SER A 1 392 ? 16.747 12.944 -8.756 1.00 91.00 392 SER A N 1
ATOM 3095 C CA . SER A 1 392 ? 16.425 12.047 -9.856 1.00 91.00 392 SER A CA 1
ATOM 3096 C C . SER A 1 392 ? 15.073 11.370 -9.636 1.00 91.00 392 SER A C 1
ATOM 3098 O O . SER A 1 392 ? 14.183 11.469 -10.474 1.00 91.00 392 SER A O 1
ATOM 3100 N N . LEU A 1 393 ? 14.826 10.802 -8.453 1.00 92.31 393 LEU A N 1
ATOM 3101 C CA . LEU A 1 393 ? 13.525 10.182 -8.155 1.00 92.31 393 LEU A CA 1
ATOM 3102 C C . LEU A 1 393 ? 12.348 11.179 -8.185 1.00 92.31 393 LEU A C 1
ATOM 3104 O O . LEU A 1 393 ? 11.233 10.810 -8.565 1.00 92.31 393 LEU A O 1
ATOM 3108 N N . ASN A 1 394 ? 12.577 12.443 -7.815 1.00 90.62 394 ASN A N 1
ATOM 3109 C CA . ASN A 1 394 ? 11.563 13.505 -7.881 1.00 90.62 394 ASN A CA 1
ATOM 3110 C C . ASN A 1 394 ? 11.256 13.975 -9.314 1.00 90.62 394 ASN A C 1
ATOM 3112 O O . ASN A 1 394 ? 10.197 14.568 -9.550 1.00 90.62 394 ASN A O 1
ATOM 3116 N N . ASN A 1 395 ? 12.177 13.743 -10.250 1.00 92.94 395 ASN A N 1
ATOM 3117 C CA . ASN A 1 395 ? 12.044 14.127 -11.652 1.00 92.94 395 ASN A CA 1
ATOM 3118 C C . ASN A 1 395 ? 11.362 13.056 -12.516 1.00 92.94 395 ASN A C 1
ATOM 3120 O O . ASN A 1 395 ? 11.044 13.350 -13.664 1.00 92.94 395 ASN A O 1
ATOM 3124 N N . LEU A 1 396 ? 11.071 11.871 -11.967 1.00 96.50 396 LEU A N 1
ATOM 3125 C CA . LEU A 1 396 ? 10.280 10.827 -12.629 1.00 96.50 396 LEU A CA 1
ATOM 3126 C C . LEU A 1 396 ? 8.776 11.172 -12.594 1.00 96.50 396 LEU A C 1
ATOM 3128 O O . LEU A 1 396 ? 8.010 10.610 -11.804 1.00 96.50 396 LEU A O 1
ATOM 3132 N N . LYS A 1 397 ? 8.361 12.171 -13.379 1.00 96.81 397 LYS A N 1
ATOM 3133 C CA . LYS A 1 397 ? 7.007 12.749 -13.353 1.00 96.81 397 LYS A CA 1
ATOM 3134 C C . LYS A 1 397 ? 5.974 11.827 -14.002 1.00 96.81 397 LYS A C 1
ATOM 3136 O O . LYS A 1 397 ? 4.897 11.648 -13.437 1.00 96.81 397 LYS A O 1
ATOM 3141 N N . LEU A 1 398 ? 6.296 11.249 -15.158 1.00 98.44 398 LEU A N 1
ATOM 3142 C CA . LEU A 1 398 ? 5.454 10.272 -15.842 1.00 98.44 398 LEU A CA 1
ATOM 3143 C C . LEU A 1 398 ? 5.348 8.996 -15.010 1.00 98.44 398 LEU A C 1
ATOM 3145 O O . LEU A 1 398 ? 4.246 8.479 -14.850 1.00 98.44 398 LEU A O 1
ATOM 3149 N N . MET A 1 399 ? 6.449 8.543 -14.405 1.00 98.44 399 MET A N 1
ATOM 3150 C CA . MET A 1 399 ? 6.421 7.434 -13.448 1.00 98.44 399 MET A CA 1
ATOM 3151 C C . MET A 1 399 ? 5.474 7.715 -12.273 1.00 98.44 399 MET A C 1
ATOM 3153 O O . MET A 1 399 ? 4.640 6.875 -11.948 1.00 98.44 399 MET A O 1
ATOM 3157 N N . ASP A 1 400 ? 5.558 8.899 -11.652 1.00 97.81 400 ASP A N 1
ATOM 3158 C CA . ASP A 1 400 ? 4.620 9.306 -10.594 1.00 97.81 400 ASP A CA 1
ATOM 3159 C C . ASP A 1 400 ? 3.166 9.243 -11.068 1.00 97.81 400 ASP A C 1
ATOM 3161 O O . ASP A 1 400 ? 2.299 8.764 -10.336 1.00 97.81 400 ASP A O 1
ATOM 3165 N N . SER A 1 401 ? 2.907 9.709 -12.290 1.00 98.56 401 SER A N 1
ATOM 3166 C CA . SER A 1 401 ? 1.571 9.708 -12.880 1.00 98.56 401 SER A CA 1
ATOM 3167 C C . SER A 1 401 ? 1.047 8.293 -13.132 1.00 98.56 401 SER A C 1
ATOM 3169 O O . SER A 1 401 ? -0.084 7.996 -12.755 1.00 98.56 401 SER A O 1
ATOM 3171 N N . VAL A 1 402 ? 1.881 7.395 -13.660 1.00 98.62 402 VAL A N 1
ATOM 3172 C CA . VAL A 1 402 ? 1.564 5.972 -13.876 1.00 98.62 402 VAL A CA 1
ATOM 3173 C C . VAL A 1 402 ? 1.245 5.261 -12.561 1.00 98.62 402 VAL A C 1
ATOM 3175 O O . VAL A 1 402 ? 0.228 4.571 -12.455 1.00 98.62 402 VAL A O 1
ATOM 3178 N N . LEU A 1 403 ? 2.081 5.458 -11.538 1.00 98.56 403 LEU A N 1
ATOM 3179 C CA . LEU A 1 403 ? 1.878 4.874 -10.212 1.00 98.56 403 LEU A CA 1
ATOM 3180 C C . LEU A 1 403 ? 0.588 5.397 -9.571 1.00 98.56 403 LEU A C 1
ATOM 3182 O O . LEU A 1 403 ? -0.200 4.621 -9.028 1.00 98.56 403 LEU A O 1
ATOM 3186 N N . LYS A 1 404 ? 0.345 6.709 -9.662 1.00 98.12 404 LYS A N 1
ATOM 3187 C CA . LYS A 1 404 ? -0.843 7.332 -9.079 1.00 98.12 404 LYS A CA 1
ATOM 3188 C C . LYS A 1 404 ? -2.120 6.921 -9.812 1.00 98.12 404 LYS A C 1
ATOM 3190 O O . LYS A 1 404 ? -3.122 6.667 -9.153 1.00 98.12 404 LYS A O 1
ATOM 3195 N N . GLU A 1 405 ? -2.092 6.793 -11.136 1.00 98.38 405 GLU A N 1
ATOM 3196 C CA . GLU A 1 405 ? -3.237 6.317 -11.922 1.00 98.38 405 GLU A CA 1
ATOM 3197 C C . GLU A 1 405 ? -3.576 4.856 -11.625 1.00 98.38 405 GLU A C 1
ATOM 3199 O O . GLU A 1 405 ? -4.748 4.533 -11.431 1.00 98.38 405 GLU A O 1
ATOM 3204 N N . SER A 1 406 ? -2.564 3.999 -11.482 1.00 97.94 406 SER A N 1
ATOM 3205 C CA . SER A 1 406 ? -2.770 2.602 -11.077 1.00 97.94 406 SER A CA 1
ATOM 3206 C C . SER A 1 406 ? -3.409 2.531 -9.682 1.00 97.94 406 SER A C 1
ATOM 3208 O O . SER A 1 406 ? -4.387 1.816 -9.469 1.00 97.94 406 SER A O 1
ATOM 3210 N N . GLN A 1 407 ? -2.929 3.353 -8.736 1.00 97.31 407 GLN A N 1
ATOM 3211 C CA . GLN A 1 407 ? -3.518 3.468 -7.396 1.00 97.31 407 GLN A CA 1
ATOM 3212 C C . GLN A 1 407 ? -4.948 4.043 -7.416 1.00 97.31 407 GLN A C 1
ATOM 3214 O O . GLN A 1 407 ? -5.753 3.672 -6.567 1.00 97.31 407 GLN A O 1
ATOM 3219 N N . ARG A 1 408 ? -5.281 4.945 -8.352 1.00 97.12 408 ARG A N 1
ATOM 3220 C CA . ARG A 1 408 ? -6.636 5.507 -8.508 1.00 97.12 408 ARG A CA 1
ATOM 3221 C C . ARG A 1 408 ? -7.620 4.443 -8.991 1.00 97.12 408 ARG A C 1
ATOM 3223 O O . ARG A 1 408 ? -8.735 4.352 -8.482 1.00 97.12 408 ARG A O 1
ATOM 3230 N N . LEU A 1 409 ? -7.219 3.653 -9.987 1.00 95.31 409 LEU A N 1
ATOM 3231 C CA . LEU A 1 409 ? -8.061 2.595 -10.536 1.00 95.31 409 LEU A CA 1
ATOM 3232 C C . LEU A 1 409 ? -8.214 1.438 -9.547 1.00 95.31 409 LEU A C 1
ATOM 3234 O O . LEU A 1 409 ? -9.336 0.989 -9.309 1.00 95.31 409 LEU A O 1
ATOM 3238 N N . LYS A 1 410 ? -7.114 0.975 -8.955 1.00 94.81 410 LYS A N 1
ATOM 3239 C CA . LYS A 1 410 ? -7.111 -0.099 -7.960 1.00 94.81 410 LYS A CA 1
ATOM 3240 C C . LYS A 1 410 ? -6.431 0.396 -6.681 1.00 94.81 410 LYS A C 1
ATOM 3242 O O . LYS A 1 410 ? -5.239 0.126 -6.474 1.00 94.81 410 LYS A O 1
ATOM 3247 N N . PRO A 1 411 ? -7.165 1.138 -5.827 1.00 92.62 411 PRO A N 1
ATOM 3248 C CA . PRO A 1 411 ? -6.704 1.423 -4.473 1.00 92.62 411 PRO A CA 1
ATOM 3249 C C . PRO A 1 411 ? -6.614 0.115 -3.680 1.00 92.62 411 PRO A C 1
ATOM 3251 O O . PRO A 1 411 ? -7.242 -0.865 -4.050 1.00 92.62 411 PRO A O 1
ATOM 3254 N N . ALA A 1 412 ? -5.880 0.095 -2.566 1.00 90.44 412 ALA A N 1
ATOM 3255 C CA . ALA A 1 412 ? -5.739 -1.113 -1.739 1.00 90.44 412 ALA A CA 1
ATOM 3256 C C . ALA A 1 412 ? -7.057 -1.572 -1.069 1.00 90.44 412 ALA A C 1
ATOM 3258 O O . ALA A 1 412 ? -7.149 -2.674 -0.538 1.00 90.44 412 ALA A O 1
ATOM 3259 N N . SER A 1 413 ? -8.079 -0.713 -1.051 1.00 87.00 413 SER A N 1
ATOM 3260 C CA . SER A 1 413 ? -9.390 -0.988 -0.461 1.00 87.00 413 SER A CA 1
ATOM 3261 C C . SER A 1 413 ? -10.471 -0.160 -1.157 1.00 87.00 413 SER A C 1
ATOM 3263 O O . SER A 1 413 ? -10.174 0.876 -1.753 1.00 87.00 413 SER A O 1
ATOM 3265 N N . THR A 1 414 ? -11.732 -0.575 -1.080 1.00 80.94 414 THR A N 1
ATOM 3266 C CA . THR A 1 414 ? -12.904 0.182 -1.551 1.00 80.94 414 THR A CA 1
ATOM 3267 C C . THR A 1 414 ? -13.290 1.317 -0.602 1.00 80.94 414 THR A C 1
ATOM 3269 O O . THR A 1 414 ? -13.945 2.278 -1.013 1.00 80.94 414 THR A O 1
ATOM 3272 N N . VAL A 1 415 ? -12.869 1.229 0.662 1.00 85.69 415 VAL A N 1
ATOM 3273 C CA . VAL A 1 415 ? -13.042 2.272 1.680 1.00 85.69 415 VAL A CA 1
ATOM 3274 C C . VAL A 1 415 ? -11.721 2.556 2.397 1.00 85.69 415 VAL A C 1
ATOM 3276 O O . VAL A 1 415 ? -10.920 1.654 2.635 1.00 85.69 415 VAL A O 1
ATOM 3279 N N . THR A 1 416 ? -11.482 3.810 2.769 1.00 89.00 416 THR A N 1
ATOM 3280 C CA . THR A 1 416 ? -10.253 4.240 3.457 1.00 89.00 416 THR A CA 1
ATOM 3281 C C . THR A 1 416 ? -10.600 5.036 4.712 1.00 89.00 416 THR A C 1
ATOM 3283 O O . THR A 1 416 ? -11.759 5.336 4.985 1.00 89.00 416 THR A O 1
ATOM 3286 N N . MET A 1 417 ? -9.581 5.411 5.489 1.00 89.69 417 MET A N 1
ATOM 3287 C CA . MET A 1 417 ? -9.722 6.280 6.658 1.00 89.69 417 MET A CA 1
ATOM 3288 C C . MET A 1 417 ? -10.634 5.692 7.743 1.00 89.69 417 MET A C 1
ATOM 3290 O O . MET A 1 417 ? -11.441 6.415 8.313 1.00 89.69 417 MET A O 1
ATOM 3294 N N . GLY A 1 418 ? -10.466 4.404 8.063 1.00 87.56 418 GLY A N 1
ATOM 3295 C CA . GLY A 1 418 ? -11.127 3.783 9.214 1.00 87.56 418 GLY A CA 1
ATOM 3296 C C . GLY A 1 418 ? -10.863 4.565 10.506 1.00 87.56 418 GLY A C 1
ATOM 3297 O O . GLY A 1 418 ? -9.701 4.842 10.838 1.00 87.56 418 GLY A O 1
ATOM 3298 N N . ARG A 1 419 ? -11.923 4.979 11.207 1.00 87.12 419 ARG A N 1
ATOM 3299 C CA . ARG A 1 419 ? -11.848 5.701 12.489 1.00 87.12 419 ARG A CA 1
ATOM 3300 C C . ARG A 1 419 ? -12.907 5.229 13.471 1.00 87.12 419 ARG A C 1
ATOM 3302 O O . ARG A 1 419 ? -14.061 5.039 13.108 1.00 87.12 419 ARG A O 1
ATOM 3309 N N . TYR A 1 420 ? -12.508 5.094 14.727 1.00 86.88 420 TYR A N 1
ATOM 3310 C CA . TYR A 1 420 ? -13.363 4.697 15.832 1.00 86.88 420 TYR A CA 1
ATOM 3311 C C . TYR A 1 420 ? -13.872 5.935 16.552 1.00 86.88 420 TYR A C 1
ATOM 3313 O O . TYR A 1 420 ? -13.070 6.773 16.979 1.00 86.88 420 TYR A O 1
ATOM 3321 N N . ALA A 1 421 ? -15.184 6.031 16.728 1.00 89.19 421 ALA A N 1
ATOM 3322 C CA . ALA A 1 421 ? -15.808 7.109 17.479 1.00 89.19 421 ALA A CA 1
ATOM 3323 C C . ALA A 1 421 ? -15.726 6.840 18.992 1.00 89.19 421 ALA A C 1
ATOM 3325 O O . ALA A 1 421 ? -16.505 6.061 19.549 1.00 89.19 421 ALA A O 1
ATOM 3326 N N . SER A 1 422 ? -14.804 7.510 19.691 1.00 87.56 422 SER A N 1
ATOM 3327 C CA . SER A 1 422 ? -14.641 7.361 21.152 1.00 87.56 422 SER A CA 1
ATOM 3328 C C . SER A 1 422 ? -15.791 7.987 21.959 1.00 87.56 422 SER A C 1
ATOM 3330 O O . SER A 1 422 ? -16.038 7.614 23.114 1.00 87.56 422 SER A O 1
ATOM 3332 N N . ARG A 1 423 ? -16.540 8.898 21.334 1.00 89.69 423 ARG A N 1
ATOM 3333 C CA . ARG A 1 423 ? -17.783 9.508 21.817 1.00 89.69 423 ARG A CA 1
ATOM 3334 C C . ARG A 1 423 ? -18.767 9.682 20.665 1.00 89.69 423 ARG A C 1
ATOM 3336 O O . ARG A 1 423 ? -18.429 9.420 19.519 1.00 89.69 423 ARG A O 1
ATOM 3343 N N . GLU A 1 424 ? -19.986 10.111 20.980 1.00 92.12 424 GLU A N 1
ATOM 3344 C CA . GLU A 1 424 ? -20.922 10.535 19.941 1.00 92.12 424 GLU A CA 1
ATOM 3345 C C . GLU A 1 424 ? -20.380 11.778 19.222 1.00 92.12 424 GLU A C 1
ATOM 3347 O O . GLU A 1 424 ? -19.879 12.708 19.866 1.00 92.12 424 GLU A O 1
ATOM 3352 N N . ILE A 1 425 ? -20.485 11.771 17.894 1.00 91.62 425 ILE A N 1
ATOM 3353 C CA . ILE A 1 425 ? -20.033 12.842 17.007 1.00 91.62 425 ILE A CA 1
ATOM 3354 C C . ILE A 1 425 ? -21.212 13.287 16.150 1.00 91.62 425 ILE A C 1
ATOM 3356 O O . ILE A 1 425 ? -22.012 12.469 15.694 1.00 91.62 425 ILE A O 1
ATOM 3360 N N . ILE A 1 426 ? -21.314 14.594 15.945 1.00 90.62 426 ILE A N 1
ATOM 3361 C CA . ILE A 1 426 ? -22.280 15.213 15.045 1.00 90.62 426 ILE A CA 1
ATOM 3362 C C . ILE A 1 426 ? -21.460 15.847 13.931 1.00 90.62 426 ILE A C 1
ATOM 3364 O O . ILE A 1 426 ? -20.643 16.724 14.212 1.00 90.62 426 ILE A O 1
ATOM 3368 N N . LEU A 1 427 ? -21.646 15.360 12.707 1.00 88.00 427 LEU A N 1
ATOM 3369 C CA . LEU A 1 427 ? -21.003 15.915 11.523 1.00 88.00 427 LEU A CA 1
ATOM 3370 C C . LEU A 1 427 ? -21.635 17.260 11.144 1.00 88.00 427 LEU A C 1
ATOM 3372 O O . LEU A 1 427 ? -22.712 17.624 11.624 1.00 88.00 427 LEU A O 1
ATOM 3376 N N . SER A 1 428 ? -20.967 17.993 10.264 1.00 86.75 428 SER A N 1
ATOM 3377 C CA . SER A 1 428 ? -21.333 19.335 9.807 1.00 86.75 428 SER A CA 1
ATOM 3378 C C . SER A 1 428 ? -22.747 19.449 9.218 1.00 86.75 428 SER A C 1
ATOM 3380 O O . SER A 1 428 ? -23.366 20.509 9.306 1.00 86.75 428 SER A O 1
ATOM 3382 N N . ASP A 1 429 ? -23.288 18.358 8.680 1.00 80.00 429 ASP A N 1
ATOM 3383 C CA . ASP A 1 429 ? -24.646 18.239 8.134 1.00 80.00 429 ASP A CA 1
ATOM 3384 C C . ASP A 1 429 ? -25.699 17.782 9.166 1.00 80.00 429 ASP A C 1
ATOM 3386 O O . ASP A 1 429 ? -26.873 17.614 8.836 1.00 80.00 429 ASP A O 1
ATOM 3390 N N . GLY A 1 430 ? -25.292 17.558 10.417 1.00 83.12 430 GLY A N 1
ATOM 3391 C CA . GLY A 1 430 ? -26.135 17.019 11.484 1.00 83.12 430 GLY A CA 1
ATOM 3392 C C . GLY A 1 430 ? -26.158 15.490 11.570 1.00 83.12 430 GLY A C 1
ATOM 3393 O O . GLY A 1 430 ? -26.814 14.950 12.469 1.00 83.12 430 GLY A O 1
ATOM 3394 N N . THR A 1 431 ? -25.438 14.772 10.701 1.00 81.06 431 THR A N 1
ATOM 3395 C CA . THR A 1 431 ? -25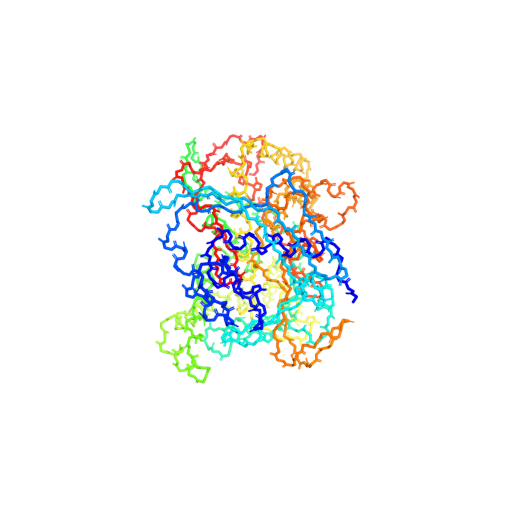.336 13.309 10.758 1.00 81.06 431 THR A CA 1
ATOM 3396 C C . THR A 1 431 ? -24.714 12.874 12.083 1.00 81.06 431 THR A C 1
ATOM 3398 O O . THR A 1 431 ? -23.624 13.300 12.462 1.00 81.06 431 THR A O 1
ATOM 3401 N N . ARG A 1 432 ? -25.410 11.990 12.809 1.00 86.69 432 ARG A N 1
ATOM 3402 C CA . ARG A 1 432 ? -24.968 11.480 14.114 1.00 86.69 432 ARG A CA 1
ATOM 3403 C C . ARG A 1 432 ? -24.213 10.166 13.961 1.00 86.69 432 ARG A C 1
ATOM 3405 O O . ARG A 1 432 ? -24.785 9.164 13.519 1.00 86.69 432 ARG A O 1
ATOM 3412 N N . ILE A 1 433 ? -22.964 10.160 14.410 1.00 87.75 433 ILE A N 1
ATOM 3413 C CA . ILE A 1 433 ? -22.121 8.975 14.570 1.00 87.75 433 ILE A CA 1
ATOM 3414 C C . ILE A 1 433 ? -22.170 8.564 16.049 1.00 87.75 433 ILE A C 1
ATOM 3416 O O . ILE A 1 433 ? -21.635 9.278 16.902 1.00 87.75 433 ILE A O 1
ATOM 3420 N N . PRO A 1 434 ? -22.807 7.431 16.390 1.00 86.00 434 PRO A N 1
ATOM 3421 C CA . PRO A 1 434 ? -22.842 6.943 17.762 1.00 86.00 434 PRO A CA 1
ATOM 3422 C C . PRO A 1 434 ? -21.447 6.595 18.286 1.00 86.00 434 PRO A C 1
ATOM 3424 O O . PRO A 1 434 ? -20.607 6.074 17.548 1.00 86.00 434 PRO A O 1
ATOM 3427 N N . LYS A 1 435 ? -21.238 6.785 19.593 1.00 86.81 435 LYS A N 1
ATOM 3428 C CA . LYS A 1 435 ? -20.067 6.244 20.296 1.00 86.81 435 LYS A CA 1
ATOM 3429 C C . LYS A 1 435 ? -19.940 4.741 20.025 1.00 86.81 435 LYS A C 1
ATOM 3431 O O . LYS A 1 435 ? -20.926 4.017 20.136 1.00 86.81 435 LYS A O 1
ATOM 3436 N N . GLY A 1 436 ? -18.726 4.286 19.742 1.00 80.88 436 GLY A N 1
ATOM 3437 C CA . GLY A 1 436 ? -18.428 2.885 19.457 1.00 80.88 436 GLY A CA 1
ATOM 3438 C C . GLY A 1 436 ? -18.621 2.477 18.000 1.00 80.88 436 GLY A C 1
ATOM 3439 O O . GLY A 1 436 ? -18.373 1.324 17.670 1.00 80.88 436 GLY A O 1
ATOM 3440 N N . SER A 1 437 ? -19.049 3.398 17.132 1.00 82.75 437 SER A N 1
ATOM 3441 C CA . SER A 1 437 ? -19.147 3.124 15.697 1.00 82.75 437 SER A CA 1
ATOM 3442 C C . SER A 1 437 ? -17.789 3.268 15.024 1.00 82.75 437 SER A C 1
ATOM 3444 O O . SER A 1 437 ? -16.998 4.156 15.364 1.00 82.75 437 SER A O 1
ATOM 3446 N N . THR A 1 438 ? -17.581 2.450 14.004 1.00 83.88 438 THR A N 1
ATOM 3447 C CA . THR A 1 438 ? -16.478 2.588 13.061 1.00 83.88 438 THR A CA 1
ATOM 3448 C C . THR A 1 438 ? -16.965 3.358 11.843 1.00 83.88 438 THR A C 1
ATOM 3450 O O . THR A 1 438 ? -18.040 3.072 11.314 1.00 83.88 438 THR A O 1
ATOM 3453 N N . VAL A 1 439 ? -16.193 4.344 11.394 1.00 88.12 439 VAL A N 1
ATOM 3454 C CA . VAL A 1 439 ? -16.494 5.132 10.196 1.00 88.12 439 VAL A CA 1
ATOM 3455 C C . VAL A 1 439 ? -15.409 4.959 9.142 1.00 88.12 439 VAL A C 1
ATOM 3457 O O . VAL A 1 439 ? -14.227 4.880 9.477 1.00 88.12 439 VAL A O 1
ATOM 3460 N N . PHE A 1 440 ? -15.809 4.952 7.874 1.00 88.06 440 PHE A N 1
ATOM 3461 C CA . PHE A 1 440 ? -14.919 4.927 6.716 1.00 88.06 440 PHE A CA 1
ATOM 3462 C C . PHE A 1 440 ? -15.346 5.964 5.673 1.00 88.06 440 PHE A C 1
ATOM 3464 O O . PHE A 1 440 ? -16.513 6.358 5.620 1.00 88.06 440 PHE A O 1
ATOM 3471 N N . ILE A 1 441 ? -14.420 6.351 4.795 1.00 89.75 441 ILE A N 1
ATOM 3472 C CA . ILE A 1 441 ? -14.712 7.110 3.573 1.00 89.75 441 ILE A CA 1
ATOM 3473 C C . ILE A 1 441 ? -14.715 6.166 2.380 1.00 89.75 441 ILE A C 1
ATOM 3475 O O . ILE A 1 441 ? -13.759 5.417 2.176 1.00 89.75 441 ILE A O 1
ATOM 3479 N N . ALA A 1 442 ? -15.764 6.230 1.567 1.00 84.94 442 ALA A N 1
ATOM 3480 C CA . ALA A 1 442 ? -15.814 5.504 0.307 1.00 84.94 442 ALA A CA 1
ATOM 3481 C C . ALA A 1 442 ? -14.829 6.088 -0.717 1.00 84.94 442 ALA A C 1
ATOM 3483 O O . ALA A 1 442 ? -14.800 7.297 -0.938 1.00 84.94 442 ALA A O 1
ATOM 3484 N N . ASN A 1 443 ? -14.089 5.235 -1.428 1.00 84.00 443 ASN A N 1
ATOM 3485 C CA . ASN A 1 443 ? -13.139 5.669 -2.463 1.00 84.00 443 ASN A CA 1
ATOM 3486 C C . ASN A 1 443 ? -13.818 6.045 -3.801 1.00 84.00 443 ASN A C 1
ATOM 3488 O O . ASN A 1 443 ? -13.161 6.109 -4.836 1.00 84.00 443 ASN A O 1
ATOM 3492 N N . VAL A 1 444 ? -15.129 6.315 -3.806 1.00 79.19 444 VAL A N 1
ATOM 3493 C CA . VAL A 1 444 ? -15.924 6.555 -5.027 1.00 79.19 444 VAL A CA 1
ATOM 3494 C C . VAL A 1 444 ? -15.486 7.794 -5.815 1.00 79.19 444 VAL A C 1
ATOM 3496 O O . VAL A 1 444 ? -15.602 7.793 -7.036 1.00 79.19 444 VAL A O 1
ATOM 3499 N N . ALA A 1 445 ? -14.899 8.807 -5.161 1.00 85.69 445 ALA A N 1
ATOM 3500 C CA . ALA A 1 445 ? -14.364 9.987 -5.853 1.00 85.69 445 ALA A CA 1
ATOM 3501 C C . ALA A 1 445 ? -13.240 9.636 -6.839 1.00 85.69 445 ALA A C 1
ATOM 3503 O O . ALA A 1 445 ? -13.104 10.288 -7.871 1.00 85.69 445 ALA A O 1
ATOM 3504 N N . MET A 1 446 ? -12.481 8.563 -6.580 1.00 89.56 446 MET A N 1
ATOM 3505 C CA . MET A 1 446 ? -11.432 8.094 -7.489 1.00 89.56 446 MET A CA 1
ATOM 3506 C C . MET A 1 446 ? -11.986 7.599 -8.827 1.00 89.56 446 MET A C 1
ATOM 3508 O O . MET A 1 446 ? -11.221 7.468 -9.777 1.00 89.56 446 MET A O 1
ATOM 3512 N N . ARG A 1 447 ? -13.294 7.331 -8.922 1.00 83.62 447 ARG A N 1
ATOM 3513 C CA . ARG A 1 447 ? -13.997 6.892 -10.136 1.00 83.62 447 ARG A CA 1
ATOM 3514 C C . ARG A 1 447 ? -15.063 7.894 -10.601 1.00 83.62 447 ARG A C 1
ATOM 3516 O O . ARG A 1 447 ? -15.857 7.567 -11.474 1.00 83.62 447 ARG A O 1
ATOM 3523 N N . ASP A 1 448 ? -15.084 9.107 -10.050 1.00 79.88 448 ASP A N 1
ATOM 3524 C CA . ASP A 1 448 ? -16.053 10.132 -10.445 1.00 79.88 448 ASP A CA 1
ATOM 3525 C C . ASP A 1 448 ? -15.668 10.747 -11.808 1.00 79.88 448 ASP A C 1
ATOM 3527 O O . ASP A 1 448 ? -14.594 11.353 -11.907 1.00 79.88 448 ASP A O 1
ATOM 3531 N N . PRO A 1 449 ? -16.518 10.648 -12.851 1.00 80.56 449 PRO A N 1
ATOM 3532 C CA . PRO A 1 449 ? -16.238 11.222 -14.169 1.00 80.56 449 PRO A CA 1
ATOM 3533 C C . PRO A 1 449 ? -16.113 12.754 -14.168 1.00 80.56 449 PRO A C 1
ATOM 3535 O O . PRO A 1 449 ? -15.472 13.307 -15.063 1.00 80.56 449 PRO A O 1
ATOM 3538 N N . ASN A 1 450 ? -16.673 13.450 -13.172 1.00 82.38 450 ASN A N 1
ATOM 3539 C CA . ASN A 1 450 ? -16.546 14.905 -13.035 1.00 82.38 450 ASN A CA 1
ATOM 3540 C C . ASN A 1 450 ? -15.159 15.325 -12.528 1.00 82.38 450 ASN A C 1
ATOM 3542 O O . ASN A 1 450 ? -14.705 16.436 -12.798 1.00 82.38 450 ASN A O 1
ATOM 3546 N N . ILE A 1 451 ? -14.482 14.438 -11.795 1.00 85.62 451 ILE A N 1
ATOM 3547 C CA . ILE A 1 451 ? -13.127 14.652 -11.272 1.00 85.62 451 ILE A CA 1
ATOM 3548 C C . ILE A 1 451 ? -12.091 14.066 -12.239 1.00 85.62 451 ILE A C 1
ATOM 3550 O O . ILE A 1 451 ? -11.039 14.664 -12.496 1.00 85.62 451 ILE A O 1
ATOM 3554 N N . TYR A 1 452 ? -12.388 12.882 -12.773 1.00 90.25 452 TYR A N 1
ATOM 3555 C CA . TYR A 1 452 ? -11.526 12.092 -13.636 1.00 90.25 452 TYR A CA 1
ATOM 3556 C C . TYR A 1 452 ? -12.280 11.721 -14.920 1.00 90.25 452 TYR A C 1
ATOM 3558 O O . TYR A 1 452 ? -12.944 10.688 -14.947 1.00 90.25 452 TYR A O 1
ATOM 3566 N N . PRO A 1 453 ? -12.153 12.510 -16.004 1.00 88.00 453 PRO A N 1
ATOM 3567 C CA . PRO A 1 453 ? -12.713 12.144 -17.305 1.00 88.00 453 PRO A CA 1
ATOM 3568 C C . PRO A 1 453 ? -12.235 10.755 -17.741 1.00 88.00 453 PRO A C 1
ATOM 3570 O O . PRO A 1 453 ? -11.069 10.417 -17.513 1.00 88.00 453 PRO A O 1
ATOM 3573 N N . ASP A 1 454 ? -13.124 9.957 -18.332 1.00 90.56 454 ASP A N 1
ATOM 3574 C CA . ASP A 1 454 ? -12.890 8.534 -18.614 1.00 90.56 454 ASP A CA 1
ATOM 3575 C C . ASP A 1 454 ? -12.387 7.782 -17.361 1.00 90.56 454 ASP A C 1
ATOM 3577 O O . ASP A 1 454 ? -11.253 7.287 -17.330 1.00 90.56 454 ASP A O 1
ATOM 3581 N N . PRO A 1 455 ? -13.190 7.741 -16.277 1.00 85.88 455 PRO A N 1
ATOM 3582 C CA . PRO A 1 455 ? -12.727 7.323 -14.954 1.00 85.88 455 PRO A CA 1
ATOM 3583 C C . PRO A 1 455 ? -12.313 5.852 -14.901 1.00 85.88 455 PRO A C 1
ATOM 3585 O O . PRO A 1 455 ? -11.502 5.482 -14.051 1.00 85.88 455 PRO A O 1
ATOM 3588 N N . ASP A 1 456 ? -12.814 5.022 -15.811 1.00 87.56 456 ASP A N 1
ATOM 3589 C CA . ASP A 1 456 ? -12.496 3.596 -15.858 1.00 87.56 456 ASP A CA 1
ATOM 3590 C C . ASP A 1 456 ? -11.311 3.249 -16.758 1.00 87.56 456 ASP A C 1
ATOM 3592 O O . ASP A 1 456 ? -10.876 2.098 -16.797 1.00 87.56 456 ASP A O 1
ATOM 3596 N N . VAL A 1 457 ? -10.753 4.247 -17.444 1.00 91.62 457 VAL A N 1
ATOM 3597 C CA . VAL A 1 457 ? -9.624 4.079 -18.354 1.00 91.62 457 VAL A CA 1
ATOM 3598 C C . VAL A 1 457 ? -8.325 4.445 -17.645 1.00 91.62 457 VAL A C 1
ATOM 3600 O O . VAL A 1 457 ? -8.218 5.487 -16.994 1.00 91.62 457 VAL A O 1
ATOM 3603 N N . PHE A 1 458 ? -7.311 3.595 -17.813 1.00 96.19 458 PHE A N 1
ATOM 3604 C CA . PHE A 1 458 ? -5.943 3.878 -17.394 1.00 96.19 458 PHE A CA 1
ATOM 3605 C C . PHE A 1 458 ? -5.304 4.912 -18.323 1.00 96.19 458 PHE A C 1
ATOM 3607 O O . PHE A 1 458 ? -4.946 4.599 -19.465 1.00 96.19 458 PHE A O 1
ATOM 3614 N N . ILE A 1 459 ? -5.159 6.144 -17.826 1.00 97.44 459 ILE A N 1
ATOM 3615 C CA . ILE A 1 459 ? -4.534 7.265 -18.540 1.00 97.44 459 ILE A CA 1
ATOM 3616 C C . ILE A 1 459 ? -3.168 7.584 -17.894 1.00 97.44 459 ILE A C 1
ATOM 3618 O O . ILE A 1 459 ? -3.124 8.242 -16.851 1.00 97.44 459 ILE A O 1
ATOM 3622 N N . PRO A 1 460 ? -2.044 7.137 -18.492 1.00 97.38 460 PRO A N 1
ATOM 3623 C CA . PRO A 1 460 ? -0.717 7.172 -17.868 1.00 97.38 460 PRO A CA 1
ATOM 3624 C C . PRO A 1 460 ? -0.235 8.566 -17.461 1.00 97.38 460 PRO A C 1
ATOM 3626 O O . PRO A 1 460 ? 0.416 8.726 -16.433 1.00 97.38 460 PRO A O 1
ATOM 3629 N N . ASP A 1 461 ? -0.546 9.583 -18.256 1.00 97.38 461 ASP A N 1
ATOM 3630 C CA . ASP A 1 461 ? -0.089 10.969 -18.131 1.00 97.38 461 ASP A CA 1
ATOM 3631 C C . ASP A 1 461 ? -1.133 11.896 -17.483 1.00 97.38 461 ASP A C 1
ATOM 3633 O O . ASP A 1 461 ? -0.941 13.117 -17.427 1.00 97.38 461 ASP A O 1
ATOM 3637 N N . ARG A 1 462 ? -2.224 11.330 -16.940 1.00 97.62 462 ARG A N 1
ATOM 3638 C CA . ARG A 1 462 ? -3.319 12.078 -16.302 1.00 97.62 462 ARG A CA 1
ATOM 3639 C C . ARG A 1 462 ? -2.811 13.056 -15.246 1.00 97.62 462 ARG A C 1
ATOM 3641 O O . ARG A 1 462 ? -3.208 14.222 -15.223 1.00 97.62 462 ARG A O 1
ATOM 3648 N N . PHE A 1 463 ? -1.925 12.598 -14.369 1.00 97.75 463 PHE A N 1
ATOM 3649 C CA . PHE A 1 463 ? -1.395 13.413 -13.282 1.00 97.75 463 PHE A CA 1
ATOM 3650 C C . PHE A 1 463 ? -0.200 14.268 -13.712 1.00 97.75 463 PHE A C 1
ATOM 3652 O O . PHE A 1 463 ? -0.014 15.349 -13.154 1.00 97.75 463 PHE A O 1
ATOM 3659 N N . THR A 1 464 ? 0.541 13.884 -14.755 1.00 97.50 464 THR A N 1
ATOM 3660 C CA . THR A 1 464 ? 1.509 14.787 -15.405 1.00 97.50 464 THR A CA 1
ATOM 3661 C C . THR A 1 464 ? 0.797 16.033 -15.933 1.00 97.50 464 THR A C 1
ATOM 3663 O O . THR A 1 464 ? 1.144 17.149 -15.546 1.00 97.50 464 THR A O 1
ATOM 3666 N N . THR A 1 465 ? -0.283 15.846 -16.699 1.00 96.62 465 THR A N 1
ATOM 3667 C CA . THR A 1 465 ? -1.103 16.937 -17.250 1.00 96.62 465 THR A CA 1
ATOM 3668 C C . THR A 1 465 ? -1.701 17.821 -16.152 1.00 96.62 465 THR A C 1
ATOM 3670 O O . THR A 1 465 ? -1.714 19.048 -16.262 1.00 96.62 465 THR A O 1
ATOM 3673 N N . ARG A 1 466 ? -2.198 17.229 -15.056 1.00 95.50 466 ARG A N 1
ATOM 3674 C CA . ARG A 1 466 ? -2.720 18.000 -13.910 1.00 95.50 466 ARG A CA 1
ATOM 3675 C C . ARG A 1 466 ? -1.619 18.814 -13.225 1.00 95.50 466 ARG A C 1
ATOM 3677 O O . ARG A 1 466 ? -1.826 19.989 -12.928 1.00 95.50 466 ARG A O 1
ATOM 3684 N N . ARG A 1 467 ? -0.432 18.233 -13.033 1.00 94.56 467 ARG A N 1
ATOM 3685 C CA . ARG A 1 467 ? 0.718 18.921 -12.428 1.00 94.56 467 ARG A CA 1
ATOM 3686 C C . ARG A 1 467 ? 1.176 20.117 -13.262 1.00 94.56 467 ARG A C 1
ATOM 3688 O O . ARG A 1 467 ? 1.486 21.160 -12.694 1.00 94.56 467 ARG A O 1
ATOM 3695 N N . GLU A 1 468 ? 1.187 19.997 -14.587 1.00 94.50 468 GLU A N 1
ATOM 3696 C CA . GLU A 1 468 ? 1.507 21.104 -15.505 1.00 94.50 468 GLU A CA 1
ATOM 3697 C C . GLU A 1 468 ? 0.500 22.257 -15.414 1.00 94.50 468 GLU A C 1
ATOM 3699 O O . GLU A 1 468 ? 0.875 23.420 -15.551 1.00 94.50 468 GLU A O 1
ATOM 3704 N N . LYS A 1 469 ? -0.760 21.951 -15.086 1.00 94.38 469 LYS A N 1
ATOM 3705 C CA . LYS A 1 469 ? -1.813 22.937 -14.795 1.00 94.38 469 LYS A CA 1
ATOM 3706 C C . LYS A 1 469 ? -1.742 23.517 -13.373 1.00 94.38 469 LYS A C 1
ATOM 3708 O O . LYS A 1 469 ? -2.624 24.279 -12.988 1.00 94.38 469 LYS A O 1
ATOM 3713 N N . GLY A 1 470 ? -0.710 23.183 -12.596 1.00 92.94 470 GLY A N 1
ATOM 3714 C CA . GLY A 1 470 ? -0.491 23.710 -11.245 1.00 92.94 470 GLY A CA 1
ATOM 3715 C C . GLY A 1 470 ? -1.201 22.941 -10.128 1.00 92.94 470 GLY A C 1
ATOM 3716 O O . GLY A 1 470 ? -1.229 23.414 -8.994 1.00 92.94 470 GLY A O 1
ATOM 3717 N N . ASP A 1 471 ? -1.753 21.761 -10.411 1.00 92.06 471 ASP A N 1
ATOM 3718 C CA . ASP A 1 471 ? -2.433 20.947 -9.406 1.00 92.06 471 ASP A CA 1
ATOM 3719 C C . ASP A 1 471 ? -1.430 20.238 -8.477 1.00 92.06 471 ASP A C 1
ATOM 3721 O O . ASP A 1 471 ? -0.747 19.280 -8.856 1.00 92.06 471 ASP A O 1
ATOM 3725 N N . SER A 1 472 ? -1.348 20.695 -7.227 1.00 90.50 472 SER A N 1
ATOM 3726 C CA . SER A 1 472 ? -0.478 20.116 -6.197 1.00 90.50 472 SER A CA 1
ATOM 3727 C C . SER A 1 472 ? -0.961 18.757 -5.674 1.00 90.50 472 SER A C 1
ATOM 3729 O O . SER A 1 472 ? -0.175 18.022 -5.064 1.00 90.50 472 SER A O 1
ATOM 3731 N N . SER A 1 473 ? -2.211 18.367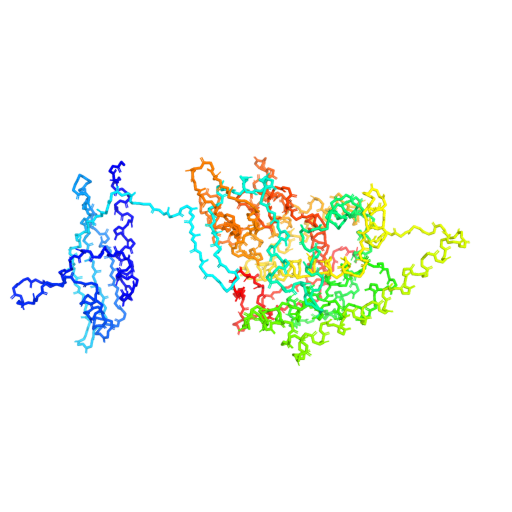 -5.943 1.00 91.38 473 SER A N 1
ATOM 3732 C CA . SER A 1 473 ? -2.722 17.029 -5.620 1.00 91.38 473 SER A CA 1
ATOM 3733 C C . SER A 1 473 ? -2.184 15.958 -6.573 1.00 91.38 473 SER A C 1
ATOM 3735 O O . SER A 1 473 ? -2.239 14.772 -6.258 1.00 91.38 473 SER A O 1
ATOM 3737 N N . ALA A 1 474 ? -1.590 16.348 -7.706 1.00 94.06 474 ALA A N 1
ATOM 3738 C CA . ALA A 1 474 ? -1.173 15.418 -8.751 1.00 94.06 474 ALA A CA 1
ATOM 3739 C C . ALA A 1 474 ? 0.103 14.612 -8.437 1.00 94.06 474 ALA A C 1
ATOM 3741 O O . ALA A 1 474 ? 0.393 13.628 -9.109 1.00 94.06 474 ALA A O 1
ATOM 3742 N N . TYR A 1 475 ? 0.869 14.979 -7.407 1.00 94.62 475 TYR A N 1
ATOM 3743 C CA . TYR A 1 475 ? 2.035 14.195 -6.985 1.00 94.62 475 TYR A CA 1
ATOM 3744 C C . TYR A 1 475 ? 1.593 12.858 -6.385 1.00 94.62 475 TYR A C 1
ATOM 3746 O O . TYR A 1 475 ? 0.624 12.826 -5.627 1.00 94.62 475 TYR A O 1
ATOM 3754 N N . LEU A 1 476 ? 2.326 11.768 -6.641 1.00 95.44 476 LEU A N 1
ATOM 3755 C CA . LEU A 1 476 ? 2.018 10.435 -6.099 1.00 95.44 476 LEU A CA 1
ATOM 3756 C C . LEU A 1 476 ? 1.757 10.466 -4.585 1.00 95.44 476 LEU A C 1
ATOM 3758 O O . LEU A 1 476 ? 0.735 9.983 -4.116 1.00 95.44 476 LEU A O 1
ATOM 3762 N N . VAL A 1 477 ? 2.640 11.130 -3.839 1.00 94.62 477 VAL A N 1
ATOM 3763 C CA . VAL A 1 477 ? 2.599 11.236 -2.370 1.00 94.62 477 VAL A CA 1
ATOM 3764 C C . VAL A 1 477 ? 1.611 12.279 -1.825 1.00 94.62 477 VAL A C 1
ATOM 3766 O O . VAL A 1 477 ? 1.512 12.438 -0.605 1.00 94.62 477 VAL A O 1
ATOM 3769 N N . SER A 1 478 ? 0.912 13.020 -2.690 1.00 92.69 478 SER A N 1
ATOM 3770 C CA . SER A 1 478 ? -0.130 13.964 -2.273 1.00 92.69 478 SER A CA 1
ATOM 3771 C C . SER A 1 478 ? -1.443 13.231 -2.013 1.00 92.69 478 SER A C 1
ATOM 3773 O O . SER A 1 478 ? -1.903 12.452 -2.850 1.00 92.69 478 SER A O 1
ATOM 3775 N N . ALA A 1 479 ? -2.061 13.537 -0.876 1.00 86.62 479 ALA A N 1
ATOM 3776 C CA . ALA A 1 479 ? -3.407 13.103 -0.527 1.00 86.62 479 ALA A CA 1
ATOM 3777 C C . ALA A 1 479 ? -4.404 14.246 -0.738 1.00 86.62 479 ALA A C 1
ATOM 3779 O O . ALA A 1 479 ? -4.097 15.398 -0.423 1.00 86.62 479 ALA A O 1
ATOM 3780 N N . SER A 1 480 ? -5.594 13.920 -1.231 1.00 90.12 480 SER A N 1
ATOM 3781 C CA . SER A 1 480 ? -6.732 14.841 -1.322 1.00 90.12 480 SER A CA 1
ATOM 3782 C C . SER A 1 480 ? -8.044 14.065 -1.147 1.00 90.12 480 SER A C 1
ATOM 3784 O O . SER A 1 480 ? -8.014 12.837 -1.242 1.00 90.12 480 SER A O 1
ATOM 3786 N N . PRO A 1 481 ? -9.189 14.722 -0.892 1.00 86.38 481 PRO A N 1
ATOM 3787 C CA . PRO A 1 481 ? -10.493 14.048 -0.832 1.00 86.38 481 PRO A CA 1
ATOM 3788 C C . PRO A 1 481 ? -10.832 13.258 -2.101 1.00 86.38 481 PRO A C 1
ATOM 3790 O O . PRO A 1 481 ? -11.494 12.226 -2.038 1.00 86.38 481 PRO A O 1
ATOM 3793 N N . GLU A 1 482 ? -10.336 13.718 -3.248 1.00 90.06 482 GLU A N 1
ATOM 3794 C CA . GLU A 1 482 ? -10.520 13.081 -4.552 1.00 90.06 482 GLU A CA 1
ATOM 3795 C C . GLU A 1 482 ? -9.618 11.850 -4.734 1.00 90.06 482 GLU A C 1
ATOM 3797 O O . GLU A 1 482 ? -9.969 10.921 -5.461 1.00 90.06 482 GLU A O 1
ATOM 3802 N N . HIS A 1 483 ? -8.467 11.823 -4.049 1.00 94.06 483 HIS A N 1
ATOM 3803 C CA . HIS A 1 483 ? -7.493 10.732 -4.087 1.00 94.06 483 HIS A CA 1
ATOM 3804 C C . HIS A 1 483 ? -6.950 10.412 -2.687 1.00 94.06 483 HIS A C 1
ATOM 3806 O O . HIS A 1 483 ? -5.866 10.847 -2.286 1.00 94.06 483 HIS A O 1
ATOM 3812 N N . ILE A 1 484 ? -7.684 9.581 -1.952 1.00 91.94 484 ILE A N 1
ATOM 3813 C CA . ILE A 1 484 ? -7.352 9.130 -0.590 1.00 91.94 484 ILE A CA 1
ATOM 3814 C C . ILE A 1 484 ? -6.533 7.827 -0.531 1.00 91.94 484 ILE A C 1
ATOM 3816 O O . ILE A 1 484 ? -6.592 7.108 0.459 1.00 91.94 484 ILE A O 1
ATOM 3820 N N . GLY A 1 485 ? -5.718 7.522 -1.550 1.00 91.25 485 GLY A N 1
ATOM 3821 C CA . GLY A 1 485 ? -4.948 6.265 -1.627 1.00 91.25 485 GLY A CA 1
ATOM 3822 C C . GLY A 1 485 ? -3.930 6.073 -0.493 1.00 91.25 485 GLY A C 1
ATOM 3823 O O . GLY A 1 485 ? -3.618 4.949 -0.115 1.00 91.25 485 GLY A O 1
ATOM 3824 N N . PHE A 1 486 ? -3.463 7.173 0.101 1.00 93.44 486 PHE A N 1
ATOM 3825 C CA . PHE A 1 486 ? -2.624 7.183 1.303 1.00 93.44 486 PHE A CA 1
ATOM 3826 C C . PHE A 1 486 ? -3.394 7.627 2.561 1.00 93.44 486 PHE A C 1
ATOM 3828 O O . PHE A 1 486 ? -2.779 7.935 3.581 1.00 93.44 486 PHE A O 1
ATOM 3835 N N . GLY A 1 487 ? -4.727 7.695 2.510 1.00 92.19 487 GLY A N 1
ATOM 3836 C CA . GLY A 1 487 ? -5.553 8.379 3.506 1.00 92.19 487 GLY A CA 1
ATOM 3837 C C . GLY A 1 487 ? -5.358 9.899 3.495 1.00 92.19 487 GLY A C 1
ATOM 3838 O O . GLY A 1 487 ? -4.604 10.434 2.688 1.00 92.19 487 GLY A O 1
ATOM 3839 N N . LEU A 1 488 ? -6.040 10.602 4.402 1.00 91.94 488 LEU A N 1
ATOM 3840 C CA . LEU A 1 488 ? -6.007 12.063 4.516 1.00 91.94 488 LEU A CA 1
ATOM 3841 C C . LEU A 1 488 ? -5.913 12.502 5.988 1.00 91.94 488 LEU A C 1
ATOM 3843 O O . LEU A 1 488 ? -6.309 11.765 6.898 1.00 91.94 488 LEU A O 1
ATOM 3847 N N . GLY A 1 489 ? -5.392 13.711 6.204 1.00 87.12 489 GLY A N 1
ATOM 3848 C CA . GLY A 1 489 ? -5.314 14.371 7.508 1.00 87.12 489 GLY A CA 1
ATOM 3849 C C . GLY A 1 489 ? -4.195 13.857 8.416 1.00 87.12 489 GLY A C 1
ATOM 3850 O O . GLY A 1 489 ? -3.208 13.280 7.943 1.00 87.12 489 GLY A O 1
ATOM 3851 N N . ARG A 1 490 ? -4.355 14.042 9.732 1.00 82.25 490 ARG A N 1
ATOM 3852 C CA . ARG A 1 490 ? -3.381 13.652 10.776 1.00 82.25 490 ARG A CA 1
ATOM 3853 C C . ARG A 1 490 ? -2.874 12.209 10.666 1.00 82.25 490 ARG A C 1
ATOM 3855 O O . ARG A 1 490 ? -1.722 11.941 10.999 1.00 82.25 490 ARG A O 1
ATOM 3862 N N . HIS A 1 491 ? -3.720 11.293 10.198 1.00 84.62 491 HIS A N 1
ATOM 3863 C CA . HIS A 1 491 ? -3.407 9.866 10.069 1.00 84.62 491 HIS A CA 1
ATOM 3864 C C . HIS A 1 491 ? -3.185 9.424 8.613 1.00 84.62 491 HIS A C 1
ATOM 3866 O O . HIS A 1 491 ? -3.347 8.246 8.296 1.00 84.62 491 HIS A O 1
ATOM 3872 N N . ALA A 1 492 ? -2.845 10.350 7.710 1.00 89.94 492 ALA A N 1
ATOM 3873 C CA . ALA A 1 492 ? -2.352 9.982 6.387 1.00 89.94 492 ALA A CA 1
ATOM 3874 C C . ALA A 1 492 ? -1.074 9.133 6.511 1.00 89.94 492 ALA A C 1
ATOM 3876 O O . ALA A 1 492 ? -0.261 9.347 7.413 1.00 89.94 492 ALA A O 1
ATOM 3877 N N . CYS A 1 493 ? -0.885 8.196 5.581 1.00 91.94 493 CYS A N 1
ATOM 3878 C CA . CYS A 1 493 ? 0.197 7.219 5.594 1.00 91.94 493 CYS A CA 1
ATOM 3879 C C . CYS A 1 493 ? 1.556 7.909 5.830 1.00 91.94 493 CYS A C 1
ATOM 3881 O O . CYS A 1 493 ? 1.997 8.714 4.990 1.00 91.94 493 CYS A O 1
ATOM 3883 N N . PRO A 1 494 ? 2.242 7.606 6.949 1.00 90.94 494 PRO A N 1
ATOM 3884 C CA . PRO A 1 494 ? 3.530 8.216 7.254 1.00 90.94 494 PRO A CA 1
ATOM 3885 C C . PRO A 1 494 ? 4.635 7.692 6.323 1.00 90.94 494 PRO A C 1
ATOM 3887 O O . PRO A 1 494 ? 5.576 8.422 6.024 1.00 90.94 494 PRO A O 1
ATOM 3890 N N . GLY A 1 495 ? 4.495 6.465 5.807 1.00 92.81 495 GLY A N 1
ATOM 3891 C CA . GLY A 1 495 ? 5.467 5.800 4.933 1.00 92.81 495 GLY A CA 1
ATOM 3892 C C . GLY A 1 495 ? 5.376 6.159 3.445 1.00 92.81 495 GLY A C 1
ATOM 3893 O O . GLY A 1 495 ? 6.182 5.666 2.663 1.00 92.81 495 GLY A O 1
ATOM 3894 N N . ARG A 1 496 ? 4.442 7.021 3.018 1.00 94.50 496 ARG A N 1
ATOM 3895 C CA . ARG A 1 496 ? 4.159 7.268 1.586 1.00 94.50 496 ARG A CA 1
ATOM 3896 C C . ARG A 1 496 ? 5.364 7.719 0.752 1.00 94.50 496 ARG A C 1
ATOM 3898 O O . ARG A 1 496 ? 5.471 7.346 -0.410 1.00 94.50 496 ARG A O 1
ATOM 3905 N N . PHE A 1 497 ? 6.284 8.494 1.332 1.00 94.06 497 PHE A N 1
ATOM 3906 C CA . PHE A 1 497 ? 7.506 8.928 0.639 1.00 94.06 497 PHE A CA 1
ATOM 3907 C C . PHE A 1 497 ? 8.497 7.781 0.448 1.00 94.06 497 PHE A C 1
ATOM 3909 O O . PHE A 1 497 ? 9.147 7.695 -0.591 1.00 94.06 497 PHE A O 1
ATOM 3916 N N . PHE A 1 498 ? 8.595 6.898 1.443 1.00 94.12 498 PHE A N 1
ATOM 3917 C CA . PHE A 1 498 ? 9.400 5.692 1.340 1.00 94.12 498 PHE A CA 1
ATOM 3918 C C . PHE A 1 498 ? 8.816 4.748 0.288 1.00 94.12 498 PHE A C 1
ATOM 3920 O O . PHE A 1 498 ? 9.528 4.408 -0.648 1.00 94.12 498 PHE A O 1
ATOM 3927 N N . ALA A 1 499 ? 7.517 4.441 0.367 1.00 95.00 499 ALA A N 1
ATOM 3928 C CA . ALA A 1 499 ? 6.832 3.579 -0.597 1.00 95.00 499 ALA A CA 1
ATOM 3929 C C . ALA A 1 499 ? 6.970 4.096 -2.041 1.00 95.00 499 ALA A C 1
ATOM 3931 O O . ALA A 1 499 ? 7.307 3.336 -2.945 1.00 95.00 499 ALA A O 1
ATOM 3932 N N . ALA A 1 500 ? 6.786 5.404 -2.261 1.00 95.81 500 ALA A N 1
ATOM 3933 C CA . ALA A 1 500 ? 6.976 6.014 -3.575 1.00 95.81 500 ALA A CA 1
ATOM 3934 C C . ALA A 1 500 ? 8.407 5.831 -4.105 1.00 95.81 500 ALA A C 1
ATOM 3936 O O . ALA A 1 500 ? 8.587 5.458 -5.261 1.00 95.81 500 ALA A O 1
ATOM 3937 N N . ASN A 1 501 ? 9.428 6.072 -3.277 1.00 95.31 501 ASN A N 1
ATOM 3938 C CA . ASN A 1 501 ? 10.821 5.897 -3.690 1.00 95.31 501 ASN A CA 1
ATOM 3939 C C . ASN A 1 501 ? 11.163 4.427 -3.946 1.00 95.31 501 ASN A C 1
ATOM 3941 O O . ASN A 1 501 ? 11.791 4.119 -4.954 1.00 95.31 501 ASN A O 1
ATOM 3945 N N . GLU A 1 502 ? 10.742 3.538 -3.051 1.00 95.62 502 GLU A N 1
ATOM 3946 C CA . GLU A 1 502 ? 10.984 2.099 -3.131 1.00 95.62 50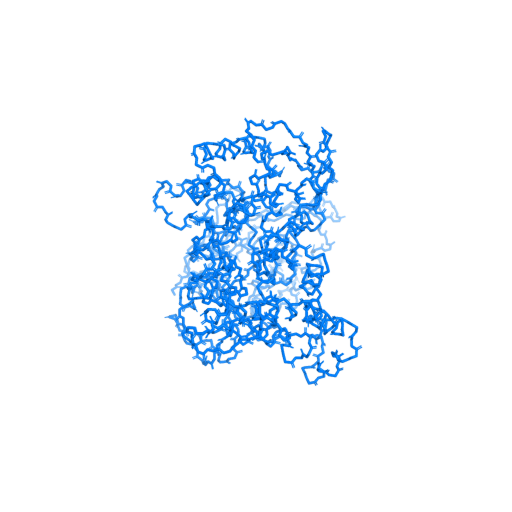2 GLU A CA 1
ATOM 3947 C C . GLU A 1 502 ? 10.397 1.524 -4.430 1.00 95.62 502 GLU A C 1
ATOM 3949 O O . GLU A 1 502 ? 11.129 0.955 -5.242 1.00 95.62 502 GLU A O 1
ATOM 3954 N N . VAL A 1 503 ? 9.113 1.784 -4.702 1.00 97.50 503 VAL A N 1
ATOM 3955 C CA . VAL A 1 503 ? 8.435 1.323 -5.925 1.00 97.50 503 VAL A CA 1
ATOM 3956 C C . VAL A 1 503 ? 9.059 1.938 -7.183 1.00 97.50 503 VAL A C 1
ATOM 3958 O O . VAL A 1 503 ? 9.267 1.224 -8.164 1.00 97.50 503 VAL A O 1
ATOM 3961 N N . LYS A 1 504 ? 9.425 3.229 -7.169 1.00 97.75 504 LYS A N 1
ATOM 3962 C CA . LYS A 1 504 ? 10.109 3.878 -8.304 1.00 97.75 504 LYS A CA 1
ATOM 3963 C C . LYS A 1 504 ? 11.455 3.240 -8.621 1.00 97.75 504 LYS A C 1
ATOM 3965 O O . LYS A 1 504 ? 11.749 3.037 -9.798 1.00 97.75 504 LYS A O 1
ATOM 3970 N N . ILE A 1 505 ? 12.271 2.948 -7.606 1.00 97.12 505 ILE A N 1
ATOM 3971 C CA . ILE A 1 505 ? 13.578 2.300 -7.787 1.00 97.12 505 ILE A CA 1
ATOM 3972 C C . ILE A 1 505 ? 13.364 0.922 -8.414 1.00 97.12 505 ILE A C 1
ATOM 3974 O O . ILE A 1 505 ? 13.908 0.646 -9.484 1.00 97.12 505 ILE A O 1
ATOM 3978 N N . VAL A 1 506 ? 12.507 0.091 -7.813 1.00 97.94 506 VAL A N 1
ATOM 3979 C CA . VAL A 1 506 ? 12.265 -1.275 -8.299 1.00 97.94 506 VAL A CA 1
ATOM 3980 C C . VAL A 1 506 ? 11.720 -1.279 -9.725 1.00 97.94 506 VAL A C 1
ATOM 3982 O O . VAL A 1 506 ? 12.279 -1.953 -10.593 1.00 97.94 506 VAL A O 1
ATOM 3985 N N . LEU A 1 507 ? 10.689 -0.479 -10.003 1.00 98.38 507 LEU A N 1
ATOM 3986 C CA . LEU A 1 507 ? 10.091 -0.402 -11.333 1.00 98.38 507 LEU A CA 1
ATOM 3987 C C . LEU A 1 507 ? 11.088 0.118 -12.374 1.00 98.38 507 LEU A C 1
ATOM 3989 O O . LEU A 1 507 ? 11.163 -0.412 -13.478 1.00 98.38 507 LEU A O 1
ATOM 3993 N N . SER A 1 508 ? 11.920 1.096 -12.022 1.00 97.50 508 SER A N 1
ATOM 3994 C CA . SER A 1 508 ? 12.947 1.599 -12.935 1.00 97.50 508 SER A CA 1
ATOM 3995 C C . SER A 1 508 ? 13.981 0.525 -13.291 1.00 97.50 508 SER A C 1
ATOM 3997 O O . SER A 1 508 ? 14.321 0.377 -14.464 1.00 97.50 508 SER A O 1
ATOM 3999 N N . HIS A 1 509 ? 14.436 -0.276 -12.320 1.00 97.12 509 HIS A N 1
ATOM 4000 C CA . HIS A 1 509 ? 15.314 -1.421 -12.591 1.00 97.12 509 HIS A CA 1
ATOM 4001 C C . HIS A 1 509 ? 14.640 -2.459 -13.495 1.00 97.12 509 HIS A C 1
ATOM 4003 O O . HIS A 1 509 ? 15.270 -2.940 -14.439 1.00 97.12 509 HIS A O 1
ATOM 4009 N N . MET A 1 510 ? 13.365 -2.774 -13.246 1.00 97.50 510 MET A N 1
ATOM 4010 C CA . MET A 1 510 ? 12.584 -3.689 -14.084 1.00 97.50 510 MET A CA 1
ATOM 4011 C C . MET A 1 510 ? 12.501 -3.198 -15.531 1.00 97.50 510 MET A C 1
ATOM 4013 O O . MET A 1 510 ? 12.853 -3.940 -16.449 1.00 97.50 510 MET A O 1
ATOM 4017 N N . LEU A 1 511 ? 12.108 -1.939 -15.743 1.00 97.19 511 LEU A N 1
ATOM 4018 C CA . LEU A 1 511 ? 11.916 -1.385 -17.084 1.00 97.19 511 LEU A CA 1
ATOM 4019 C C . LEU A 1 511 ? 13.233 -1.188 -17.835 1.00 97.19 511 LEU A C 1
ATOM 4021 O O . LEU A 1 511 ? 13.285 -1.428 -19.040 1.00 97.19 511 LEU A O 1
ATOM 4025 N N . LEU A 1 512 ? 14.305 -0.760 -17.166 1.00 96.00 512 LEU A N 1
ATOM 4026 C CA . LEU A 1 512 ? 15.589 -0.543 -17.831 1.00 96.00 512 LEU A CA 1
ATOM 4027 C C . LEU A 1 512 ? 16.244 -1.862 -18.259 1.00 96.00 512 LEU A C 1
ATOM 4029 O O . LEU A 1 512 ? 16.776 -1.945 -19.371 1.00 96.00 512 LEU A O 1
ATOM 4033 N N . LYS A 1 513 ? 16.176 -2.896 -17.408 1.00 95.69 513 LYS A N 1
ATOM 4034 C CA . LYS A 1 513 ? 16.884 -4.170 -17.612 1.00 95.69 513 LYS A CA 1
ATOM 4035 C C . LYS A 1 513 ? 16.091 -5.198 -18.425 1.00 95.69 513 LYS A C 1
ATOM 4037 O O . LYS A 1 513 ? 16.716 -6.077 -19.031 1.00 95.69 513 LYS A O 1
ATOM 4042 N N . TYR A 1 514 ? 14.763 -5.083 -18.514 1.00 96.12 514 TYR A N 1
ATOM 4043 C CA . TYR A 1 514 ? 13.912 -6.082 -19.173 1.00 96.12 514 TYR A CA 1
ATOM 4044 C C . TYR A 1 514 ? 12.831 -5.461 -20.059 1.00 96.12 514 TYR A C 1
ATOM 4046 O O . TYR A 1 514 ? 12.331 -4.369 -19.793 1.00 96.12 514 TYR A O 1
ATOM 4054 N N . ASP A 1 515 ? 12.463 -6.177 -21.120 1.00 95.50 515 ASP A N 1
ATOM 4055 C CA . ASP A 1 515 ? 11.174 -6.002 -21.792 1.00 95.50 515 ASP A CA 1
ATOM 4056 C C . ASP A 1 515 ? 10.109 -6.799 -21.037 1.00 95.50 515 ASP A C 1
ATOM 4058 O O . ASP A 1 515 ? 10.389 -7.906 -20.570 1.00 95.50 515 ASP A O 1
ATOM 4062 N N . ILE A 1 516 ? 8.900 -6.245 -20.935 1.00 94.69 516 ILE A N 1
ATOM 4063 C CA . ILE A 1 516 ? 7.758 -6.845 -20.236 1.00 94.69 516 ILE A CA 1
ATOM 4064 C C . ILE A 1 516 ? 6.552 -6.878 -21.171 1.00 94.69 516 ILE A C 1
ATOM 4066 O O . ILE A 1 516 ? 6.383 -5.953 -21.950 1.00 94.69 516 ILE A O 1
ATOM 4070 N N . LYS A 1 517 ? 5.715 -7.910 -21.118 1.00 92.62 517 LYS A N 1
ATOM 4071 C CA . LYS A 1 517 ? 4.429 -7.932 -21.833 1.00 92.62 517 LYS A CA 1
ATOM 4072 C C . LYS A 1 517 ? 3.428 -8.836 -21.131 1.00 92.62 517 LYS A C 1
ATOM 4074 O O . LYS A 1 517 ? 3.823 -9.707 -20.354 1.00 92.62 517 LYS A O 1
ATOM 4079 N N . LEU A 1 518 ? 2.145 -8.673 -21.443 1.00 90.25 518 LEU A N 1
ATOM 4080 C CA . LEU A 1 518 ? 1.105 -9.535 -20.890 1.00 90.25 518 LEU A CA 1
ATOM 4081 C C . LEU A 1 518 ? 1.285 -10.986 -21.357 1.00 90.25 518 LEU A C 1
ATOM 4083 O O . LEU A 1 518 ? 1.721 -11.243 -22.483 1.00 90.25 518 LEU A O 1
ATOM 4087 N N . PHE A 1 519 ? 0.952 -11.935 -20.483 1.00 83.94 519 PHE A N 1
ATOM 4088 C CA . PHE A 1 519 ? 0.887 -13.342 -20.853 1.00 83.94 519 PHE A CA 1
ATOM 4089 C C . PHE A 1 519 ? -0.418 -13.643 -21.609 1.00 83.94 519 PHE A C 1
ATOM 4091 O O . PHE A 1 519 ? -1.516 -13.418 -21.105 1.00 83.94 519 PHE A O 1
ATOM 4098 N N . ASP A 1 520 ? -0.289 -14.134 -22.840 1.00 66.94 520 ASP A N 1
ATOM 4099 C CA . ASP A 1 520 ? -1.343 -14.124 -23.866 1.00 66.94 520 ASP A CA 1
ATOM 4100 C C . ASP A 1 520 ? -2.236 -15.386 -23.868 1.00 66.94 520 ASP A C 1
ATOM 4102 O O . ASP A 1 520 ? -2.470 -15.997 -24.907 1.00 66.94 520 ASP A O 1
ATOM 4106 N N . ASN A 1 521 ? -2.700 -15.848 -22.698 1.00 57.09 521 ASN A N 1
ATOM 4107 C CA . ASN A 1 521 ? -3.490 -17.091 -22.603 1.00 57.09 521 ASN A CA 1
ATOM 4108 C C . ASN A 1 521 ? -4.803 -16.993 -21.799 1.00 57.09 521 ASN A C 1
ATOM 4110 O O . ASN A 1 521 ? -5.300 -18.007 -21.310 1.00 57.09 521 ASN A O 1
ATOM 4114 N N . GLY A 1 522 ? -5.389 -15.797 -21.681 1.00 55.91 522 GLY A N 1
ATOM 4115 C CA . GLY A 1 522 ? -6.612 -15.585 -20.892 1.00 55.91 522 GLY A CA 1
ATOM 4116 C C . GLY A 1 522 ? -6.344 -15.369 -19.399 1.00 55.91 522 GLY A C 1
ATOM 4117 O O . GLY A 1 522 ? -7.142 -15.785 -18.561 1.00 55.91 522 GLY A O 1
ATOM 4118 N N . ALA A 1 523 ? -5.209 -14.743 -19.070 1.00 59.41 523 ALA A N 1
ATOM 4119 C CA . ALA A 1 523 ? -4.782 -14.485 -17.702 1.00 59.41 523 ALA A CA 1
ATOM 4120 C C . ALA A 1 523 ? -5.849 -13.733 -16.884 1.00 59.41 523 ALA A C 1
ATOM 4122 O O . ALA A 1 523 ? -6.452 -12.760 -17.343 1.00 59.41 523 ALA A O 1
ATOM 4123 N N . ALA A 1 524 ? -6.042 -14.166 -15.637 1.00 72.00 524 ALA A N 1
ATOM 4124 C CA . ALA A 1 524 ? -6.884 -13.476 -14.673 1.00 72.00 524 ALA A CA 1
ATOM 4125 C C . ALA A 1 524 ? -6.198 -12.162 -14.260 1.00 72.00 524 ALA A C 1
ATOM 4127 O O . ALA A 1 524 ? -5.338 -12.146 -13.386 1.00 72.00 524 ALA A O 1
ATOM 4128 N N . VAL A 1 525 ? -6.535 -11.069 -14.948 1.00 82.50 525 VAL A N 1
ATOM 4129 C CA . VAL A 1 525 ? -5.993 -9.721 -14.687 1.00 82.50 525 VAL A CA 1
ATOM 4130 C C . VAL A 1 525 ? -6.891 -8.880 -13.782 1.00 82.50 525 VAL A C 1
ATOM 4132 O O . VAL A 1 525 ? -6.451 -7.873 -13.238 1.00 82.50 525 VAL A O 1
ATOM 4135 N N . ALA A 1 526 ? -8.149 -9.294 -13.610 1.00 85.31 526 ALA A N 1
ATOM 4136 C CA . ALA A 1 526 ? -9.081 -8.617 -12.723 1.00 85.31 526 ALA A CA 1
ATOM 4137 C C . ALA A 1 526 ? -8.605 -8.745 -11.266 1.00 85.31 526 ALA A C 1
ATOM 4139 O O . ALA A 1 526 ? -8.292 -9.870 -10.856 1.00 85.31 526 ALA A O 1
ATOM 4140 N N . PRO A 1 527 ? -8.569 -7.645 -10.491 1.00 86.44 527 PRO A N 1
ATOM 4141 C CA . PRO A 1 527 ? -8.200 -7.679 -9.080 1.00 86.44 527 PRO A CA 1
ATOM 4142 C C . PRO A 1 527 ? -9.024 -8.700 -8.291 1.00 86.44 527 PRO A C 1
ATOM 4144 O O . PRO A 1 527 ? -10.220 -8.875 -8.544 1.00 86.44 527 PRO A O 1
ATOM 4147 N N . SER A 1 528 ? -8.395 -9.363 -7.326 1.00 85.62 528 SER A N 1
ATOM 4148 C CA . SER A 1 528 ? -9.106 -10.134 -6.310 1.00 85.62 528 SER A CA 1
ATOM 4149 C C . SER A 1 528 ? -9.680 -9.198 -5.253 1.00 85.62 528 SER A C 1
ATOM 4151 O O . SER A 1 528 ? -9.114 -8.151 -4.946 1.00 85.62 528 SER A O 1
ATOM 4153 N N . THR A 1 529 ? -10.824 -9.578 -4.692 1.00 76.88 529 THR A N 1
ATOM 4154 C CA . THR A 1 529 ? -11.505 -8.809 -3.648 1.00 76.88 529 THR A CA 1
ATOM 4155 C C . THR A 1 529 ? -11.693 -9.680 -2.416 1.00 76.88 529 THR A C 1
ATOM 4157 O O . THR A 1 529 ? -12.248 -10.776 -2.536 1.00 76.88 529 THR A O 1
ATOM 4160 N N . SER A 1 530 ? -11.292 -9.187 -1.247 1.00 70.38 530 SER A N 1
ATOM 4161 C CA . SER A 1 530 ? -11.588 -9.816 0.044 1.00 70.38 530 SER A CA 1
ATOM 4162 C C . SER A 1 530 ? -12.173 -8.776 0.992 1.00 70.38 530 SER A C 1
ATOM 4164 O O . SER A 1 530 ? -11.489 -7.846 1.415 1.00 70.38 530 SER A O 1
ATOM 4166 N N . GLY A 1 531 ? -13.471 -8.889 1.284 1.00 73.19 531 GLY A N 1
ATOM 4167 C CA . GLY A 1 531 ? -14.193 -7.868 2.042 1.00 73.19 531 GLY A CA 1
ATOM 4168 C C . GLY A 1 531 ? -14.097 -6.499 1.362 1.00 73.19 531 GLY A C 1
ATOM 4169 O O . GLY A 1 531 ? -14.592 -6.318 0.252 1.00 73.19 531 GLY A O 1
ATOM 4170 N N . ILE A 1 532 ? -13.458 -5.544 2.039 1.00 74.44 532 ILE A N 1
ATOM 4171 C CA . ILE A 1 532 ? -13.193 -4.201 1.503 1.00 74.44 532 ILE A CA 1
ATOM 4172 C C . ILE A 1 532 ? -11.867 -4.105 0.740 1.00 74.44 532 ILE A C 1
ATOM 4174 O O . ILE A 1 532 ? -11.660 -3.133 0.020 1.00 74.44 532 ILE A O 1
ATOM 4178 N N . PHE A 1 533 ? -10.963 -5.073 0.885 1.00 82.44 533 PHE A N 1
ATOM 4179 C CA . PHE A 1 533 ? -9.631 -5.023 0.290 1.00 82.44 533 PHE A CA 1
ATOM 4180 C C . PHE A 1 533 ? -9.661 -5.414 -1.185 1.00 82.44 533 PHE A C 1
ATOM 4182 O O . PHE A 1 533 ? -10.390 -6.321 -1.600 1.00 82.44 533 PHE A O 1
ATOM 4189 N N . LEU A 1 534 ? -8.840 -4.719 -1.970 1.00 87.38 534 LEU A N 1
ATOM 4190 C CA . LEU A 1 534 ? -8.604 -5.007 -3.378 1.00 87.38 534 LEU A CA 1
ATOM 4191 C C . LEU A 1 534 ? -7.137 -5.380 -3.544 1.00 87.38 534 LEU A C 1
ATOM 4193 O O . LEU A 1 534 ? -6.253 -4.633 -3.127 1.00 87.38 534 LEU A O 1
ATOM 4197 N N . GLU A 1 535 ? -6.890 -6.502 -4.199 1.00 89.56 535 GLU A N 1
ATOM 4198 C CA . GLU A 1 535 ? -5.552 -7.040 -4.393 1.00 89.56 535 GLU A CA 1
ATOM 4199 C C . GLU A 1 535 ? -5.304 -7.326 -5.869 1.00 89.56 535 GLU A C 1
ATOM 4201 O O . GLU A 1 535 ? -6.184 -7.754 -6.620 1.00 89.56 535 GLU A O 1
ATOM 4206 N N . THR A 1 536 ? -4.071 -7.105 -6.294 1.00 92.12 536 THR A N 1
ATOM 4207 C CA . THR A 1 536 ? -3.562 -7.556 -7.582 1.00 92.12 536 THR A CA 1
ATOM 4208 C C . THR A 1 536 ? -3.759 -9.054 -7.669 1.00 92.12 536 THR A C 1
ATOM 4210 O O . THR A 1 536 ? -3.371 -9.787 -6.762 1.00 92.12 536 THR A O 1
ATOM 4213 N N . ASN A 1 537 ? -4.323 -9.523 -8.779 1.00 90.31 537 ASN A N 1
ATOM 4214 C CA . ASN A 1 537 ? -4.615 -10.937 -8.926 1.00 90.31 537 ASN A CA 1
ATOM 4215 C C . ASN A 1 537 ? -3.329 -11.780 -8.792 1.00 90.31 537 ASN A C 1
ATOM 4217 O O . ASN A 1 537 ? -2.439 -11.668 -9.644 1.00 90.31 537 ASN A O 1
ATOM 4221 N N . PRO A 1 538 ? -3.217 -12.663 -7.783 1.00 89.19 538 PRO A N 1
ATOM 4222 C CA . PRO A 1 538 ? -1.999 -13.446 -7.561 1.00 89.19 538 PRO A CA 1
ATOM 4223 C C . PRO A 1 538 ? -1.752 -14.479 -8.676 1.00 89.19 538 PRO A C 1
ATOM 4225 O O . PRO A 1 538 ? -0.630 -14.963 -8.861 1.00 89.19 538 PRO A O 1
ATOM 4228 N N . ASN A 1 539 ? -2.787 -14.796 -9.459 1.00 89.81 539 ASN A N 1
ATOM 4229 C CA . ASN A 1 539 ? -2.710 -15.691 -10.611 1.00 89.81 539 ASN A CA 1
ATOM 4230 C C . ASN A 1 539 ? -2.390 -14.958 -11.918 1.00 89.81 539 ASN A C 1
ATOM 4232 O O . ASN A 1 539 ? -2.191 -15.620 -12.937 1.00 89.81 539 ASN A O 1
ATOM 4236 N N . ALA A 1 540 ? -2.309 -13.623 -11.917 1.00 91.25 540 ALA A N 1
ATOM 4237 C CA . ALA A 1 540 ? -1.866 -12.890 -13.092 1.00 91.25 540 ALA A CA 1
ATOM 4238 C C . ALA A 1 540 ? -0.422 -13.270 -13.446 1.00 91.25 540 ALA A C 1
ATOM 4240 O O . ALA A 1 540 ? 0.404 -13.582 -12.579 1.00 91.25 540 ALA A O 1
ATOM 4241 N N . ARG A 1 541 ? -0.115 -13.261 -14.741 1.00 93.38 541 ARG A N 1
ATOM 4242 C CA . ARG A 1 541 ? 1.202 -13.611 -15.278 1.00 93.38 541 ARG A CA 1
ATOM 4243 C C . ARG A 1 541 ? 1.617 -12.593 -16.326 1.00 93.38 541 ARG A C 1
ATOM 4245 O O . ARG A 1 541 ? 0.791 -12.112 -17.102 1.00 93.38 541 ARG A O 1
ATOM 4252 N N . ILE A 1 542 ? 2.908 -12.289 -16.350 1.00 94.31 542 ILE A N 1
ATOM 4253 C CA . ILE A 1 542 ? 3.548 -11.483 -17.392 1.00 94.31 542 ILE A CA 1
ATOM 4254 C C . ILE A 1 542 ? 4.730 -12.257 -17.969 1.00 94.31 542 ILE A C 1
ATOM 4256 O O . ILE A 1 542 ? 5.276 -13.156 -17.328 1.00 94.31 542 ILE A O 1
ATOM 4260 N N . CYS A 1 543 ? 5.146 -11.902 -19.178 1.00 94.44 543 CYS A N 1
ATOM 4261 C CA . CYS A 1 543 ? 6.405 -12.359 -19.742 1.00 94.44 543 CYS A CA 1
ATOM 4262 C C . CYS A 1 543 ? 7.469 -11.281 -19.583 1.00 94.44 543 CYS A C 1
ATOM 4264 O O . CYS A 1 543 ? 7.218 -10.115 -19.884 1.00 94.44 543 CYS A O 1
ATOM 4266 N N . VAL A 1 544 ? 8.675 -11.690 -19.202 1.00 95.88 544 VAL A N 1
ATOM 4267 C CA . VAL A 1 544 ? 9.852 -10.820 -19.114 1.00 95.88 544 VAL A CA 1
ATOM 4268 C C . VAL A 1 544 ? 10.990 -11.371 -19.960 1.00 95.88 544 VAL A C 1
ATOM 4270 O O . VAL A 1 544 ? 11.111 -12.583 -20.143 1.00 95.88 544 VAL A O 1
ATOM 4273 N N . ARG A 1 545 ? 11.829 -10.491 -20.500 1.00 95.00 545 ARG A N 1
ATOM 4274 C CA . ARG A 1 545 ? 13.019 -10.871 -21.269 1.00 95.00 545 ARG A CA 1
ATOM 4275 C C . ARG A 1 545 ? 14.131 -9.862 -21.050 1.00 95.00 545 ARG A C 1
ATOM 4277 O O . ARG A 1 545 ? 13.894 -8.658 -21.137 1.00 95.00 545 ARG A O 1
ATOM 4284 N N . ARG A 1 546 ? 15.356 -10.336 -20.817 1.00 95.56 546 ARG A N 1
ATOM 4285 C CA . ARG A 1 546 ? 16.529 -9.471 -20.673 1.00 95.56 546 ARG A CA 1
ATOM 4286 C C . ARG A 1 546 ? 16.759 -8.679 -21.959 1.00 95.56 546 ARG A C 1
ATOM 4288 O O . ARG A 1 546 ? 16.831 -9.258 -23.043 1.00 95.56 546 ARG A O 1
ATOM 4295 N N . ARG A 1 547 ? 16.894 -7.360 -21.838 1.00 94.12 547 ARG A N 1
ATOM 4296 C CA . ARG A 1 547 ? 17.247 -6.468 -22.955 1.00 94.12 547 ARG A CA 1
ATOM 4297 C C . ARG A 1 547 ? 18.672 -5.947 -22.815 1.00 94.12 547 ARG A C 1
ATOM 4299 O O . ARG A 1 547 ? 19.325 -6.191 -21.813 1.00 94.12 547 ARG A O 1
ATOM 4306 N N . LYS A 1 548 ? 19.155 -5.209 -23.808 1.00 90.12 548 LYS A N 1
ATOM 4307 C CA . LYS A 1 548 ? 20.404 -4.450 -23.693 1.00 90.12 548 LYS A CA 1
ATOM 4308 C C . LYS A 1 548 ? 20.085 -3.050 -23.173 1.00 90.12 548 LYS A C 1
ATOM 4310 O O . LYS A 1 548 ? 19.347 -2.331 -23.843 1.00 90.12 548 LYS A O 1
ATOM 4315 N N . GLU A 1 549 ? 20.611 -2.680 -22.009 1.00 85.44 549 GLU A N 1
ATOM 4316 C CA . GLU A 1 549 ? 20.420 -1.335 -21.458 1.00 85.44 549 GLU A CA 1
ATOM 4317 C C . GLU A 1 549 ? 21.214 -0.281 -22.236 1.00 85.44 549 GLU A C 1
ATOM 4319 O O . GLU A 1 549 ? 22.288 -0.542 -22.785 1.00 85.44 549 GLU A O 1
ATOM 4324 N N . GLU A 1 550 ? 20.689 0.938 -22.242 1.00 85.50 550 GLU A N 1
ATOM 4325 C CA . GLU A 1 550 ? 21.342 2.130 -22.777 1.00 85.50 550 GLU A CA 1
ATOM 4326 C C . GLU A 1 550 ? 22.430 2.669 -21.839 1.00 85.50 550 GLU A C 1
ATOM 4328 O O . GLU A 1 550 ? 23.359 3.338 -22.290 1.00 85.50 550 GLU A O 1
ATOM 4333 N N . ILE A 1 551 ? 22.311 2.387 -20.539 1.00 81.44 551 ILE A N 1
ATOM 4334 C CA . ILE A 1 551 ? 23.212 2.843 -19.477 1.00 81.44 551 ILE A CA 1
ATOM 4335 C C . ILE A 1 551 ? 23.513 1.699 -18.500 1.00 81.44 551 ILE A C 1
ATOM 4337 O O . ILE A 1 551 ? 22.700 0.793 -18.325 1.00 81.44 551 ILE A O 1
ATOM 4341 N N . LEU A 1 552 ? 24.682 1.742 -17.855 1.00 73.75 552 LEU A N 1
ATOM 4342 C CA . LEU A 1 552 ? 24.999 0.846 -16.739 1.00 73.75 552 LEU A CA 1
ATOM 4343 C C . LEU A 1 552 ? 24.273 1.344 -15.485 1.00 73.75 552 LEU A C 1
ATOM 4345 O O . LEU A 1 552 ? 24.406 2.515 -15.129 1.00 73.75 552 LEU A O 1
ATOM 4349 N N . ILE A 1 553 ? 23.495 0.456 -14.864 1.00 67.25 553 ILE A N 1
ATOM 4350 C CA . ILE A 1 553 ? 22.605 0.742 -13.727 1.00 67.25 553 ILE A CA 1
ATOM 4351 C C . ILE A 1 553 ? 22.893 -0.220 -12.594 1.00 67.25 553 ILE A C 1
ATOM 4353 O O . ILE A 1 553 ? 22.807 -1.452 -12.862 1.00 67.25 553 ILE A O 1
#

Foldseek 3Di:
DQDDQVLLVVLVQCLQVQVQVLDLVSNLVSADQQRKDDPDDVVVVDDIRGGSVSSSVVSVVVVVFWDAKGKHFDPPDDWDADRVQSKIWGWMWIWTAGPVGTDTDIDIDIDHDDGDRDDDQKDWDQDLLGIEIAGALVCQVVLQADPQWFQQPCQCVLLVCVAQLNVLSNCPRPDPLLLVLLQPQVLVCLQVLQVVLLVLLLVLLCVQQVQFQDWDKDFLLVSLLSSQLLSLLCQAQNDPQSPPPLLSVLLSVSLVLSNVVSVVLSVDDPVCSNVVLVVDPSSVSSNVSLVVNCVSRVVSVVVVVVCVVVVDPDDDRHNLVSSVVSCVVVVHDDDSSSSSSNSSSLGNAQLSQLLSLLLLLLQVDPCSVVLLVVLLVQLVVLCPPPHRGPSSLVSSLLLQLSSQLSCLQAQQFQWDDWTARCAWDQDPVRDIDHHGYIYTYGLCLSQDCVNPPVSNDRDSCRLVVVVVVVDPCSGNLHDDSSRQSQRDHPNRNSNSSVSSSSSSSSVNSQSQFKDKHFDPDPFPQAWDDDPGGTGGPSRGMMIIHGDDGPDDD

Secondary structure (DSSP, 8-state):
-PPPHHHHHHHHHHHHHHHHTT-HHHHHHTS-TT--B--S-GGG-PPPB-SHHHHHHHHHHHHHHEEEEEEEE-TTSPPEEETTTTEEEEEEEEEEEETTEEEEEEEEEEEE--S-----SEEEEEETTEEEEEE-GGGHHHHHH-TTEESHHHHHHHTTTTSTT-GGGGGTTT-HHHHHHIIIIIHHHHHHHHHHHHHHHHHHHHHHHTT-SS-EEE-HHHHHHHHHHHHHHHHHHHHHHHT-HHHHHHHHHHHHHHHHHHHHHHTS-GGGHHHHHHH-HHHHHHHHHHHHHHHHHHHHHHHHHHHHHTT--PPP-SHHHHHHHHHHHHT----HHHHHHHHHHHHHHHHHHHHHHHHHHHHTSTTHHHHHHHHHHHHHHHHTTT-SSHHHHHH-HHHHHHHHHHHHHS-SBSEEEEEEESS-EE-TTS-EE-TT-EEEEEGGGGG-TTTSSSTTS--TTHHHHHHHTT-GGGSTT--BTTB-TT--GGGS-TTHHHHHHHHHHHHHHHHHHEEEEE-TTT---SPEEETTEEE--TT--EEEEE---SS--

Radius of gyration: 28.23 Å; chains: 1; bounding box: 93×49×58 Å

InterPro domains:
  IPR001128 Cytochrome P450 [PF00067] (265-543)
  IPR002403 Cytochrome P450, E-class, group IV [PR00465] (396-412)
  IPR002403 Cytochrome P450, E-class, group IV [PR00465] (446-464)
  IPR002403 Cytochrome P450, E-class, group IV [PR00465] (477-493)
  IPR002403 Cytochrome P450, E-class, group IV [PR00465] (493-511)
  IPR017972 Cytochrome P450, conserved site [PS00086] (486-495)
  IPR036396 Cytochrome P450 superfamily [G3DSA:1.10.630.10] (128-551)
  IPR036396 Cytochrome P450 superfamily [SSF48264] (187-548)